Protein AF-0000000067520264 (afdb_homodimer)

Foldseek 3Di:
DAKEKEFQAFEQFLVDTAHGKMWIDFLFTADIDHPVPDDDDPRYHYHYQRQWYKFFQFEFAAAQAEQQAGLLVLALVSQQVRCLVLQQLRHQEYAHEDAQAALVSLLSSLLSQLVNVVVPGRYQAHAYEDLQADLLLQFVGDSVRRDHDDPVSVVSSCVSNVNRHAEYEHACVDPPNLVVLVVCVVSNHAYEYELYADWLVSCPPPPHAEYEAAPHNFNPCDPVTGGPNNNQLQDQRHAYEHALQCPRDNLQVLQVSCVSHPLLRAAYHQQAGHCAPHDFDWDDDRRAIWGDDPFFTAGPVRGGDTGNDRVLNSLLRSCVSNVDDNSSSLSRGFQNVCVSRVVPQGSGRDRPHGPWMFMAHPSRRTPWTAGSNRISVRVD/DAKEKEFQAFEQFLVDTAHGKMWIDFLFTADIDHPVPDDDDPRYHYHYQRQWYKFFQFEFAAAQAEQQDGLLVLALVSQQVRCLVLQQLRHQEYAHEDAQAALVSLLSSLLSQLVNVVVPGRYQAHAYEDLQADLQLQFVGDSVRRDHDDPVSVVSSCVSNVNRHAEYEHACVDPPNLVVLVVCVVSNHAYEYELYADWLVSCPPPPHAEYEAAPHNFNPCDPVTGGPNNNQLQDQRHAYEHALQCVRDNLQVLQVSCVSHPLLRAAYHQQAHHCAPHDFDWDDDRRAIWGDDPFFTAGPVRGGDTGNDRVLNSLLRSCVSNVDDNSSSLSRGFQNVCVSRVVVQGSGRDRPHGPWMFMAHPSSRTPWTAGSNRISVRVD

Structure (mmCIF, N/CA/C/O backbone):
data_AF-0000000067520264-model_v1
#
loop_
_entity.id
_entity.type
_entity.pdbx_description
1 polymer 'N-acetylglucosamine-6-phosphate deacetylase'
#
loop_
_atom_site.group_PDB
_atom_site.id
_atom_site.type_symbol
_atom_site.label_atom_id
_atom_site.label_alt_id
_atom_site.label_comp_id
_atom_site.label_asym_id
_atom_site.label_entity_id
_atom_site.label_seq_id
_atom_site.pdbx_PDB_ins_code
_atom_site.Cartn_x
_atom_site.Cartn_y
_atom_site.Cartn_z
_atom_site.occupancy
_atom_site.B_iso_or_equiv
_atom_site.auth_seq_id
_atom_site.auth_comp_id
_atom_site.auth_asym_id
_atom_site.auth_atom_id
_atom_site.pdbx_PDB_model_num
ATOM 1 N N . MET A 1 1 ? -14.164 -46.875 -10.75 1 66.5 1 MET A N 1
ATOM 2 C CA . MET A 1 1 ? -13.242 -46.625 -9.641 1 66.5 1 MET A CA 1
ATOM 3 C C . MET A 1 1 ? -13.945 -46.812 -8.297 1 66.5 1 MET A C 1
ATOM 5 O O . MET A 1 1 ? -15.148 -46.562 -8.188 1 66.5 1 MET A O 1
ATOM 9 N N . LYS A 1 2 ? -13.289 -47.375 -7.355 1 86.31 2 LYS A N 1
ATOM 10 C CA . LYS A 1 2 ? -13.789 -47.625 -6.004 1 86.31 2 LYS A CA 1
ATOM 11 C C . LYS A 1 2 ? -14.141 -46.312 -5.312 1 86.31 2 LYS A C 1
ATOM 13 O O . LYS A 1 2 ? -13.453 -45.312 -5.488 1 86.31 2 LYS A O 1
ATOM 18 N N . THR A 1 3 ? -15.32 -46.188 -4.773 1 93.88 3 THR A N 1
ATOM 19 C CA . THR A 1 3 ? -15.758 -45.031 -4 1 93.88 3 THR A CA 1
ATOM 20 C C . THR A 1 3 ? -14.977 -44.938 -2.693 1 93.88 3 THR A C 1
ATOM 22 O O . THR A 1 3 ? -14.742 -45.938 -2.02 1 93.88 3 THR A O 1
ATOM 25 N N . GLN A 1 4 ? -14.508 -43.75 -2.449 1 97.44 4 GLN A N 1
ATOM 26 C CA . GLN A 1 4 ? -13.742 -43.438 -1.241 1 97.44 4 GLN A CA 1
ATOM 27 C C . GLN A 1 4 ? -14.398 -42.312 -0.45 1 97.44 4 GLN A C 1
ATOM 29 O O . GLN A 1 4 ? -15.203 -41.531 -0.994 1 97.44 4 GLN A O 1
ATOM 34 N N . VAL A 1 5 ? -14.117 -42.281 0.851 1 98.12 5 VAL A N 1
ATOM 35 C CA . VAL A 1 5 ? -14.664 -41.188 1.649 1 98.12 5 VAL A CA 1
ATOM 36 C C . VAL A 1 5 ? -13.656 -40.781 2.711 1 98.12 5 VAL A C 1
ATOM 38 O O . VAL A 1 5 ? -12.992 -41.594 3.318 1 98.12 5 VAL A O 1
ATOM 41 N N . VAL A 1 6 ? -13.375 -39.5 2.818 1 98.19 6 VAL A N 1
ATOM 42 C CA . VAL A 1 6 ? -12.688 -38.875 3.951 1 98.19 6 VAL A CA 1
ATOM 43 C C . VAL A 1 6 ? -13.703 -38.375 4.973 1 98.19 6 VAL A C 1
ATOM 45 O O . VAL A 1 6 ? -14.648 -37.688 4.621 1 98.19 6 VAL A O 1
ATOM 48 N N . ILE A 1 7 ? -13.523 -38.781 6.227 1 98.38 7 ILE A N 1
ATOM 49 C CA . ILE A 1 7 ? -14.516 -38.406 7.234 1 98.38 7 ILE A CA 1
ATOM 50 C C . ILE A 1 7 ? -13.844 -37.625 8.359 1 98.38 7 ILE A C 1
ATOM 52 O O . ILE A 1 7 ? -12.625 -37.719 8.531 1 98.38 7 ILE A O 1
ATOM 56 N N . ASN A 1 8 ? -14.602 -36.844 9.102 1 98.31 8 ASN A N 1
ATOM 57 C CA . ASN A 1 8 ? -14.25 -36.156 10.336 1 98.31 8 ASN A CA 1
ATOM 58 C C . ASN A 1 8 ? -13.211 -35.062 10.07 1 98.31 8 ASN A C 1
ATOM 60 O O . ASN A 1 8 ? -12.359 -34.781 10.922 1 98.31 8 ASN A O 1
ATOM 64 N N . ALA A 1 9 ? -13.234 -34.5 8.867 1 98.12 9 ALA A N 1
ATOM 65 C CA . ALA A 1 9 ? -12.258 -33.469 8.508 1 98.12 9 ALA A CA 1
ATOM 66 C C . ALA A 1 9 ? -12.859 -32.062 8.641 1 98.12 9 ALA A C 1
ATOM 68 O O . ALA A 1 9 ? -14.07 -31.891 8.516 1 98.12 9 ALA A O 1
ATOM 69 N N . LYS A 1 10 ? -12.062 -31.078 9.039 1 98.38 10 LYS A N 1
ATOM 70 C CA . LYS A 1 10 ? -12.406 -29.688 8.742 1 98.38 10 LYS A CA 1
ATOM 71 C C . LYS A 1 10 ? -12.109 -29.344 7.285 1 98.38 10 LYS A C 1
ATOM 73 O O . LYS A 1 10 ? -10.961 -29.375 6.852 1 98.38 10 LYS A O 1
ATOM 78 N N . ILE A 1 11 ? -13.156 -28.969 6.523 1 98.88 11 ILE A N 1
ATOM 79 C CA . ILE A 1 11 ? -13.023 -28.891 5.07 1 98.88 11 ILE A CA 1
ATOM 80 C C . ILE A 1 11 ? -13.18 -27.438 4.617 1 98.88 11 ILE A C 1
ATOM 82 O O . ILE A 1 11 ? -14.219 -26.812 4.844 1 98.88 11 ILE A O 1
ATOM 86 N N . TYR A 1 12 ? -12.141 -26.906 4.039 1 98.88 12 TYR A N 1
ATOM 87 C CA . TYR A 1 12 ? -12.211 -25.641 3.328 1 98.88 12 TYR A CA 1
ATOM 88 C C . TYR A 1 12 ? -12.492 -25.859 1.846 1 98.88 12 TYR A C 1
ATOM 90 O O . TYR A 1 12 ? -11.602 -26.25 1.09 1 98.88 12 TYR A O 1
ATOM 98 N N . THR A 1 13 ? -13.688 -25.516 1.381 1 98.81 13 THR A N 1
ATOM 99 C CA . THR A 1 13 ? -14.117 -25.906 0.042 1 98.81 13 THR A CA 1
ATOM 100 C C . THR A 1 13 ? -13.672 -24.875 -0.988 1 98.81 13 THR A C 1
ATOM 102 O O . THR A 1 13 ? -13.695 -25.141 -2.191 1 98.81 13 THR A O 1
ATOM 105 N N . GLY A 1 14 ? -13.227 -23.75 -0.618 1 98.56 14 GLY A N 1
ATOM 106 C CA . GLY A 1 14 ? -13.008 -22.609 -1.492 1 98.56 14 GLY A CA 1
ATOM 107 C C . GLY A 1 14 ? -14.164 -21.625 -1.485 1 98.56 14 GLY A C 1
ATOM 108 O O . GLY A 1 14 ? -14.008 -20.469 -1.87 1 98.56 14 GLY A O 1
ATOM 109 N N . GLN A 1 15 ? -15.289 -22.094 -0.99 1 97.62 15 GLN A N 1
ATOM 110 C CA . GLN A 1 15 ? -16.484 -21.266 -0.898 1 97.62 15 GLN A CA 1
ATOM 111 C C . GLN A 1 15 ? -16.938 -21.125 0.55 1 97.62 15 GLN A C 1
ATOM 113 O O . GLN A 1 15 ? -17.391 -20.047 0.963 1 97.62 15 GLN A O 1
ATOM 118 N N . GLU A 1 16 ? -16.812 -22.156 1.272 1 98 16 GLU A N 1
ATOM 119 C CA . GLU A 1 16 ? -17.219 -22.188 2.676 1 98 16 GLU A CA 1
ATOM 120 C C . GLU A 1 16 ? -16.344 -23.156 3.48 1 98 16 GLU A C 1
ATOM 122 O O . GLU A 1 16 ? -15.492 -23.844 2.918 1 98 16 GLU A O 1
ATOM 127 N N . VAL A 1 17 ? -16.562 -23.109 4.801 1 98.5 17 VAL A N 1
ATOM 128 C CA . VAL A 1 17 ? -15.867 -24 5.707 1 98.5 17 VAL A CA 1
ATOM 129 C C . VAL A 1 17 ? -16.859 -25 6.312 1 98.5 17 VAL A C 1
ATOM 131 O O . VAL A 1 17 ? -17.891 -24.609 6.852 1 98.5 17 VAL A O 1
ATOM 134 N N . VAL A 1 18 ? -16.609 -26.312 6.113 1 98.38 18 VAL A N 1
ATOM 135 C CA . VAL A 1 18 ? -17.359 -27.375 6.773 1 98.38 18 VAL A CA 1
ATOM 136 C C . VAL A 1 18 ? -16.578 -27.875 7.988 1 98.38 18 VAL A C 1
ATOM 138 O O . VAL A 1 18 ? -15.602 -28.625 7.844 1 98.38 18 VAL A O 1
ATOM 141 N N . GLU A 1 19 ? -16.953 -27.562 9.188 1 97.69 19 GLU A N 1
ATOM 142 C CA . GLU A 1 19 ? -16.188 -27.75 10.422 1 97.69 19 GLU A CA 1
ATOM 143 C C . GLU A 1 19 ? -15.945 -29.219 10.695 1 97.69 19 GLU A C 1
ATOM 145 O O . GLU A 1 19 ? -14.852 -29.609 11.125 1 97.69 19 GLU A O 1
ATOM 150 N N . ASN A 1 20 ? -16.859 -30.062 10.586 1 98.19 20 ASN A N 1
ATOM 151 C CA . ASN A 1 20 ? -16.812 -31.516 10.734 1 98.19 20 ASN A CA 1
ATOM 152 C C . ASN A 1 20 ? -17.547 -32.219 9.594 1 98.19 20 ASN A C 1
ATOM 154 O O . ASN A 1 20 ? -18.734 -32.531 9.711 1 98.19 20 ASN A O 1
ATOM 158 N N . GLY A 1 21 ? -16.672 -32.438 8.547 1 98.56 21 GLY A N 1
ATOM 159 C CA . GLY A 1 21 ? -17.328 -32.875 7.32 1 98.56 21 GLY A CA 1
ATOM 160 C C . GLY A 1 21 ? -16.766 -34.156 6.738 1 98.56 21 GLY A C 1
ATOM 161 O O . GLY A 1 21 ? -15.859 -34.75 7.328 1 98.56 21 GLY A O 1
ATOM 162 N N . PHE A 1 22 ? -17.406 -34.594 5.684 1 98.62 22 PHE A N 1
ATOM 163 C CA . PHE A 1 22 ? -16.922 -35.719 4.891 1 98.62 22 PHE A CA 1
ATOM 164 C C . PHE A 1 22 ? -16.922 -35.375 3.406 1 98.62 22 PHE A C 1
ATOM 166 O O . PHE A 1 22 ? -17.656 -34.469 2.975 1 98.62 22 PHE A O 1
ATOM 173 N N . ILE A 1 23 ? -16.047 -35.969 2.672 1 98.69 23 ILE A N 1
ATOM 174 C CA . ILE A 1 23 ? -16 -35.906 1.215 1 98.69 23 ILE A CA 1
ATOM 175 C C . ILE A 1 23 ? -16.047 -37.312 0.641 1 98.69 23 ILE A C 1
ATOM 177 O O . ILE A 1 23 ? -15.156 -38.125 0.919 1 98.69 23 ILE A O 1
ATOM 181 N N . ARG A 1 24 ? -17.094 -37.625 -0.099 1 98.56 24 ARG A N 1
ATOM 182 C CA . ARG A 1 24 ? -17.188 -38.875 -0.856 1 98.56 24 ARG A CA 1
ATOM 183 C C . ARG A 1 24 ? -16.781 -38.656 -2.312 1 98.56 24 ARG A C 1
ATOM 185 O O . ARG A 1 24 ? -17.234 -37.719 -2.951 1 98.56 24 ARG A O 1
ATOM 192 N N . TYR A 1 25 ? -15.883 -39.562 -2.744 1 98.19 25 TYR A N 1
ATOM 193 C CA . TYR A 1 25 ? -15.328 -39.281 -4.062 1 98.19 25 TYR A CA 1
ATOM 194 C C . TYR A 1 25 ? -14.852 -40.562 -4.75 1 98.19 25 TYR A C 1
ATOM 196 O O . TYR A 1 25 ? -14.711 -41.594 -4.105 1 98.19 25 TYR A O 1
ATOM 204 N N . ALA A 1 26 ? -14.758 -40.5 -6.055 1 97.38 26 ALA A N 1
ATOM 205 C CA . ALA A 1 26 ? -13.953 -41.344 -6.953 1 97.38 26 ALA A CA 1
ATOM 206 C C . ALA A 1 26 ? -13.016 -40.469 -7.797 1 97.38 26 ALA A C 1
ATOM 208 O O . ALA A 1 26 ? -12.234 -39.688 -7.262 1 97.38 26 ALA A O 1
ATOM 209 N N . GLU A 1 27 ? -13.25 -40.438 -9.07 1 97.56 27 GLU A N 1
ATOM 210 C CA . GLU A 1 27 ? -12.461 -39.5 -9.883 1 97.56 27 GLU A CA 1
ATOM 211 C C . GLU A 1 27 ? -12.891 -38.062 -9.656 1 97.56 27 GLU A C 1
ATOM 213 O O . GLU A 1 27 ? -12.07 -37.156 -9.703 1 97.56 27 GLU A O 1
ATOM 218 N N . THR A 1 28 ? -14.195 -37.906 -9.367 1 98.44 28 THR A N 1
ATOM 219 C CA . THR A 1 28 ? -14.797 -36.625 -9.047 1 98.44 28 THR A CA 1
ATOM 220 C C . THR A 1 28 ? -15.445 -36.656 -7.664 1 98.44 28 THR A C 1
ATOM 222 O O . THR A 1 28 ? -15.656 -37.719 -7.102 1 98.44 28 THR A O 1
ATOM 225 N N . ILE A 1 29 ? -15.672 -35.531 -7.129 1 98.62 29 ILE A N 1
ATOM 226 C CA . ILE A 1 29 ? -16.359 -35.438 -5.852 1 98.62 29 ILE A CA 1
ATOM 227 C C . ILE A 1 29 ? -17.828 -35.781 -6.031 1 98.62 29 ILE A C 1
ATOM 229 O O . ILE A 1 29 ? -18.5 -35.25 -6.91 1 98.62 29 ILE A O 1
ATOM 233 N N . LYS A 1 30 ? -18.281 -36.688 -5.238 1 98.19 30 LYS A N 1
ATOM 234 C CA . LYS A 1 30 ? -19.656 -37.156 -5.348 1 98.19 30 LYS A CA 1
ATOM 235 C C . LYS A 1 30 ? -20.547 -36.531 -4.293 1 98.19 30 LYS A C 1
ATOM 237 O O . LYS A 1 30 ? -21.75 -36.312 -4.531 1 98.19 30 LYS A O 1
ATOM 242 N N . GLU A 1 31 ? -19.953 -36.312 -3.145 1 98.25 31 GLU A N 1
ATOM 243 C CA . GLU A 1 31 ? -20.703 -35.781 -2.018 1 98.25 31 GLU A CA 1
ATOM 244 C C . GLU A 1 31 ? -19.781 -35.062 -1.034 1 98.25 31 GLU A C 1
ATOM 246 O O . GLU A 1 31 ? -18.672 -35.5 -0.784 1 98.25 31 GLU A O 1
ATOM 251 N N . ILE A 1 32 ? -20.203 -34 -0.566 1 98.44 32 ILE A N 1
ATOM 252 C CA . ILE A 1 32 ? -19.547 -33.25 0.501 1 98.44 32 ILE A CA 1
ATOM 253 C C . ILE A 1 32 ? -20.594 -32.75 1.489 1 98.44 32 ILE A C 1
ATOM 255 O O . ILE A 1 32 ? -21.641 -32.219 1.086 1 98.44 32 ILE A O 1
ATOM 259 N N . GLY A 1 33 ? -20.375 -32.906 2.715 1 98.06 33 GLY A N 1
ATOM 260 C CA . GLY A 1 33 ? -21.344 -32.438 3.695 1 98.06 33 GLY A CA 1
ATOM 261 C C . GLY A 1 33 ? -20.875 -32.625 5.129 1 98.06 33 GLY A C 1
ATOM 262 O O . GLY A 1 33 ? -19.719 -33 5.367 1 98.06 33 GLY A O 1
ATOM 263 N N . LEU A 1 34 ? -21.797 -32.312 6.055 1 98.31 34 LEU A N 1
ATOM 264 C CA . LEU A 1 34 ? -21.531 -32.5 7.48 1 98.31 34 LEU A CA 1
ATOM 265 C C . LEU A 1 34 ? -21.562 -33.969 7.855 1 98.31 34 LEU A C 1
ATOM 267 O O . LEU A 1 34 ? -22.312 -34.75 7.262 1 98.31 34 LEU A O 1
ATOM 271 N N . MET A 1 35 ? -20.719 -34.25 8.859 1 98.12 35 MET A N 1
ATOM 272 C CA . MET A 1 35 ? -20.719 -35.625 9.352 1 98.12 35 MET A CA 1
ATOM 273 C C . MET A 1 35 ? -22.109 -36.062 9.789 1 98.12 35 MET A C 1
ATOM 275 O O . MET A 1 35 ? -22.469 -37.25 9.664 1 98.12 35 MET A O 1
ATOM 279 N N . ALA A 1 36 ? -22.859 -35.125 10.281 1 97.38 36 ALA A N 1
ATOM 280 C CA . ALA A 1 36 ? -24.219 -35.406 10.719 1 97.38 36 ALA A CA 1
ATOM 281 C C . ALA A 1 36 ? -25.062 -35.969 9.578 1 97.38 36 ALA A C 1
ATOM 283 O O . ALA A 1 36 ? -26.031 -36.688 9.805 1 97.38 36 ALA A O 1
ATOM 284 N N . GLN A 1 37 ? -24.672 -35.719 8.383 1 97.38 37 GLN A N 1
ATOM 285 C CA . GLN A 1 37 ? -25.406 -36.156 7.199 1 97.38 37 GLN A CA 1
ATOM 286 C C . GLN A 1 37 ? -24.766 -37.375 6.586 1 97.38 37 GLN A C 1
ATOM 288 O O . GLN A 1 37 ? -25.297 -37.938 5.625 1 97.38 37 GLN A O 1
ATOM 293 N N . TYR A 1 38 ? -23.703 -37.781 7.082 1 97.62 38 TYR A N 1
ATOM 294 C CA . TYR A 1 38 ? -22.922 -38.875 6.512 1 97.62 38 TYR A CA 1
ATOM 295 C C . TYR A 1 38 ? -23.625 -40.219 6.727 1 97.62 38 TYR A C 1
ATOM 297 O O . TYR A 1 38 ? -24.031 -40.531 7.844 1 97.62 38 TYR A O 1
ATOM 305 N N . VAL A 1 39 ? -23.828 -40.938 5.664 1 97.12 39 VAL A N 1
ATOM 306 C CA . VAL A 1 39 ? -24.328 -42.312 5.699 1 97.12 39 VAL A CA 1
ATOM 307 C C . VAL A 1 39 ? -23.297 -43.25 5.074 1 97.12 39 VAL A C 1
ATOM 309 O O . VAL A 1 39 ? -22.969 -43.125 3.891 1 97.12 39 VAL A O 1
ATOM 312 N N . SER A 1 40 ? -22.859 -44.188 5.906 1 95.81 40 SER A N 1
ATOM 313 C CA . SER A 1 40 ? -21.875 -45.125 5.41 1 95.81 40 SER A CA 1
ATOM 314 C C . SER A 1 40 ? -22.438 -45.969 4.262 1 95.81 40 SER A C 1
ATOM 316 O O . SER A 1 40 ? -23.594 -46.344 4.285 1 95.81 40 SER A O 1
ATOM 318 N N . GLN A 1 41 ? -21.609 -46.188 3.291 1 94.69 41 GLN A N 1
ATOM 319 C CA . GLN A 1 41 ? -22 -47.031 2.158 1 94.69 41 GLN A CA 1
ATOM 320 C C . GLN A 1 41 ? -21.188 -48.312 2.125 1 94.69 41 GLN A C 1
ATOM 322 O O . GLN A 1 41 ? -20.062 -48.344 2.605 1 94.69 41 GLN A O 1
ATOM 327 N N . GLU A 1 42 ? -21.75 -49.344 1.425 1 90.81 42 GLU A N 1
ATOM 328 C CA . GLU A 1 42 ? -21.062 -50.625 1.308 1 90.81 42 GLU A CA 1
ATOM 329 C C . GLU A 1 42 ? -19.859 -50.531 0.385 1 90.81 42 GLU A C 1
ATOM 331 O O . GLU A 1 42 ? -19.922 -49.844 -0.646 1 90.81 42 GLU A O 1
ATOM 336 N N . ASN A 1 43 ? -18.734 -51.094 0.741 1 90.12 43 ASN A N 1
ATOM 337 C CA . ASN A 1 43 ? -17.547 -51.25 -0.074 1 90.12 43 ASN A CA 1
ATOM 338 C C . ASN A 1 43 ? -16.812 -49.938 -0.292 1 90.12 43 ASN A C 1
ATOM 340 O O . ASN A 1 43 ? -16.062 -49.781 -1.258 1 90.12 43 ASN A O 1
ATOM 344 N N . GLU A 1 44 ? -17.172 -48.875 0.445 1 93.69 44 GLU A N 1
ATOM 345 C CA . GLU A 1 44 ? -16.391 -47.656 0.325 1 93.69 44 GLU A CA 1
ATOM 346 C C . GLU A 1 44 ? -15.141 -47.719 1.199 1 93.69 44 GLU A C 1
ATOM 348 O O . GLU A 1 44 ? -15.164 -48.281 2.289 1 93.69 44 GLU A O 1
ATOM 353 N N . THR A 1 45 ? -14.023 -47.219 0.713 1 95.06 45 THR A N 1
ATOM 354 C CA . THR A 1 45 ? -12.797 -47.094 1.485 1 95.06 45 THR A CA 1
ATOM 355 C C . THR A 1 45 ? -12.82 -45.812 2.32 1 95.06 45 THR A C 1
ATOM 357 O O . THR A 1 45 ? -13.023 -44.719 1.788 1 95.06 45 THR A O 1
ATOM 360 N N . VAL A 1 46 ? -12.609 -45.906 3.625 1 96.38 46 VAL A N 1
ATOM 361 C CA . VAL A 1 46 ? -12.805 -44.781 4.539 1 96.38 46 VAL A CA 1
ATOM 362 C C . VAL A 1 46 ? -11.445 -44.312 5.051 1 96.38 46 VAL A C 1
ATOM 364 O O . VAL A 1 46 ? -10.609 -45.125 5.469 1 96.38 46 VAL A O 1
ATOM 367 N N . LEU A 1 47 ? -11.148 -43.094 4.938 1 95.62 47 LEU A N 1
ATOM 368 C CA . LEU A 1 47 ? -10.047 -42.438 5.609 1 95.62 47 LEU A CA 1
ATOM 369 C C . LEU A 1 47 ? -10.555 -41.5 6.723 1 95.62 47 LEU A C 1
ATOM 371 O O . LEU A 1 47 ? -11.266 -40.531 6.461 1 95.62 47 LEU A O 1
ATOM 375 N N . ASP A 1 48 ? -10.188 -41.781 7.934 1 97.44 48 ASP A N 1
ATOM 376 C CA . ASP A 1 48 ? -10.531 -40.938 9.07 1 97.44 48 ASP A CA 1
ATOM 377 C C . ASP A 1 48 ? -9.547 -39.781 9.211 1 97.44 48 ASP A C 1
ATOM 379 O O . ASP A 1 48 ? -8.383 -40 9.562 1 97.44 48 ASP A O 1
ATOM 383 N N . ALA A 1 49 ? -10.023 -38.594 9.008 1 97.38 49 ALA A N 1
ATOM 384 C CA . ALA A 1 49 ? -9.18 -37.406 9.023 1 97.38 49 ALA A CA 1
ATOM 385 C C . ALA A 1 49 ? -9.461 -36.531 10.258 1 97.38 49 ALA A C 1
ATOM 387 O O . ALA A 1 49 ? -9.414 -35.312 10.188 1 97.38 49 ALA A O 1
ATOM 388 N N . ALA A 1 50 ? -9.766 -37.188 11.352 1 96.69 50 ALA A N 1
ATOM 389 C CA . ALA A 1 50 ? -9.961 -36.469 12.602 1 96.69 50 ALA A CA 1
ATOM 390 C C . ALA A 1 50 ? -8.742 -35.625 12.945 1 96.69 50 ALA A C 1
ATOM 392 O O . ALA A 1 50 ? -7.609 -36.125 12.938 1 96.69 50 ALA A O 1
ATOM 393 N N . GLY A 1 51 ? -8.938 -34.344 13.227 1 96.44 51 GLY A N 1
ATOM 394 C CA . GLY A 1 51 ? -7.852 -33.469 13.602 1 96.44 51 GLY A CA 1
ATOM 395 C C . GLY A 1 51 ? -7.113 -32.875 12.398 1 96.44 51 GLY A C 1
ATOM 396 O O . GLY A 1 51 ? -6.141 -32.156 12.555 1 96.44 51 GLY A O 1
ATOM 397 N N . LYS A 1 52 ? -7.531 -33.219 11.188 1 98.19 52 LYS A N 1
ATOM 398 C CA . LYS A 1 52 ? -6.863 -32.75 9.977 1 98.19 52 LYS A CA 1
ATOM 399 C C . LYS A 1 52 ? -7.738 -31.766 9.211 1 98.19 52 LYS A C 1
ATOM 401 O O . LYS A 1 52 ? -8.93 -31.625 9.492 1 98.19 52 LYS A O 1
ATOM 406 N N . ILE A 1 53 ? -7.09 -31.141 8.305 1 98.12 53 ILE A N 1
ATOM 407 C CA . ILE A 1 53 ? -7.715 -30.141 7.441 1 98.12 53 ILE A CA 1
ATOM 408 C C . ILE A 1 53 ? -7.668 -30.609 5.988 1 98.12 53 ILE A C 1
ATOM 410 O O . ILE A 1 53 ? -6.691 -31.219 5.562 1 98.12 53 ILE A O 1
ATOM 414 N N . VAL A 1 54 ? -8.82 -30.297 5.273 1 98.88 54 VAL A N 1
ATOM 415 C CA . VAL A 1 54 ? -8.852 -30.609 3.848 1 98.88 54 VAL A CA 1
ATOM 416 C C . VAL A 1 54 ? -9.023 -29.312 3.053 1 98.88 54 VAL A C 1
ATOM 418 O O . VAL A 1 54 ? -9.898 -28.5 3.355 1 98.88 54 VAL A O 1
ATOM 421 N N . ILE A 1 55 ? -8.18 -29.078 2.104 1 98.94 55 ILE A N 1
ATOM 422 C CA . ILE A 1 55 ? -8.273 -27.922 1.206 1 98.94 55 ILE A CA 1
ATOM 423 C C . ILE A 1 55 ? -8.219 -28.406 -0.245 1 98.94 55 ILE A C 1
ATOM 425 O O . ILE A 1 55 ? -7.816 -29.531 -0.52 1 98.94 55 ILE A O 1
ATOM 429 N N . PRO A 1 56 ? -8.719 -27.547 -1.177 1 98.94 56 PRO A N 1
ATOM 430 C CA . PRO A 1 56 ? -8.555 -27.922 -2.584 1 98.94 56 PR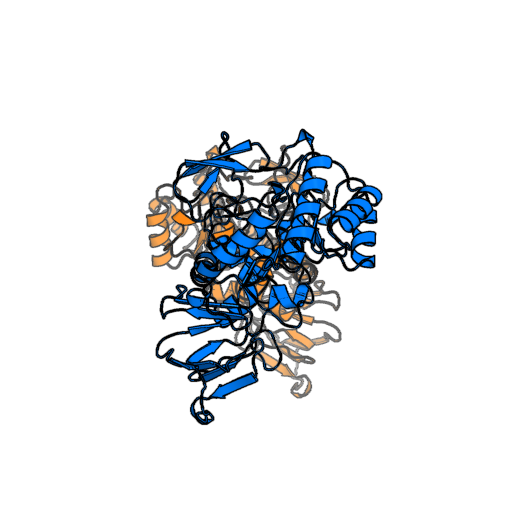O A CA 1
ATOM 431 C C . PRO A 1 56 ? -7.098 -28.141 -2.971 1 98.94 56 PRO A C 1
ATOM 433 O O . PRO A 1 56 ? -6.199 -27.547 -2.379 1 98.94 56 PRO A O 1
ATOM 436 N N . GLY A 1 57 ? -6.879 -29.109 -3.949 1 98.88 57 GLY A N 1
ATOM 437 C CA . GLY A 1 57 ? -5.535 -29.219 -4.496 1 98.88 57 GLY A CA 1
ATOM 438 C C . GLY A 1 57 ? -4.973 -27.875 -4.953 1 98.88 57 GLY A C 1
ATOM 439 O O . GLY A 1 57 ? -5.656 -27.109 -5.625 1 98.88 57 GLY A O 1
ATOM 440 N N . MET A 1 58 ? -3.781 -27.547 -4.562 1 98.94 58 MET A N 1
ATOM 441 C CA . MET A 1 58 ? -3.203 -26.234 -4.895 1 98.94 58 MET A CA 1
ATOM 442 C C . MET A 1 58 ? -2.727 -26.219 -6.34 1 98.94 58 MET A C 1
ATOM 444 O O . MET A 1 58 ? -2.408 -27.25 -6.918 1 98.94 58 MET A O 1
ATOM 448 N N . ILE A 1 59 ? -2.807 -25.016 -6.941 1 98.94 59 ILE A N 1
ATOM 449 C CA . ILE A 1 59 ? -2.479 -24.812 -8.352 1 98.94 59 ILE A CA 1
ATOM 450 C C . ILE A 1 59 ? -1.325 -23.812 -8.461 1 98.94 59 ILE A C 1
ATOM 452 O O . ILE A 1 59 ? -1.459 -22.656 -8.07 1 98.94 59 ILE A O 1
ATOM 456 N N . ASP A 1 60 ? -0.183 -24.234 -8.938 1 98.88 60 ASP A N 1
ATOM 457 C CA . ASP A 1 60 ? 0.992 -23.391 -9.125 1 98.88 60 ASP A CA 1
ATOM 458 C C . ASP A 1 60 ? 1.134 -22.953 -10.578 1 98.88 60 ASP A C 1
ATOM 460 O O . ASP A 1 60 ? 1.642 -23.719 -11.414 1 98.88 60 ASP A O 1
ATOM 464 N N . VAL A 1 61 ? 0.8 -21.688 -10.891 1 98.88 61 VAL A N 1
ATOM 465 C CA . VAL A 1 61 ? 0.702 -21.281 -12.281 1 98.88 61 VAL A CA 1
ATOM 466 C C . VAL A 1 61 ? 2.047 -20.734 -12.758 1 98.88 61 VAL A C 1
ATOM 468 O O . VAL A 1 61 ? 2.182 -20.312 -13.906 1 98.88 61 VAL A O 1
ATOM 471 N N . HIS A 1 62 ? 3.082 -20.688 -11.875 1 98.94 62 HIS A N 1
ATOM 472 C CA . HIS A 1 62 ? 4.41 -20.203 -12.211 1 98.94 62 HIS A CA 1
ATOM 473 C C . HIS A 1 62 ? 5.496 -21.031 -11.531 1 98.94 62 HIS A C 1
ATOM 475 O O . HIS A 1 62 ? 5.91 -20.719 -10.414 1 98.94 62 HIS A O 1
ATOM 481 N N . ILE A 1 63 ? 6.031 -21.969 -12.273 1 98.75 63 ILE A N 1
ATOM 482 C CA . ILE A 1 63 ? 7.055 -22.891 -11.773 1 98.75 63 ILE A CA 1
ATOM 483 C C . ILE A 1 63 ? 7.934 -23.359 -12.922 1 98.75 63 ILE A C 1
ATOM 485 O O . ILE A 1 63 ? 7.426 -23.859 -13.93 1 98.75 63 ILE A O 1
ATOM 489 N N . HIS A 1 64 ? 9.203 -23.266 -12.758 1 98.5 64 HIS A N 1
ATOM 490 C CA . HIS A 1 64 ? 10.133 -23.703 -13.797 1 98.5 64 HIS A CA 1
ATOM 491 C C . HIS A 1 64 ? 10.484 -25.172 -13.648 1 98.5 64 HIS A C 1
ATOM 493 O O . HIS A 1 64 ? 10.773 -25.844 -14.633 1 98.5 64 HIS A O 1
ATOM 499 N N . GLY A 1 65 ? 10.516 -25.594 -12.414 1 98.06 65 GLY A N 1
ATOM 500 C CA . GLY A 1 65 ? 10.883 -26.984 -12.195 1 98.06 65 GLY A CA 1
ATOM 501 C C . GLY A 1 65 ? 10.938 -27.359 -10.727 1 98.06 65 GLY A C 1
ATOM 502 O O . GLY A 1 65 ? 10.398 -26.656 -9.875 1 98.06 65 GLY A O 1
ATOM 503 N N . GLY A 1 66 ? 11.477 -28.516 -10.43 1 98.25 66 GLY A N 1
ATOM 504 C CA . GLY A 1 66 ? 11.664 -29.156 -9.133 1 98.25 66 GLY A CA 1
ATOM 505 C C . GLY A 1 66 ? 12.133 -30.594 -9.242 1 98.25 66 GLY A C 1
ATOM 506 O O . GLY A 1 66 ? 11.922 -31.25 -10.273 1 98.25 66 GLY A O 1
ATOM 507 N N . TYR A 1 67 ? 12.859 -31.031 -8.172 1 98.19 67 TYR A N 1
ATOM 508 C CA . TYR A 1 67 ? 13.25 -32.438 -8.078 1 98.19 67 TYR A CA 1
ATOM 509 C C . TYR A 1 67 ? 14.109 -32.844 -9.273 1 98.19 67 TYR A C 1
ATOM 511 O O . TYR A 1 67 ? 13.891 -33.906 -9.867 1 98.19 67 TYR A O 1
ATOM 519 N N . ASP A 1 68 ? 14.914 -31.938 -9.711 1 97.75 68 ASP A N 1
ATOM 520 C CA . ASP A 1 68 ? 15.953 -32.062 -10.734 1 97.75 68 ASP A CA 1
ATOM 521 C C . ASP A 1 68 ? 15.344 -32.062 -12.133 1 97.75 68 ASP A C 1
ATOM 523 O O . ASP A 1 68 ? 15.969 -32.531 -13.086 1 97.75 68 ASP A O 1
ATOM 527 N N . ILE A 1 69 ? 14.141 -31.656 -12.242 1 98 69 ILE A N 1
ATOM 528 C CA . ILE A 1 69 ? 13.445 -31.547 -13.516 1 98 69 ILE A CA 1
ATOM 529 C C . ILE A 1 69 ? 13.172 -30.078 -13.82 1 98 69 ILE A C 1
ATOM 531 O O . ILE A 1 69 ? 12.852 -29.297 -12.922 1 98 69 ILE A O 1
ATOM 535 N N . ASP A 1 70 ? 13.312 -29.734 -15.062 1 97.69 70 ASP A N 1
ATOM 536 C CA . ASP A 1 70 ? 13.016 -28.391 -15.531 1 97.69 70 ASP A CA 1
ATOM 537 C C . ASP A 1 70 ? 12.172 -28.422 -16.797 1 97.69 70 ASP A C 1
ATOM 539 O O . ASP A 1 70 ? 12.359 -29.297 -17.656 1 97.69 70 ASP A O 1
ATOM 543 N N . ALA A 1 71 ? 11.273 -27.469 -16.891 1 97.88 71 ALA A N 1
ATOM 544 C CA . ALA A 1 71 ? 10.422 -27.391 -18.078 1 97.88 71 ALA A CA 1
ATOM 545 C C . ALA A 1 71 ? 11.258 -27.281 -19.344 1 97.88 71 ALA A C 1
ATOM 547 O O . ALA A 1 71 ? 10.859 -27.781 -20.406 1 97.88 71 ALA A O 1
ATOM 548 N N . MET A 1 72 ? 12.445 -26.688 -19.266 1 97.75 72 MET A N 1
ATOM 549 C CA . MET A 1 72 ? 13.273 -26.422 -20.438 1 97.75 72 MET A CA 1
ATOM 550 C C . MET A 1 72 ? 14.109 -27.656 -20.797 1 97.75 72 MET A C 1
ATOM 552 O O . MET A 1 72 ? 14.82 -27.672 -21.797 1 97.75 72 MET A O 1
ATOM 556 N N . ASP A 1 73 ? 13.992 -28.719 -19.984 1 97.25 73 ASP A N 1
ATOM 557 C CA . ASP A 1 73 ? 14.742 -29.922 -20.281 1 97.25 73 ASP A CA 1
ATOM 558 C C . ASP A 1 73 ? 14.242 -30.594 -21.562 1 97.25 73 ASP A C 1
ATOM 560 O O . ASP A 1 73 ? 14.914 -31.469 -22.109 1 97.25 73 ASP A O 1
ATOM 564 N N . ALA A 1 74 ? 13.117 -30.172 -22 1 97.31 74 ALA A N 1
ATOM 565 C CA . ALA A 1 74 ? 12.469 -30.781 -23.156 1 97.31 74 ALA A CA 1
ATOM 566 C C . ALA A 1 74 ? 12.336 -32.281 -22.953 1 97.31 74 ALA A C 1
ATOM 568 O O . ALA A 1 74 ? 12.711 -33.062 -23.844 1 97.31 74 ALA A O 1
ATOM 569 N N . ASN A 1 75 ? 11.875 -32.656 -21.797 1 98 75 ASN A N 1
ATOM 570 C CA . ASN A 1 75 ? 11.688 -34.062 -21.391 1 98 75 ASN A CA 1
ATOM 571 C C . ASN A 1 75 ? 10.266 -34.312 -20.906 1 98 75 ASN A C 1
ATOM 573 O O . ASN A 1 75 ? 9.93 -33.938 -19.781 1 98 75 ASN A O 1
ATOM 577 N N . SER A 1 76 ? 9.477 -34.969 -21.75 1 98.5 76 SER A N 1
ATOM 578 C CA . SER A 1 76 ? 8.07 -35.188 -21.453 1 98.5 76 SER A CA 1
ATOM 579 C C . SER A 1 76 ? 7.895 -36.062 -20.203 1 98.5 76 SER A C 1
ATOM 581 O O . SER A 1 76 ? 7.062 -35.75 -19.344 1 98.5 76 SER A O 1
ATOM 583 N N . ASP A 1 77 ? 8.703 -37.125 -20.094 1 98.56 77 ASP A N 1
ATOM 584 C CA . ASP A 1 77 ? 8.602 -38 -18.922 1 98.56 77 ASP A CA 1
ATOM 585 C C . ASP A 1 77 ? 8.969 -37.25 -17.641 1 98.56 77 ASP A C 1
ATOM 587 O O . ASP A 1 77 ? 8.406 -37.5 -16.578 1 98.56 77 ASP A O 1
ATOM 591 N N . GLY A 1 78 ? 9.953 -36.375 -17.781 1 98.44 78 GLY A N 1
ATOM 592 C CA . GLY A 1 78 ? 10.32 -35.531 -16.656 1 98.44 78 GLY A CA 1
ATOM 593 C C . GLY A 1 78 ? 9.172 -34.688 -16.125 1 98.44 78 GLY A C 1
ATOM 594 O O . GLY A 1 78 ? 8.969 -34.594 -14.914 1 98.44 78 GLY A O 1
ATOM 595 N N . LEU A 1 79 ? 8.406 -34.125 -17.016 1 98.56 79 LEU A N 1
ATOM 596 C CA . LEU A 1 79 ? 7.289 -33.281 -16.625 1 98.56 79 LEU A CA 1
ATOM 597 C C . LEU A 1 79 ? 6.195 -34.094 -15.945 1 98.56 79 LEU A C 1
ATOM 599 O O . LEU A 1 79 ? 5.52 -33.594 -15.031 1 98.56 79 LEU A O 1
ATOM 603 N N . VAL A 1 80 ? 5.98 -35.312 -16.406 1 98.31 80 VAL A N 1
ATOM 604 C CA . VAL A 1 80 ? 5.047 -36.219 -15.742 1 98.31 80 VAL A CA 1
ATOM 605 C C . VAL A 1 80 ? 5.52 -36.5 -14.32 1 98.31 80 VAL A C 1
ATOM 607 O O . VAL A 1 80 ? 4.734 -36.406 -13.367 1 98.31 80 VAL A O 1
ATOM 610 N N . THR A 1 81 ? 6.812 -36.781 -14.219 1 98.06 81 THR A N 1
ATOM 611 C CA . THR A 1 81 ? 7.406 -37.062 -12.922 1 98.06 81 THR A CA 1
ATOM 612 C C . THR A 1 81 ? 7.324 -35.844 -12 1 98.06 81 THR A C 1
ATOM 614 O O . THR A 1 81 ? 7.051 -36 -10.805 1 98.06 81 THR A O 1
ATOM 617 N N . LEU A 1 82 ? 7.57 -34.656 -12.555 1 98.31 82 LEU A N 1
ATOM 618 C CA . LEU A 1 82 ? 7.488 -33.438 -11.773 1 98.31 82 LEU A CA 1
ATOM 619 C C . LEU A 1 82 ? 6.113 -33.281 -11.125 1 98.31 82 LEU A C 1
ATOM 621 O O . LEU A 1 82 ? 6.012 -33 -9.93 1 98.31 82 LEU A O 1
ATOM 625 N N . GLY A 1 83 ? 5.074 -33.469 -11.898 1 97.81 83 GLY A N 1
ATOM 626 C CA . GLY A 1 83 ? 3.723 -33.438 -11.367 1 97.81 83 GLY A CA 1
ATOM 627 C C . GLY A 1 83 ? 3.498 -34.406 -10.211 1 97.81 83 GLY A C 1
ATOM 628 O O . GLY A 1 83 ? 2.885 -34.031 -9.211 1 97.81 83 GLY A O 1
ATOM 629 N N . LYS A 1 84 ? 4.035 -35.562 -10.375 1 97.25 84 LYS A N 1
ATOM 630 C CA . LYS A 1 84 ? 3.887 -36.594 -9.336 1 97.25 84 LYS A CA 1
ATOM 631 C C . LYS A 1 84 ? 4.633 -36.188 -8.062 1 97.25 84 LYS A C 1
ATOM 633 O O . LYS A 1 84 ? 4.102 -36.312 -6.957 1 97.25 84 LYS A O 1
ATOM 638 N N . GLU A 1 85 ? 5.824 -35.719 -8.258 1 97.81 85 GLU A N 1
ATOM 639 C CA . GLU A 1 85 ? 6.629 -35.281 -7.113 1 97.81 85 GLU A CA 1
ATOM 640 C C . GLU A 1 85 ? 5.969 -34.125 -6.363 1 97.81 85 GLU A C 1
ATOM 642 O O . GLU A 1 85 ? 6.035 -34.062 -5.133 1 97.81 85 GLU A O 1
ATOM 647 N N . MET A 1 86 ? 5.301 -33.25 -7.039 1 98.19 86 MET A N 1
ATOM 648 C CA . MET A 1 86 ? 4.73 -32.062 -6.445 1 98.19 86 MET A CA 1
ATOM 649 C C . MET A 1 86 ? 3.494 -32.375 -5.617 1 98.19 86 MET A C 1
ATOM 651 O O . MET A 1 86 ? 3.035 -31.578 -4.816 1 98.19 86 MET A O 1
ATOM 655 N N . LEU A 1 87 ? 2.936 -33.562 -5.785 1 98.38 87 LEU A N 1
ATOM 656 C CA . LEU A 1 87 ? 1.862 -34 -4.895 1 98.38 87 LEU A CA 1
ATOM 657 C C . LEU A 1 87 ? 2.322 -34 -3.441 1 98.38 87 LEU A C 1
ATOM 659 O O . LEU A 1 87 ? 1.525 -33.719 -2.539 1 98.38 87 LEU A O 1
ATOM 663 N N . LYS A 1 88 ? 3.596 -34.156 -3.242 1 97.88 88 LYS A N 1
ATOM 664 C CA . LYS A 1 88 ? 4.164 -34.188 -1.898 1 97.88 88 LYS A CA 1
ATOM 665 C C . LYS A 1 88 ? 4.031 -32.812 -1.228 1 97.88 88 LYS A C 1
ATOM 667 O O . LYS A 1 88 ? 4.148 -32.719 -0.005 1 97.88 88 LYS A O 1
ATOM 672 N N . GLU A 1 89 ? 3.842 -31.844 -2.041 1 98.38 89 GLU A N 1
ATOM 673 C CA . GLU A 1 89 ? 3.701 -30.5 -1.496 1 98.38 89 GLU A CA 1
ATOM 674 C C . GLU A 1 89 ? 2.279 -29.969 -1.679 1 98.38 89 GLU A C 1
ATOM 676 O O . GLU A 1 89 ? 2.025 -28.781 -1.496 1 98.38 89 GLU A O 1
ATOM 681 N N . GLY A 1 90 ? 1.375 -30.812 -2.121 1 98.75 90 GLY A N 1
ATOM 682 C CA . GLY A 1 90 ? -0.038 -30.469 -2.168 1 98.75 90 GLY A CA 1
ATOM 683 C C . GLY A 1 90 ? -0.466 -29.875 -3.496 1 98.75 90 GLY A C 1
ATOM 684 O O . GLY A 1 90 ? -1.591 -29.391 -3.633 1 98.75 90 GLY A O 1
ATOM 685 N N . VAL A 1 91 ? 0.396 -29.891 -4.512 1 98.88 91 VAL A N 1
ATOM 686 C CA . VAL A 1 91 ? 0.067 -29.328 -5.82 1 98.88 91 VAL A CA 1
ATOM 687 C C . VAL A 1 91 ? -0.545 -30.422 -6.703 1 98.88 91 VAL A C 1
ATOM 689 O O . VAL A 1 91 ? 0.077 -31.453 -6.945 1 98.88 91 VAL A O 1
ATOM 692 N N . THR A 1 92 ? -1.759 -30.188 -7.129 1 98.69 92 THR A N 1
ATOM 693 C CA . THR A 1 92 ? -2.422 -31.156 -7.988 1 98.69 92 THR A CA 1
ATOM 694 C C . THR A 1 92 ? -2.424 -30.688 -9.438 1 98.69 92 THR A C 1
ATOM 696 O O . THR A 1 92 ? -2.691 -31.469 -10.352 1 98.69 92 THR A O 1
ATOM 699 N N . THR A 1 93 ? -2.164 -29.406 -9.648 1 98.62 93 THR A N 1
ATOM 700 C CA . THR A 1 93 ? -2.102 -28.812 -10.977 1 98.62 93 THR A CA 1
ATOM 701 C C . THR A 1 93 ? -1.009 -27.75 -11.039 1 98.62 93 THR A C 1
ATOM 703 O O . THR A 1 93 ? -0.808 -27 -10.086 1 98.62 93 THR A O 1
ATOM 706 N N . TYR A 1 94 ? -0.244 -27.719 -12.094 1 98.69 94 TYR A N 1
ATOM 707 C CA . TYR A 1 94 ? 0.767 -26.688 -12.258 1 98.69 94 TYR A CA 1
ATOM 708 C C . TYR A 1 94 ? 0.862 -26.234 -13.711 1 98.69 94 TYR A C 1
ATOM 710 O O . TYR A 1 94 ? 0.213 -26.812 -14.586 1 98.69 94 TYR A O 1
ATOM 718 N N . PHE A 1 95 ? 1.454 -25.094 -13.984 1 98.88 95 PHE A N 1
ATOM 719 C CA . PHE A 1 95 ? 1.805 -24.609 -15.32 1 98.88 95 PHE A CA 1
ATOM 720 C C . PHE A 1 95 ? 3.312 -24.688 -15.539 1 98.88 95 PHE A C 1
ATOM 722 O O . PHE A 1 95 ? 4.055 -23.828 -15.047 1 98.88 95 PHE A O 1
ATOM 729 N N . PRO A 1 96 ? 3.775 -25.812 -16.281 1 98.75 96 PRO A N 1
ATOM 730 C CA . PRO A 1 96 ? 5.207 -25.719 -16.594 1 98.75 96 PRO A CA 1
ATOM 731 C C . PRO A 1 96 ? 5.586 -24.391 -17.266 1 98.75 96 PRO A C 1
ATOM 733 O O . PRO A 1 96 ? 4.895 -23.938 -18.172 1 98.75 96 PRO A O 1
ATOM 736 N N . THR A 1 97 ? 6.613 -23.781 -16.766 1 98.81 97 THR A N 1
ATOM 737 C CA . THR A 1 97 ? 6.957 -22.422 -17.203 1 98.81 97 THR A CA 1
ATOM 738 C C . THR A 1 97 ? 8.281 -22.406 -17.953 1 98.81 97 THR A C 1
ATOM 740 O O . THR A 1 97 ? 9.305 -22.875 -17.438 1 98.81 97 THR A O 1
ATOM 743 N N . THR A 1 98 ? 8.25 -21.953 -19.141 1 98.19 98 THR A N 1
ATOM 744 C CA . THR A 1 98 ? 9.477 -21.797 -19.922 1 98.19 98 THR A CA 1
ATOM 745 C C . THR A 1 98 ? 10.266 -20.594 -19.453 1 98.19 98 THR A C 1
ATOM 747 O O . THR A 1 98 ? 9.836 -19.875 -18.547 1 98.19 98 THR A O 1
ATOM 750 N N . MET A 1 99 ? 11.383 -20.469 -19.984 1 96.38 99 MET A N 1
ATOM 751 C CA . MET A 1 99 ? 12.219 -19.297 -19.719 1 96.38 99 MET A CA 1
ATOM 752 C C . MET A 1 99 ? 12.82 -18.75 -21 1 96.38 99 MET A C 1
ATOM 754 O O . MET A 1 99 ? 12.812 -19.438 -22.031 1 96.38 99 MET A O 1
ATOM 758 N N . THR A 1 100 ? 13.281 -17.531 -20.922 1 97.44 100 THR A N 1
ATOM 759 C CA . THR A 1 100 ? 13.969 -16.938 -22.062 1 97.44 100 THR A CA 1
ATOM 760 C C . THR A 1 100 ? 15.156 -17.797 -22.484 1 97.44 100 THR A C 1
ATOM 762 O O . THR A 1 100 ? 16.031 -18.094 -21.672 1 97.44 100 THR A O 1
ATOM 765 N N . GLN A 1 101 ? 15.125 -18.203 -23.703 1 97.19 101 GLN A N 1
ATOM 766 C CA . GLN A 1 101 ? 16.141 -19.031 -24.344 1 97.19 101 GLN A CA 1
ATOM 767 C C . GLN A 1 101 ? 16.094 -18.891 -25.859 1 97.19 101 GLN A C 1
ATOM 769 O O . GLN A 1 101 ? 15.234 -18.188 -26.391 1 97.19 101 GLN A O 1
ATOM 774 N N . ALA A 1 102 ? 17.047 -19.625 -26.531 1 96.44 102 ALA A N 1
ATOM 775 C CA . ALA A 1 102 ? 16.969 -19.719 -28 1 96.44 102 ALA A CA 1
ATOM 776 C C . ALA A 1 102 ? 15.609 -20.266 -28.422 1 96.44 102 ALA A C 1
ATOM 778 O O . ALA A 1 102 ? 15.055 -21.172 -27.781 1 96.44 102 ALA A O 1
ATOM 779 N N . PRO A 1 103 ? 15.109 -19.75 -29.578 1 97.62 103 PRO A N 1
ATOM 780 C CA . PRO A 1 103 ? 13.773 -20.156 -30.016 1 97.62 103 PRO A CA 1
ATOM 781 C C . PRO A 1 103 ? 13.641 -21.672 -30.172 1 97.62 103 PRO A C 1
ATOM 783 O O . PRO A 1 103 ? 12.586 -22.234 -29.859 1 97.62 103 PRO A O 1
ATOM 786 N N . GLU A 1 104 ? 14.672 -22.312 -30.641 1 97.5 104 GLU A N 1
ATOM 787 C CA . GLU A 1 104 ? 14.625 -23.75 -30.844 1 97.5 104 GLU A CA 1
ATOM 788 C C . GLU A 1 104 ? 14.5 -24.5 -29.516 1 97.5 104 GLU A C 1
ATOM 790 O O . GLU A 1 104 ? 13.844 -25.547 -29.438 1 97.5 104 GLU A O 1
ATOM 795 N N . ALA A 1 105 ? 15.125 -24 -28.516 1 97.81 105 ALA A N 1
ATOM 796 C CA . ALA A 1 105 ? 15.055 -24.609 -27.188 1 97.81 105 ALA A CA 1
ATOM 797 C C . ALA A 1 105 ? 13.648 -24.469 -26.609 1 97.81 105 ALA A C 1
ATOM 799 O O . ALA A 1 105 ? 13.125 -25.406 -26.016 1 97.81 105 ALA A O 1
ATOM 800 N N . ILE A 1 106 ? 13.055 -23.297 -26.781 1 98.5 106 ILE A N 1
ATOM 801 C CA . ILE A 1 106 ? 11.695 -23.078 -26.297 1 98.5 106 ILE A CA 1
ATOM 802 C C . ILE A 1 106 ? 10.727 -23.984 -27.047 1 98.5 106 ILE A C 1
ATOM 804 O O . ILE A 1 106 ? 9.875 -24.625 -26.422 1 98.5 106 ILE A O 1
ATOM 808 N N . GLU A 1 107 ? 10.93 -24.062 -28.312 1 98.56 107 GLU A N 1
ATOM 809 C CA . GLU A 1 107 ? 10.062 -24.906 -29.125 1 98.56 107 GLU A CA 1
ATOM 810 C C . GLU A 1 107 ? 10.164 -26.375 -28.688 1 98.56 107 GLU A C 1
ATOM 812 O O . GLU A 1 107 ? 9.156 -27.062 -28.594 1 98.56 107 GLU A O 1
ATOM 817 N N . ALA A 1 108 ? 11.359 -26.828 -28.422 1 98.56 108 ALA A N 1
ATOM 818 C CA . ALA A 1 108 ? 11.57 -28.203 -27.953 1 98.56 108 ALA A CA 1
ATOM 819 C C . ALA A 1 108 ? 10.859 -28.438 -26.625 1 98.56 108 ALA A C 1
ATOM 821 O O . ALA A 1 108 ? 10.25 -29.5 -26.438 1 98.56 108 ALA A O 1
ATOM 822 N N . ALA A 1 109 ? 10.984 -27.531 -25.75 1 98.62 109 ALA A N 1
ATOM 823 C CA . ALA A 1 109 ? 10.312 -27.625 -24.453 1 98.62 109 ALA A CA 1
ATOM 824 C C . ALA A 1 109 ? 8.805 -27.719 -24.625 1 98.62 109 ALA A C 1
ATOM 826 O O . ALA A 1 109 ? 8.141 -28.5 -23.938 1 98.62 109 ALA A O 1
ATOM 827 N N . LEU A 1 110 ? 8.25 -26.938 -25.531 1 98.88 110 LEU A N 1
ATOM 828 C CA . LEU A 1 110 ? 6.809 -26.906 -25.766 1 98.88 110 LEU A CA 1
ATOM 829 C C . LEU A 1 110 ? 6.328 -28.234 -26.359 1 98.88 110 LEU A C 1
ATOM 831 O O . LEU A 1 110 ? 5.277 -28.734 -25.969 1 98.88 110 LEU A O 1
ATOM 835 N N . HIS A 1 111 ? 7.113 -28.797 -27.266 1 98.75 111 HIS A N 1
ATOM 836 C CA . HIS A 1 111 ? 6.789 -30.109 -27.797 1 98.75 111 HIS A CA 1
ATOM 837 C C . HIS A 1 111 ? 6.762 -31.156 -26.688 1 98.75 111 HIS A C 1
ATOM 839 O O . HIS A 1 111 ? 5.855 -32 -26.641 1 98.75 111 HIS A O 1
ATOM 845 N N . ALA A 1 112 ? 7.719 -31.094 -25.859 1 98.69 112 ALA A N 1
ATOM 846 C CA . ALA A 1 112 ? 7.805 -32.031 -24.75 1 98.69 112 ALA A CA 1
ATOM 847 C C . ALA A 1 112 ? 6.613 -31.891 -23.797 1 98.69 112 ALA A C 1
ATOM 849 O O . ALA A 1 112 ? 6.094 -32.875 -23.281 1 98.69 112 ALA A O 1
ATOM 850 N N . ALA A 1 113 ? 6.234 -30.688 -23.562 1 98.75 113 ALA A N 1
ATOM 851 C CA . ALA A 1 113 ? 5.078 -30.453 -22.703 1 98.75 113 ALA A CA 1
ATOM 852 C C . ALA A 1 113 ? 3.809 -31.031 -23.312 1 98.75 113 ALA A C 1
ATOM 854 O O . ALA A 1 113 ? 2.998 -31.641 -22.609 1 98.75 113 ALA A O 1
ATOM 855 N N . LYS A 1 114 ? 3.646 -30.781 -24.594 1 98.69 114 LYS A N 1
ATOM 856 C CA . LYS A 1 114 ? 2.508 -31.375 -25.297 1 98.69 114 LYS A CA 1
ATOM 857 C C . LYS A 1 114 ? 2.48 -32.906 -25.125 1 98.69 114 LYS A C 1
ATOM 859 O O . LYS A 1 114 ? 1.439 -33.469 -24.797 1 98.69 114 LYS A O 1
ATOM 864 N N . GLU A 1 115 ? 3.588 -33.469 -25.312 1 98.69 115 GLU A N 1
ATOM 865 C CA . GLU A 1 115 ? 3.701 -34.906 -25.156 1 98.69 115 GLU A CA 1
ATOM 866 C C . GLU A 1 115 ? 3.424 -35.344 -23.719 1 98.69 115 GLU A C 1
ATOM 868 O O . GLU A 1 115 ? 2.77 -36.375 -23.484 1 98.69 115 GLU A O 1
ATOM 873 N N . ALA A 1 116 ? 3.959 -34.625 -22.797 1 98.69 116 ALA A N 1
ATOM 874 C CA . ALA A 1 116 ? 3.734 -34.938 -21.391 1 98.69 116 ALA A CA 1
ATOM 875 C C . ALA A 1 116 ? 2.244 -34.938 -21.062 1 98.69 116 ALA A C 1
ATOM 877 O O . ALA A 1 116 ? 1.771 -35.781 -20.297 1 98.69 116 ALA A O 1
ATOM 878 N N . LYS A 1 117 ? 1.551 -33.969 -21.609 1 97.62 117 LYS A N 1
ATOM 879 C CA . LYS A 1 117 ? 0.108 -33.906 -21.391 1 97.62 117 LYS A CA 1
ATOM 880 C C . LYS A 1 117 ? -0.584 -35.156 -21.891 1 97.62 117 LYS A C 1
ATOM 882 O O . LYS A 1 117 ? -1.467 -35.688 -21.203 1 97.62 117 LYS A O 1
ATOM 887 N N . GLU A 1 118 ? -0.174 -35.594 -22.984 1 96.75 118 GLU A N 1
ATOM 888 C CA . GLU A 1 118 ? -0.721 -36.812 -23.562 1 96.75 118 GLU A CA 1
ATOM 889 C C . GLU A 1 118 ? -0.413 -38 -22.688 1 96.75 118 GLU A C 1
ATOM 891 O O . GLU A 1 118 ? -1.19 -38.969 -22.641 1 96.75 118 GLU A O 1
ATOM 896 N N . LYS A 1 119 ? 0.658 -37.875 -21.953 1 97.12 119 LYS A N 1
ATOM 897 C CA . LYS A 1 119 ? 1.09 -38.969 -21.094 1 97.12 119 LYS A CA 1
ATOM 898 C C . LYS A 1 119 ? 0.434 -38.875 -19.719 1 97.12 119 LYS A C 1
ATOM 900 O O . LYS A 1 119 ? 0.624 -39.75 -18.875 1 97.12 119 LYS A O 1
ATOM 905 N N . GLY A 1 120 ? -0.262 -37.781 -19.484 1 95 120 GLY A N 1
ATOM 906 C CA . GLY A 1 120 ? -1.016 -37.688 -18.25 1 95 120 GLY A CA 1
ATOM 907 C C . GLY A 1 120 ? -0.379 -36.75 -17.234 1 95 120 GLY A C 1
ATOM 908 O O . GLY A 1 120 ? -0.643 -36.875 -16.031 1 95 120 GLY A O 1
ATOM 909 N N . ALA A 1 121 ? 0.492 -35.938 -17.719 1 95.31 121 ALA A N 1
ATOM 910 C CA . ALA A 1 121 ? 1.092 -34.969 -16.797 1 95.31 121 ALA A CA 1
ATOM 911 C C . ALA A 1 121 ? 0.019 -34.156 -16.078 1 95.31 121 ALA A C 1
ATOM 913 O O . ALA A 1 121 ? -1.06 -33.906 -16.625 1 95.31 121 ALA A O 1
ATOM 914 N N . HIS A 1 122 ? 0.333 -33.625 -14.836 1 94.69 122 HIS A N 1
ATOM 915 C CA . HIS A 1 122 ? -0.615 -33.031 -13.906 1 94.69 122 HIS A CA 1
ATOM 916 C C . HIS A 1 122 ? -0.79 -31.547 -14.195 1 94.69 122 HIS A C 1
ATOM 918 O O . HIS A 1 122 ? -0.898 -30.734 -13.266 1 94.69 122 HIS A O 1
ATOM 924 N N . PHE A 1 123 ? -0.58 -31.062 -15.422 1 96.31 123 PHE A N 1
ATOM 925 C CA . PHE A 1 123 ? -0.806 -29.641 -15.711 1 96.31 123 PHE A CA 1
ATOM 926 C C . PHE A 1 123 ? -1.877 -29.469 -16.781 1 96.31 123 PHE A C 1
ATOM 928 O O . PHE A 1 123 ? -2.201 -30.422 -17.5 1 96.31 123 PHE A O 1
ATOM 935 N N . GLU A 1 124 ? -2.492 -28.234 -16.75 1 95.69 124 GLU A N 1
ATOM 936 C CA . GLU A 1 124 ? -3.541 -27.969 -17.719 1 95.69 124 GLU A CA 1
ATOM 937 C C . GLU A 1 124 ? -3.031 -27.062 -18.844 1 95.69 124 GLU A C 1
ATOM 939 O O . GLU A 1 124 ? -3.428 -27.219 -20 1 95.69 124 GLU A O 1
ATOM 944 N N . TYR A 1 125 ? -2.207 -26.125 -18.453 1 98.69 125 TYR A N 1
ATOM 945 C CA . TYR A 1 125 ? -1.718 -25.141 -19.406 1 98.69 125 TYR A CA 1
ATOM 946 C C . TYR A 1 125 ? -0.236 -24.859 -19.188 1 98.69 125 TYR A C 1
ATOM 948 O O . TYR A 1 125 ? 0.392 -25.453 -18.312 1 98.69 125 TYR A O 1
ATOM 956 N N . ILE A 1 126 ? 0.32 -24.156 -20.141 1 98.88 126 ILE A N 1
ATOM 957 C CA . ILE A 1 126 ? 1.729 -23.781 -20.109 1 98.88 126 ILE A CA 1
ATOM 958 C C . ILE A 1 126 ? 1.861 -22.281 -19.875 1 98.88 126 ILE A C 1
ATOM 960 O O . ILE A 1 126 ? 1.071 -21.5 -20.406 1 98.88 126 ILE A O 1
ATOM 964 N N . HIS A 1 127 ? 2.816 -21.844 -18.984 1 98.94 127 HIS A N 1
ATOM 965 C CA . HIS A 1 127 ? 3.236 -20.469 -18.797 1 98.94 127 HIS A CA 1
ATOM 966 C C . HIS A 1 127 ? 4.488 -20.156 -19.609 1 98.94 127 HIS A C 1
ATOM 968 O O . HIS A 1 127 ? 5.555 -20.719 -19.344 1 98.94 127 HIS A O 1
ATOM 974 N N . LEU A 1 128 ? 4.312 -19.344 -20.656 1 98.88 128 LEU A N 1
ATOM 975 C CA . LEU A 1 128 ? 5.461 -18.891 -21.438 1 98.88 128 LEU A CA 1
ATOM 976 C C . LEU A 1 128 ? 6.051 -17.609 -20.812 1 98.88 128 LEU A C 1
ATOM 978 O O . LEU A 1 128 ? 5.484 -16.531 -20.969 1 98.88 128 LEU A O 1
ATOM 982 N N . GLU A 1 129 ? 7.145 -17.734 -20.125 1 98.5 129 GLU A N 1
ATOM 983 C CA . GLU A 1 129 ? 7.832 -16.578 -19.562 1 98.5 129 GLU A CA 1
ATOM 984 C C . GLU A 1 129 ? 9.023 -16.172 -20.438 1 98.5 129 GLU A C 1
ATOM 986 O O . GLU A 1 129 ? 10.039 -16.875 -20.453 1 98.5 129 GLU A O 1
ATOM 991 N N . GLY A 1 130 ? 8.953 -15.055 -20.969 1 94.12 130 GLY A N 1
ATOM 992 C CA . GLY A 1 130 ? 9.922 -14.711 -21.984 1 94.12 130 GLY A CA 1
ATOM 993 C C . GLY A 1 130 ? 9.695 -15.438 -23.297 1 94.12 130 GLY A C 1
ATOM 994 O O . GLY A 1 130 ? 8.766 -16.25 -23.406 1 94.12 130 GLY A O 1
ATOM 995 N N . PRO A 1 131 ? 10.336 -14.961 -24.359 1 98 131 PRO A N 1
ATOM 996 C CA . PRO A 1 131 ? 11.531 -14.117 -24.344 1 98 131 PRO A CA 1
ATOM 997 C C . PRO A 1 131 ? 11.219 -12.641 -24.578 1 98 131 PRO A C 1
ATOM 999 O O . PRO A 1 131 ? 12.125 -11.844 -24.812 1 98 131 PRO A O 1
ATOM 1002 N N . TYR A 1 132 ? 9.969 -12.266 -24.453 1 98.62 132 TYR A N 1
ATOM 1003 C CA . TYR A 1 132 ? 9.469 -10.953 -24.844 1 98.62 132 TYR A CA 1
ATOM 1004 C C . TYR A 1 132 ? 9.508 -9.984 -23.656 1 98.62 132 TYR A C 1
ATOM 1006 O O . TYR A 1 132 ? 8.539 -9.266 -23.406 1 98.62 132 TYR A O 1
ATOM 1014 N N . VAL A 1 133 ? 10.586 -9.992 -22.906 1 98.56 133 VAL A N 1
ATOM 1015 C CA . VAL A 1 133 ? 10.695 -9.203 -21.688 1 98.56 133 VAL A CA 1
ATOM 1016 C C . VAL A 1 133 ? 11.695 -8.062 -21.906 1 98.56 133 VAL A C 1
ATOM 1018 O O . VAL A 1 133 ? 12.195 -7.863 -23 1 98.56 133 VAL A O 1
ATOM 1021 N N . SER A 1 134 ? 11.891 -7.195 -20.938 1 98.75 134 SER A N 1
ATOM 1022 C CA . SER A 1 134 ? 12.781 -6.043 -21.031 1 98.75 134 SER A CA 1
ATOM 1023 C C . SER A 1 134 ? 14.211 -6.422 -20.672 1 98.75 134 SER A C 1
ATOM 1025 O O . SER A 1 134 ? 14.461 -7.07 -19.656 1 98.75 134 SER A O 1
ATOM 1027 N N . LYS A 1 135 ? 15.164 -6.004 -21.469 1 98.31 135 LYS A N 1
ATOM 1028 C CA . LYS A 1 135 ? 16.578 -6.223 -21.172 1 98.31 135 LYS A CA 1
ATOM 1029 C C . LYS A 1 135 ? 16.984 -5.52 -19.891 1 98.31 135 LYS A C 1
ATOM 1031 O O . LYS A 1 135 ? 17.922 -5.953 -19.203 1 98.31 135 LYS A O 1
ATOM 1036 N N . LYS A 1 136 ? 16.266 -4.453 -19.516 1 98.25 136 LYS A N 1
ATOM 1037 C CA . LYS A 1 136 ? 16.562 -3.68 -18.312 1 98.25 136 LYS A CA 1
ATOM 1038 C C . LYS A 1 136 ? 16.172 -4.449 -17.047 1 98.25 136 LYS A C 1
ATOM 1040 O O . LYS A 1 136 ? 16.609 -4.102 -15.953 1 98.25 136 LYS A O 1
ATOM 1045 N N . ARG A 1 137 ? 15.367 -5.492 -17.234 1 98.38 137 ARG A N 1
ATOM 1046 C CA . ARG A 1 137 ? 14.844 -6.285 -16.125 1 98.38 137 ARG A CA 1
ATOM 1047 C C . ARG A 1 137 ? 14.992 -7.777 -16.406 1 98.38 137 ARG A C 1
ATOM 1049 O O . ARG A 1 137 ? 14.062 -8.555 -16.172 1 98.38 137 ARG A O 1
ATOM 1056 N N . ALA A 1 138 ? 16.109 -8.148 -16.891 1 96.88 138 ALA A N 1
ATOM 1057 C CA . ALA A 1 138 ? 16.312 -9.531 -17.312 1 96.88 138 ALA A CA 1
ATOM 1058 C C . ALA A 1 138 ? 16.344 -10.477 -16.125 1 96.88 138 ALA A C 1
ATOM 1060 O O . ALA A 1 138 ? 15.82 -11.602 -16.203 1 96.88 138 ALA A O 1
ATOM 1061 N N . GLY A 1 139 ? 16.938 -9.984 -14.984 1 95.06 139 GLY A N 1
ATOM 1062 C CA . GLY A 1 139 ? 17.203 -10.906 -13.891 1 95.06 139 GLY A CA 1
ATOM 1063 C C . GLY A 1 139 ? 18.062 -12.086 -14.289 1 95.06 139 GLY A C 1
ATOM 1064 O O . GLY A 1 139 ? 19.125 -11.914 -14.867 1 95.06 139 GLY A O 1
ATOM 1065 N N . ALA A 1 140 ? 17.531 -13.258 -14.062 1 93.81 140 ALA A N 1
ATOM 1066 C CA . ALA A 1 140 ? 18.266 -14.477 -14.359 1 93.81 140 ALA A CA 1
ATOM 1067 C C . ALA A 1 140 ? 18.047 -14.922 -15.797 1 93.81 140 ALA A C 1
ATOM 1069 O O . ALA A 1 140 ? 18.594 -15.938 -16.234 1 93.81 140 ALA A O 1
ATOM 1070 N N . GLN A 1 141 ? 17.219 -14.188 -16.547 1 95.12 141 GLN A N 1
ATOM 1071 C CA . GLN A 1 141 ? 16.953 -14.531 -17.938 1 95.12 141 GLN A CA 1
ATOM 1072 C C . GLN A 1 141 ? 18.156 -14.18 -18.828 1 95.12 141 GLN A C 1
ATOM 1074 O O . GLN A 1 141 ? 18.75 -13.117 -18.672 1 95.12 141 GLN A O 1
ATOM 1079 N N . PRO A 1 142 ? 18.531 -15.055 -19.75 1 94.81 142 PRO A N 1
ATOM 1080 C CA . PRO A 1 142 ? 19.656 -14.758 -20.625 1 94.81 142 PRO A CA 1
ATOM 1081 C C . PRO A 1 142 ? 19.391 -13.57 -21.547 1 94.81 142 PRO A C 1
ATOM 1083 O O . PRO A 1 142 ? 18.531 -13.641 -22.438 1 94.81 142 PRO A O 1
ATOM 1086 N N . LEU A 1 143 ? 20.219 -12.617 -21.453 1 95.38 143 LEU A N 1
ATOM 1087 C CA . LEU A 1 143 ? 20.031 -11.336 -22.125 1 95.38 143 LEU A CA 1
ATOM 1088 C C . LEU A 1 143 ? 20.047 -11.516 -23.641 1 95.38 143 LEU A C 1
ATOM 1090 O O . LEU A 1 143 ? 19.297 -10.859 -24.359 1 95.38 143 LEU A O 1
ATOM 1094 N N . GLU A 1 144 ? 20.891 -12.406 -24.141 1 95.81 144 GLU A N 1
ATOM 1095 C CA . GLU A 1 144 ? 21.141 -12.555 -25.578 1 95.81 144 GLU A CA 1
ATOM 1096 C C . GLU A 1 144 ? 19.938 -13.141 -26.297 1 95.81 144 GLU A C 1
ATOM 1098 O O . GLU A 1 144 ? 19.844 -13.07 -27.516 1 95.81 144 GLU A O 1
ATOM 1103 N N . HIS A 1 145 ? 18.984 -13.656 -25.531 1 97.5 145 HIS A N 1
ATOM 1104 C CA . HIS A 1 145 ? 17.844 -14.312 -26.172 1 97.5 145 HIS A CA 1
ATOM 1105 C C . HIS A 1 145 ? 16.578 -13.477 -26.031 1 97.5 145 HIS A C 1
ATOM 1107 O O . HIS A 1 145 ? 15.5 -13.891 -26.484 1 97.5 145 HIS A O 1
ATOM 1113 N N . ILE A 1 146 ? 16.641 -12.289 -25.359 1 98.12 146 ILE A N 1
ATOM 1114 C CA . ILE A 1 146 ? 15.484 -11.406 -25.234 1 98.12 146 ILE A CA 1
ATOM 1115 C C . ILE A 1 146 ? 15.195 -10.719 -26.562 1 98.12 146 ILE A C 1
ATOM 1117 O O . ILE A 1 146 ? 16.094 -10.164 -27.188 1 98.12 146 ILE A O 1
ATOM 1121 N N . VAL A 1 147 ? 14.031 -10.828 -26.984 1 98.06 147 VAL A N 1
ATOM 1122 C CA . VAL A 1 147 ? 13.625 -10.273 -28.281 1 98.06 147 VAL A CA 1
ATOM 1123 C C . VAL A 1 147 ? 12.266 -9.594 -28.156 1 98.06 147 VAL A C 1
ATOM 1125 O O . VAL A 1 147 ? 11.539 -9.828 -27.188 1 98.06 147 VAL A O 1
ATOM 1128 N N . PRO A 1 148 ? 11.883 -8.742 -29.078 1 98.06 148 PRO A N 1
ATOM 1129 C CA . PRO A 1 148 ? 10.539 -8.164 -29.078 1 98.06 148 PRO A CA 1
ATOM 1130 C C . PRO A 1 148 ? 9.445 -9.211 -29.312 1 98.06 148 PRO A C 1
ATOM 1132 O O . PRO A 1 148 ? 9.719 -10.281 -29.859 1 98.06 148 PRO A O 1
ATOM 1135 N N . ALA A 1 149 ? 8.273 -8.898 -28.906 1 98.06 149 ALA A N 1
ATOM 1136 C CA . ALA A 1 149 ? 7.133 -9.781 -29.125 1 98.06 149 ALA A CA 1
ATOM 1137 C C . ALA A 1 149 ? 6.91 -10.031 -30.609 1 98.06 149 ALA A C 1
ATOM 1139 O O . ALA A 1 149 ? 7.062 -9.117 -31.422 1 98.06 149 ALA A O 1
ATOM 1140 N N . ASN A 1 150 ? 6.617 -11.234 -30.922 1 97.88 150 ASN A N 1
ATOM 1141 C CA . ASN A 1 150 ? 6.41 -11.68 -32.281 1 97.88 150 ASN A CA 1
ATOM 1142 C C . ASN A 1 150 ? 5.215 -12.625 -32.406 1 97.88 150 ASN A C 1
ATOM 1144 O O . ASN A 1 150 ? 5.289 -13.781 -31.984 1 97.88 150 ASN A O 1
ATOM 1148 N N . ILE A 1 151 ? 4.141 -12.117 -33.031 1 98.62 151 ILE A N 1
ATOM 1149 C CA . ILE A 1 151 ? 2.873 -12.836 -33.094 1 98.62 151 ILE A CA 1
ATOM 1150 C C . ILE A 1 151 ? 3.043 -14.109 -33.906 1 98.62 151 ILE A C 1
ATOM 1152 O O . ILE A 1 151 ? 2.531 -15.172 -33.562 1 98.62 151 ILE A O 1
ATOM 1156 N N . GLU A 1 152 ? 3.781 -14.031 -35 1 98.5 152 GLU A N 1
ATOM 1157 C CA . GLU A 1 152 ? 3.98 -15.195 -35.875 1 98.5 152 GLU A CA 1
ATOM 1158 C C . GLU A 1 152 ? 4.754 -16.297 -35.125 1 98.5 152 GLU A C 1
ATOM 1160 O O . GLU A 1 152 ? 4.418 -17.469 -35.25 1 98.5 152 GLU A O 1
ATOM 1165 N N . GLN A 1 153 ? 5.766 -15.914 -34.469 1 98.38 153 GLN A N 1
ATOM 1166 C CA . GLN A 1 153 ? 6.508 -16.875 -33.656 1 98.38 153 GLN A CA 1
ATOM 1167 C C . GLN A 1 153 ? 5.613 -17.5 -32.594 1 98.38 153 GLN A C 1
ATOM 1169 O O . GLN A 1 153 ? 5.68 -18.703 -32.344 1 98.38 153 GLN A O 1
ATOM 1174 N N . PHE A 1 154 ? 4.781 -16.703 -31.969 1 98.56 154 PHE A N 1
ATOM 1175 C CA . PHE A 1 154 ? 3.875 -17.188 -30.938 1 98.56 154 PHE A CA 1
ATOM 1176 C C . PHE A 1 154 ? 2.891 -18.203 -31.516 1 98.56 154 PHE A C 1
ATOM 1178 O O . PHE A 1 154 ? 2.582 -19.203 -30.875 1 98.56 154 PHE A O 1
ATOM 1185 N N . LYS A 1 155 ? 2.43 -17.938 -32.719 1 98.62 155 LYS A N 1
ATOM 1186 C CA . LYS A 1 155 ? 1.534 -18.875 -33.375 1 98.62 155 LYS A CA 1
ATOM 1187 C C . LYS A 1 155 ? 2.203 -20.234 -33.562 1 98.62 155 LYS A C 1
ATOM 1189 O O . LYS A 1 155 ? 1.587 -21.281 -33.344 1 98.62 155 LYS A O 1
ATOM 1194 N N . GLN A 1 156 ? 3.432 -20.188 -33.969 1 98.56 156 GLN A N 1
ATOM 1195 C CA . GLN A 1 156 ? 4.195 -21.422 -34.125 1 98.56 156 GLN A CA 1
ATOM 1196 C C . GLN A 1 156 ? 4.352 -22.141 -32.812 1 98.56 156 GLN A C 1
ATOM 1198 O O . GLN A 1 156 ? 4.246 -23.375 -32.75 1 98.56 156 GLN A O 1
ATOM 1203 N N . TRP A 1 157 ? 4.586 -21.438 -31.766 1 98.75 157 TRP A N 1
ATOM 1204 C CA . TRP A 1 157 ? 4.766 -22.016 -30.438 1 98.75 157 TRP A CA 1
ATOM 1205 C C . TRP A 1 157 ? 3.447 -22.562 -29.906 1 98.75 157 TRP A C 1
ATOM 1207 O O . TRP A 1 157 ? 3.432 -23.578 -29.203 1 98.75 157 TRP A O 1
ATOM 1217 N N . GLN A 1 158 ? 2.32 -21.891 -30.188 1 98.75 158 GLN A N 1
ATOM 1218 C CA . GLN A 1 158 ? 1.012 -22.422 -29.828 1 98.75 158 GLN A CA 1
ATOM 1219 C C . GLN A 1 158 ? 0.77 -23.766 -30.516 1 98.75 158 GLN A C 1
ATOM 1221 O O . GLN A 1 158 ? 0.298 -24.719 -29.891 1 98.75 158 GLN A O 1
ATOM 1226 N N . GLU A 1 159 ? 1.153 -23.812 -31.75 1 98.44 159 GLU A N 1
ATOM 1227 C CA . GLU A 1 159 ? 1.035 -25.078 -32.469 1 98.44 159 GLU A CA 1
ATOM 1228 C C . GLU A 1 159 ? 1.93 -26.141 -31.859 1 98.44 159 GLU A C 1
ATOM 1230 O O . GLU A 1 159 ? 1.489 -27.281 -31.625 1 98.44 159 GLU A O 1
ATOM 1235 N N . ALA A 1 160 ? 3.137 -25.812 -31.578 1 98.69 160 ALA A N 1
ATOM 1236 C CA . ALA A 1 160 ? 4.113 -26.734 -31 1 98.69 160 ALA A CA 1
ATOM 1237 C C . ALA A 1 160 ? 3.639 -27.266 -29.656 1 98.69 160 ALA A C 1
ATOM 1239 O O . ALA A 1 160 ? 3.92 -28.406 -29.297 1 98.69 160 ALA A O 1
ATOM 1240 N N . SER A 1 161 ? 2.91 -26.5 -28.875 1 98.69 161 SER A N 1
ATOM 1241 C CA . SER A 1 161 ? 2.469 -26.859 -27.531 1 98.69 161 SER A CA 1
ATOM 1242 C C . SER A 1 161 ? 1.11 -27.547 -27.562 1 98.69 161 SER A C 1
ATOM 1244 O O . SER A 1 161 ? 0.622 -28 -26.516 1 98.69 161 SER A O 1
ATOM 1246 N N . GLY A 1 162 ? 0.476 -27.688 -28.781 1 98.19 162 GLY A N 1
ATOM 1247 C CA . GLY A 1 162 ? -0.89 -28.172 -28.859 1 98.19 162 GLY A CA 1
ATOM 1248 C C . GLY A 1 162 ? -1.91 -27.188 -28.312 1 98.19 162 GLY A C 1
ATOM 1249 O O . GLY A 1 162 ? -2.9 -27.594 -27.703 1 98.19 162 GLY A O 1
ATOM 1250 N N . ASN A 1 163 ? -1.615 -25.844 -28.484 1 98.38 163 ASN A N 1
ATOM 1251 C CA . ASN A 1 163 ? -2.469 -24.75 -28.047 1 98.38 163 ASN A CA 1
ATOM 1252 C C . ASN A 1 163 ? -2.643 -24.734 -26.531 1 98.38 163 ASN A C 1
ATOM 1254 O O . ASN A 1 163 ? -3.725 -24.438 -26.031 1 98.38 163 ASN A O 1
ATOM 1258 N N . LEU A 1 164 ? -1.549 -25.062 -25.828 1 98.56 164 LEU A N 1
ATOM 1259 C CA . LEU A 1 164 ? -1.633 -25.188 -24.375 1 98.56 164 LEU A CA 1
ATOM 1260 C C . LEU A 1 164 ? -1.052 -23.969 -23.688 1 98.56 164 LEU A C 1
ATOM 1262 O O . LEU A 1 164 ? -1.167 -23.812 -22.469 1 98.56 164 LEU A O 1
ATOM 1266 N N . ILE A 1 165 ? -0.399 -23.031 -24.406 1 98.88 165 ILE A N 1
ATOM 1267 C CA . ILE A 1 165 ? 0.086 -21.797 -23.766 1 98.88 165 ILE A CA 1
ATOM 1268 C C . ILE A 1 165 ? -1.097 -20.938 -23.359 1 98.88 165 ILE A C 1
ATOM 1270 O O . ILE A 1 165 ? -1.88 -20.5 -24.203 1 98.88 165 ILE A O 1
ATOM 1274 N N . LYS A 1 166 ? -1.204 -20.688 -22.078 1 98.81 166 LYS A N 1
ATOM 1275 C CA . LYS A 1 166 ? -2.361 -19.953 -21.562 1 98.81 166 LYS A CA 1
ATOM 1276 C C . LYS A 1 166 ? -1.933 -18.688 -20.828 1 98.81 166 LYS A C 1
ATOM 1278 O O . LYS A 1 166 ? -2.746 -17.781 -20.609 1 98.81 166 LYS A O 1
ATOM 1283 N N . LEU A 1 167 ? -0.731 -18.531 -20.438 1 98.88 167 LEU A N 1
ATOM 1284 C CA . LEU A 1 167 ? -0.144 -17.406 -19.719 1 98.88 167 LEU A CA 1
ATOM 1285 C C . LEU A 1 167 ? 1.18 -16.984 -20.359 1 98.88 167 LEU A C 1
ATOM 1287 O O . LEU A 1 167 ? 2.039 -17.828 -20.609 1 98.88 167 LEU A O 1
ATOM 1291 N N . VAL A 1 168 ? 1.302 -15.711 -20.688 1 98.81 168 VAL A N 1
ATOM 1292 C CA . VAL A 1 168 ? 2.506 -15.242 -21.359 1 98.81 168 VAL A CA 1
ATOM 1293 C C . VAL A 1 168 ? 3.053 -14.008 -20.656 1 98.81 168 VAL A C 1
ATOM 1295 O O . VAL A 1 168 ? 2.367 -12.984 -20.562 1 98.81 168 VAL A O 1
ATOM 1298 N N . THR A 1 169 ? 4.234 -14.094 -20.156 1 98.81 169 THR A N 1
ATOM 1299 C CA . THR A 1 169 ? 4.91 -12.961 -19.531 1 98.81 169 THR A CA 1
ATOM 1300 C C . THR A 1 169 ? 5.66 -12.133 -20.578 1 98.81 169 THR A C 1
ATOM 1302 O O . THR A 1 169 ? 6.457 -12.68 -21.344 1 98.81 169 THR A O 1
ATOM 1305 N N . TYR A 1 170 ? 5.418 -10.922 -20.625 1 98.69 170 TYR A N 1
ATOM 1306 C CA . TYR A 1 170 ? 6.09 -10 -21.531 1 98.69 170 TYR A CA 1
ATOM 1307 C C . TYR A 1 170 ? 6.215 -8.609 -20.922 1 98.69 170 TYR A C 1
ATOM 1309 O O . TYR A 1 170 ? 5.664 -8.352 -19.844 1 98.69 170 TYR A O 1
ATOM 1317 N N . ALA A 1 171 ? 7.039 -7.766 -21.5 1 98.75 171 ALA A N 1
ATOM 1318 C CA . ALA A 1 171 ? 7.176 -6.371 -21.094 1 98.75 171 ALA A CA 1
ATOM 1319 C C . ALA A 1 171 ? 6.305 -5.461 -21.953 1 98.75 171 ALA A C 1
ATOM 1321 O O . ALA A 1 171 ? 6.578 -5.27 -23.141 1 98.75 171 ALA A O 1
ATOM 1322 N N . PRO A 1 172 ? 5.332 -4.84 -21.359 1 98.5 172 PRO A N 1
ATOM 1323 C CA . PRO A 1 172 ? 4.352 -4.094 -22.141 1 98.5 172 PRO A CA 1
ATOM 1324 C C . PRO A 1 172 ? 4.957 -2.877 -22.844 1 98.5 172 PRO A C 1
ATOM 1326 O O . PRO A 1 172 ? 4.418 -2.406 -23.844 1 98.5 172 PRO A O 1
ATOM 1329 N N . GLU A 1 173 ? 6.051 -2.322 -22.297 1 98.44 173 GLU A N 1
ATOM 1330 C CA . GLU A 1 173 ? 6.609 -1.09 -22.844 1 98.44 173 GLU A CA 1
ATOM 1331 C C . GLU A 1 173 ? 7.457 -1.368 -24.078 1 98.44 173 GLU A C 1
ATOM 1333 O O . GLU A 1 173 ? 7.812 -0.446 -24.812 1 98.44 173 GLU A O 1
ATOM 1338 N N . GLU A 1 174 ? 7.75 -2.643 -24.375 1 98.12 174 GLU A N 1
ATOM 1339 C CA . GLU A 1 174 ? 8.688 -2.998 -25.438 1 98.12 174 GLU A CA 1
ATOM 1340 C C . GLU A 1 174 ? 8 -2.992 -26.812 1 98.12 174 GLU A C 1
ATOM 1342 O O . GLU A 1 174 ? 6.773 -3.008 -26.891 1 98.12 174 GLU A O 1
ATOM 1347 N N . GLU A 1 175 ? 8.797 -2.98 -27.812 1 97.19 175 GLU A N 1
ATOM 1348 C CA . GLU A 1 175 ? 8.32 -2.969 -29.203 1 97.19 175 GLU A CA 1
ATOM 1349 C C . GLU A 1 175 ? 7.438 -4.18 -29.484 1 97.19 175 GLU A C 1
ATOM 1351 O O . GLU A 1 175 ? 7.766 -5.305 -29.094 1 97.19 175 GLU A O 1
ATOM 1356 N N . GLY A 1 176 ? 6.27 -3.926 -30.125 1 97.31 176 GLY A N 1
ATOM 1357 C CA . GLY A 1 176 ? 5.383 -4.988 -30.562 1 97.31 176 GLY A CA 1
ATOM 1358 C C . GLY A 1 176 ? 4.445 -5.477 -29.484 1 97.31 176 GLY A C 1
ATOM 1359 O O . GLY A 1 176 ? 3.527 -6.254 -29.734 1 97.31 176 GLY A O 1
ATOM 1360 N N . ALA A 1 177 ? 4.613 -4.996 -28.281 1 97.62 177 ALA A N 1
ATOM 1361 C CA . ALA A 1 177 ? 3.889 -5.52 -27.125 1 97.62 177 ALA A CA 1
ATOM 1362 C C . ALA A 1 177 ? 2.4 -5.195 -27.219 1 97.62 177 ALA A C 1
ATOM 1364 O O . ALA A 1 177 ? 1.555 -6.02 -26.859 1 97.62 177 ALA A O 1
ATOM 1365 N N . LEU A 1 178 ? 2.088 -4.012 -27.688 1 97.12 178 LEU A N 1
ATOM 1366 C CA . LEU A 1 178 ? 0.689 -3.604 -27.734 1 97.12 178 LEU A CA 1
ATOM 1367 C C . LEU A 1 178 ? -0.109 -4.516 -28.656 1 97.12 178 LEU A C 1
ATOM 1369 O O . LEU A 1 178 ? -1.175 -5.008 -28.281 1 97.12 178 LEU A O 1
ATOM 1373 N N . GLU A 1 179 ? 0.392 -4.73 -29.891 1 97.75 179 GLU A N 1
ATOM 1374 C CA . GLU A 1 179 ? -0.265 -5.621 -30.844 1 97.75 179 GLU A CA 1
ATOM 1375 C C . GLU A 1 179 ? -0.314 -7.055 -30.312 1 97.75 179 GLU A C 1
ATOM 1377 O O . GLU A 1 179 ? -1.308 -7.758 -30.5 1 97.75 179 GLU A O 1
ATOM 1382 N N . PHE A 1 180 ? 0.745 -7.453 -29.734 1 98.25 180 PHE A N 1
ATOM 1383 C CA . PHE A 1 180 ? 0.832 -8.789 -29.156 1 98.25 180 PHE A CA 1
ATOM 1384 C C . PHE A 1 180 ? -0.218 -8.984 -28.078 1 98.25 180 PHE A C 1
ATOM 1386 O O . PHE A 1 180 ? -0.904 -10.008 -28.047 1 98.25 180 PHE A O 1
ATOM 1393 N N . GLU A 1 181 ? -0.326 -7.996 -27.219 1 97.88 181 GLU A N 1
ATOM 1394 C CA . GLU A 1 181 ? -1.314 -7.984 -26.141 1 97.88 181 GLU A CA 1
ATOM 1395 C C . GLU A 1 181 ? -2.727 -8.164 -26.688 1 97.88 181 GLU A C 1
ATOM 1397 O O . GLU A 1 181 ? -3.51 -8.953 -26.156 1 97.88 181 GLU A O 1
ATOM 1402 N N . GLN A 1 182 ? -3.045 -7.484 -27.688 1 97.5 182 GLN A N 1
ATOM 1403 C CA . GLN A 1 182 ? -4.352 -7.578 -28.328 1 97.5 182 GLN A CA 1
ATOM 1404 C C . GLN A 1 182 ? -4.59 -8.977 -28.891 1 97.5 182 GLN A C 1
ATOM 1406 O O . GLN A 1 182 ? -5.676 -9.539 -28.734 1 97.5 182 GLN A O 1
ATOM 1411 N N . TYR A 1 183 ? -3.592 -9.477 -29.516 1 98.25 183 TYR A N 1
ATOM 1412 C CA . TYR A 1 183 ? -3.693 -10.82 -30.078 1 98.25 183 TYR A CA 1
ATOM 1413 C C . TYR A 1 183 ? -3.955 -11.852 -29 1 98.25 183 TYR A C 1
ATOM 1415 O O . TYR A 1 183 ? -4.797 -12.742 -29.156 1 98.25 183 TYR A O 1
ATOM 1423 N N . LEU A 1 184 ? -3.193 -11.75 -27.859 1 98.25 184 LEU A N 1
ATOM 1424 C CA . LEU A 1 184 ? -3.402 -12.664 -26.75 1 98.25 184 LEU A CA 1
ATOM 1425 C C . LEU A 1 184 ? -4.848 -12.609 -26.266 1 98.25 184 LEU A C 1
ATOM 1427 O O . LEU A 1 184 ? -5.484 -13.648 -26.078 1 98.25 184 LEU A O 1
ATOM 1431 N N . ALA A 1 185 ? -5.34 -11.414 -26.094 1 96.69 185 ALA A N 1
ATOM 1432 C CA . ALA A 1 185 ? -6.711 -11.227 -25.625 1 96.69 185 ALA A CA 1
ATOM 1433 C C . ALA A 1 185 ? -7.715 -11.867 -26.578 1 96.69 185 ALA A C 1
ATOM 1435 O O . ALA A 1 185 ? -8.656 -12.531 -26.156 1 96.69 185 ALA A O 1
ATOM 1436 N N . GLU A 1 186 ? -7.492 -11.719 -27.828 1 97.12 186 GLU A N 1
ATOM 1437 C CA . GLU A 1 186 ? -8.398 -12.227 -28.859 1 97.12 186 GLU A CA 1
ATOM 1438 C C . GLU A 1 186 ? -8.398 -13.758 -28.891 1 97.12 186 GLU A C 1
ATOM 1440 O O . GLU A 1 186 ? -9.391 -14.375 -29.281 1 97.12 186 GLU A O 1
ATOM 1445 N N . THR A 1 187 ? -7.328 -14.352 -28.484 1 97.62 187 THR A N 1
ATOM 1446 C CA . THR A 1 187 ? -7.203 -15.797 -28.594 1 97.62 187 THR A CA 1
ATOM 1447 C C . THR A 1 187 ? -7.402 -16.469 -27.25 1 97.62 187 THR A C 1
ATOM 1449 O O . THR A 1 187 ? -7.18 -17.672 -27.109 1 97.62 187 THR A O 1
ATOM 1452 N N . GLY A 1 188 ? -7.77 -15.695 -26.234 1 96.88 188 GLY A N 1
ATOM 1453 C CA . GLY A 1 188 ? -8.102 -16.25 -24.922 1 96.88 188 GLY A CA 1
ATOM 1454 C C . GLY A 1 188 ? -6.887 -16.594 -24.094 1 96.88 188 GLY A C 1
ATOM 1455 O O . GLY A 1 188 ? -6.98 -17.359 -23.141 1 96.88 188 GLY A O 1
ATOM 1456 N N . VAL A 1 189 ? -5.699 -16.109 -24.5 1 98.38 189 VAL A N 1
ATOM 1457 C CA . VAL A 1 189 ? -4.473 -16.25 -23.734 1 98.38 189 VAL A CA 1
ATOM 1458 C C . VAL A 1 189 ? -4.312 -15.07 -22.781 1 98.38 189 VAL A C 1
ATOM 1460 O O . VAL A 1 189 ? -4.574 -13.93 -23.156 1 98.38 189 VAL A O 1
ATOM 1463 N N . VAL A 1 190 ? -3.936 -15.328 -21.547 1 98.5 190 VAL A N 1
ATOM 1464 C CA . VAL A 1 190 ? -3.76 -14.281 -20.562 1 98.5 190 VAL A CA 1
ATOM 1465 C C . VAL A 1 190 ? -2.355 -13.688 -20.672 1 98.5 190 VAL A C 1
ATOM 1467 O O . VAL A 1 190 ? -1.363 -14.398 -20.5 1 98.5 190 VAL A O 1
ATOM 1470 N N . GLY A 1 191 ? -2.287 -12.445 -21.078 1 98.38 191 GLY A N 1
ATOM 1471 C CA . GLY A 1 191 ? -1.025 -11.727 -20.984 1 98.38 191 GLY A CA 1
ATOM 1472 C C . GLY A 1 191 ? -0.728 -11.242 -19.578 1 98.38 191 GLY A C 1
ATOM 1473 O O . GLY A 1 191 ? -1.629 -10.789 -18.859 1 98.38 191 GLY A O 1
ATOM 1474 N N . THR A 1 192 ? 0.505 -11.375 -19.141 1 98.69 192 THR A N 1
ATOM 1475 C CA . THR A 1 192 ? 0.918 -10.945 -17.812 1 98.69 192 THR A CA 1
ATOM 1476 C C . THR A 1 192 ? 2.146 -10.039 -17.891 1 98.69 192 THR A C 1
ATOM 1478 O O . THR A 1 192 ? 3.09 -10.336 -18.625 1 98.69 192 THR A O 1
ATOM 1481 N N . MET A 1 193 ? 2.086 -8.875 -17.234 1 98.31 193 MET A N 1
ATOM 1482 C CA . MET A 1 193 ? 3.244 -7.988 -17.234 1 98.31 193 MET A CA 1
ATOM 1483 C C . MET A 1 193 ? 4.316 -8.5 -16.266 1 98.31 193 MET A C 1
ATOM 1485 O O . MET A 1 193 ? 4.047 -8.727 -15.094 1 98.31 193 MET A O 1
ATOM 1489 N N . GLY A 1 194 ? 5.477 -8.719 -16.719 1 98.5 194 GLY A N 1
ATOM 1490 C CA . GLY A 1 194 ? 6.625 -9.18 -15.953 1 98.5 194 GLY A CA 1
ATOM 1491 C C . GLY A 1 194 ? 7.949 -8.875 -16.625 1 98.5 194 GLY A C 1
ATOM 1492 O O . GLY A 1 194 ? 8.008 -8.688 -17.844 1 98.5 194 GLY A O 1
ATOM 1493 N N . HIS A 1 195 ? 9.008 -8.828 -15.789 1 98.62 195 HIS A N 1
ATOM 1494 C CA . HIS A 1 195 ? 10.305 -8.422 -16.312 1 98.62 195 HIS A CA 1
ATOM 1495 C C . HIS A 1 195 ? 10.188 -7.16 -17.156 1 98.62 195 HIS A C 1
ATOM 1497 O O . HIS A 1 195 ? 10.625 -7.129 -18.312 1 98.62 195 HIS A O 1
ATOM 1503 N N . THR A 1 196 ? 9.656 -6.156 -16.594 1 98.75 196 THR A N 1
ATOM 1504 C CA . THR A 1 196 ? 9.281 -4.934 -17.297 1 98.75 196 THR A CA 1
ATOM 1505 C C . THR A 1 196 ? 9.742 -3.701 -16.531 1 98.75 196 THR A C 1
ATOM 1507 O O . THR A 1 196 ? 9.672 -3.674 -15.297 1 98.75 196 THR A O 1
ATOM 1510 N N . ASP A 1 197 ? 10.195 -2.734 -17.234 1 98.69 197 ASP A N 1
ATOM 1511 C CA . ASP A 1 197 ? 10.648 -1.468 -16.672 1 98.69 197 ASP A CA 1
ATOM 1512 C C . ASP A 1 197 ? 9.641 -0.352 -16.938 1 98.69 197 ASP A C 1
ATOM 1514 O O . ASP A 1 197 ? 9.984 0.83 -16.891 1 98.69 197 ASP A O 1
ATOM 1518 N N . ALA A 1 198 ? 8.422 -0.713 -17.25 1 98.56 198 ALA A N 1
ATOM 1519 C CA . ALA A 1 198 ? 7.395 0.26 -17.625 1 98.56 198 ALA A CA 1
ATOM 1520 C C . ALA A 1 198 ? 7.125 1.236 -16.484 1 98.56 198 ALA A C 1
ATOM 1522 O O . ALA A 1 198 ? 7.121 0.847 -15.312 1 98.56 198 ALA A O 1
ATOM 1523 N N . ILE A 1 199 ? 6.945 2.5 -16.828 1 98.06 199 ILE A N 1
ATOM 1524 C CA . ILE A 1 199 ? 6.441 3.488 -15.883 1 98.06 199 ILE A CA 1
ATOM 1525 C C . ILE A 1 199 ? 4.914 3.434 -15.844 1 98.06 199 ILE A C 1
ATOM 1527 O O . ILE A 1 199 ? 4.285 2.893 -16.75 1 98.06 199 ILE A O 1
ATOM 1531 N N . ASP A 1 200 ? 4.367 3.941 -14.867 1 97.44 200 ASP A N 1
ATOM 1532 C CA . ASP A 1 200 ? 2.928 3.895 -14.617 1 97.44 200 ASP A CA 1
ATOM 1533 C C . ASP A 1 200 ? 2.146 4.422 -15.82 1 97.44 200 ASP A C 1
ATOM 1535 O O . ASP A 1 200 ? 1.186 3.793 -16.266 1 97.44 200 ASP A O 1
ATOM 1539 N N . ALA A 1 201 ? 2.551 5.547 -16.344 1 96.94 201 ALA A N 1
ATOM 1540 C CA . ALA A 1 201 ? 1.833 6.238 -17.406 1 96.94 201 ALA A CA 1
ATOM 1541 C C . ALA A 1 201 ? 1.696 5.352 -18.641 1 96.94 201 ALA A C 1
ATOM 1543 O O . ALA A 1 201 ? 0.697 5.43 -19.359 1 96.94 201 ALA A O 1
ATOM 1544 N N . GLN A 1 202 ? 2.662 4.414 -18.891 1 97.56 202 GLN A N 1
ATOM 1545 C CA . GLN A 1 202 ? 2.672 3.547 -20.078 1 97.56 202 GLN A CA 1
ATOM 1546 C C . GLN A 1 202 ? 1.657 2.418 -19.922 1 97.56 202 GLN A C 1
ATOM 1548 O O . GLN A 1 202 ? 1.342 1.732 -20.906 1 97.56 202 GLN A O 1
ATOM 1553 N N . LEU A 1 203 ? 1.201 2.229 -18.75 1 97.94 203 LEU A N 1
ATOM 1554 C CA . LEU A 1 203 ? 0.338 1.086 -18.469 1 97.94 203 LEU A CA 1
ATOM 1555 C C . LEU A 1 203 ? -1.119 1.521 -18.359 1 97.94 203 LEU A C 1
ATOM 1557 O O . LEU A 1 203 ? -2.02 0.68 -18.312 1 97.94 203 LEU A O 1
ATOM 1561 N N . LYS A 1 204 ? -1.306 2.881 -18.312 1 94.06 204 LYS A N 1
ATOM 1562 C CA . LYS A 1 204 ? -2.666 3.408 -18.234 1 94.06 204 LYS A CA 1
ATOM 1563 C C . LYS A 1 204 ? -3.48 2.988 -19.453 1 94.06 204 LYS A C 1
ATOM 1565 O O . LYS A 1 204 ? -2.977 3 -20.578 1 94.06 204 LYS A O 1
ATOM 1570 N N . ASN A 1 205 ? -4.672 2.463 -19.328 1 91.94 205 ASN A N 1
ATOM 1571 C CA . ASN A 1 205 ? -5.629 2.07 -20.359 1 91.94 205 ASN A CA 1
ATOM 1572 C C . ASN A 1 205 ? -5.207 0.783 -21.062 1 91.94 205 ASN A C 1
ATOM 1574 O O . ASN A 1 205 ? -5.691 0.476 -22.156 1 91.94 205 ASN A O 1
ATOM 1578 N N . ARG A 1 206 ? -4.129 0.129 -20.578 1 95.38 206 ARG A N 1
ATOM 1579 C CA . ARG A 1 206 ? -3.789 -1.206 -21.062 1 95.38 206 ARG A CA 1
ATOM 1580 C C . ARG A 1 206 ? -4.648 -2.268 -20.391 1 95.38 206 ARG A C 1
ATOM 1582 O O . ARG A 1 206 ? -4.949 -2.162 -19.188 1 95.38 206 ARG A O 1
ATOM 1589 N N . ASN A 1 207 ? -5.105 -3.166 -21.172 1 91.69 207 ASN A N 1
ATOM 1590 C CA . ASN A 1 207 ? -5.957 -4.215 -20.609 1 91.69 207 ASN A CA 1
ATOM 1591 C C . ASN A 1 207 ? -5.148 -5.453 -20.234 1 91.69 207 ASN A C 1
ATOM 1593 O O . ASN A 1 207 ? -5.344 -6.523 -20.812 1 91.69 207 ASN A O 1
ATOM 1597 N N . ILE A 1 208 ? -4.219 -5.332 -19.359 1 97.81 208 ILE A N 1
ATOM 1598 C CA . ILE A 1 208 ? -3.414 -6.414 -18.797 1 97.81 208 ILE A CA 1
ATOM 1599 C C . ILE A 1 208 ? -3.912 -6.77 -17.406 1 97.81 208 ILE A C 1
ATOM 1601 O O . ILE A 1 208 ? -3.9 -5.926 -16.5 1 97.81 208 ILE A O 1
ATOM 1605 N N . THR A 1 209 ? -4.305 -7.965 -17.125 1 97.81 209 THR A N 1
ATOM 1606 C CA . THR A 1 209 ? -5.059 -8.281 -15.914 1 97.81 209 THR A CA 1
ATOM 1607 C C . THR A 1 209 ? -4.258 -9.211 -15.008 1 97.81 209 THR A C 1
ATOM 1609 O O . THR A 1 209 ? -4.805 -9.797 -14.078 1 97.81 209 THR A O 1
ATOM 1612 N N . HIS A 1 210 ? -2.99 -9.43 -15.289 1 98.81 210 HIS A N 1
ATOM 1613 C CA . HIS A 1 210 ? -2.113 -10.273 -14.484 1 98.81 210 HIS A CA 1
ATOM 1614 C C . HIS A 1 210 ? -0.706 -9.695 -14.414 1 98.81 210 HIS A C 1
ATOM 1616 O O . HIS A 1 210 ? -0.278 -8.977 -15.32 1 98.81 210 HIS A O 1
ATOM 1622 N N . ALA A 1 211 ? 0.001 -9.898 -13.312 1 98.88 211 ALA A N 1
ATOM 1623 C CA . ALA A 1 211 ? 1.38 -9.453 -13.133 1 98.88 211 ALA A CA 1
ATOM 1624 C C . ALA A 1 211 ? 2.262 -10.586 -12.609 1 98.88 211 ALA A C 1
ATOM 1626 O O . ALA A 1 211 ? 1.948 -11.203 -11.586 1 98.88 211 ALA A O 1
ATOM 1627 N N . THR A 1 212 ? 3.33 -10.852 -13.305 1 98.75 212 THR A N 1
ATOM 1628 C CA . THR A 1 212 ? 4.254 -11.938 -13.008 1 98.75 212 THR A CA 1
ATOM 1629 C C . THR A 1 212 ? 5.117 -11.602 -11.797 1 98.75 212 THR A C 1
ATOM 1631 O O . THR A 1 212 ? 5.691 -10.516 -11.719 1 98.75 212 THR A O 1
ATOM 1634 N N . HIS A 1 213 ? 5.172 -12.531 -10.781 1 98.75 213 HIS A N 1
ATOM 1635 C CA . HIS A 1 213 ? 5.965 -12.484 -9.562 1 98.75 213 HIS A CA 1
ATOM 1636 C C . HIS A 1 213 ? 6.191 -11.055 -9.102 1 98.75 213 HIS A C 1
ATOM 1638 O O . HIS A 1 213 ? 7.324 -10.57 -9.086 1 98.75 213 HIS A O 1
ATOM 1644 N N . LEU A 1 214 ? 5.223 -10.469 -8.586 1 98.81 214 LEU A N 1
ATOM 1645 C CA . LEU A 1 214 ? 5.133 -9.086 -8.133 1 98.81 214 LEU A CA 1
ATOM 1646 C C . LEU A 1 214 ? 6.43 -8.648 -7.461 1 98.81 214 LEU A C 1
ATOM 1648 O O . LEU A 1 214 ? 7.027 -9.406 -6.695 1 98.81 214 LEU A O 1
ATOM 1652 N N . TYR A 1 215 ? 6.895 -7.324 -7.707 1 98.56 215 TYR A N 1
ATOM 1653 C CA . TYR A 1 215 ? 8.07 -6.656 -7.168 1 98.56 215 TYR A CA 1
ATOM 1654 C C . TYR A 1 215 ? 9.328 -7.078 -7.914 1 98.56 215 TYR A C 1
ATOM 1656 O O . TYR A 1 215 ? 10.195 -6.246 -8.203 1 98.56 215 TYR A O 1
ATOM 1664 N N . ASN A 1 216 ? 9.422 -8.398 -8.258 1 98.5 216 ASN A N 1
ATOM 1665 C CA . ASN A 1 216 ? 10.672 -8.953 -8.773 1 98.5 216 ASN A CA 1
ATOM 1666 C C . ASN A 1 216 ? 10.859 -8.648 -10.25 1 98.5 216 ASN A C 1
ATOM 1668 O O . ASN A 1 216 ? 10.008 -9 -11.078 1 98.5 216 ASN A O 1
ATOM 1672 N N . GLN A 1 217 ? 12.031 -7.973 -10.539 1 97.94 217 GLN A N 1
ATOM 1673 C CA . GLN A 1 217 ? 12.398 -7.598 -11.906 1 97.94 217 GLN A CA 1
ATOM 1674 C C . GLN A 1 217 ? 11.305 -6.758 -12.555 1 97.94 217 GLN A C 1
ATOM 1676 O O . GLN A 1 217 ? 10.938 -6.996 -13.711 1 97.94 217 GLN A O 1
ATOM 1681 N N . MET A 1 218 ? 10.75 -5.82 -11.812 1 98.19 218 MET A N 1
ATOM 1682 C CA . MET A 1 218 ? 9.773 -4.801 -12.18 1 98.19 218 MET A CA 1
ATOM 1683 C C . MET A 1 218 ? 10.211 -3.424 -11.695 1 98.19 218 MET A C 1
ATOM 1685 O O . MET A 1 218 ? 10.883 -3.311 -10.664 1 98.19 218 MET A O 1
ATOM 1689 N N . ARG A 1 219 ? 9.891 -2.398 -12.492 1 97.88 219 ARG A N 1
ATOM 1690 C CA . ARG A 1 219 ? 10.086 -1.062 -11.938 1 97.88 219 ARG A CA 1
ATOM 1691 C C . ARG A 1 219 ? 9.336 -0.898 -10.617 1 97.88 219 ARG A C 1
ATOM 1693 O O . ARG A 1 219 ? 8.117 -1.074 -10.57 1 97.88 219 ARG A O 1
ATOM 1700 N N . GLY A 1 220 ? 10.055 -0.555 -9.562 1 96.94 220 GLY A N 1
ATOM 1701 C CA . GLY A 1 220 ? 9.539 -0.575 -8.211 1 96.94 220 GLY A CA 1
ATOM 1702 C C . GLY A 1 220 ? 8.758 0.675 -7.848 1 96.94 220 GLY A C 1
ATOM 1703 O O . GLY A 1 220 ? 8.523 1.531 -8.703 1 96.94 220 GLY A O 1
ATOM 1704 N N . LEU A 1 221 ? 8.391 0.824 -6.559 1 97.06 221 LEU A N 1
ATOM 1705 C CA . LEU A 1 221 ? 7.613 1.934 -6.016 1 97.06 221 LEU A CA 1
ATOM 1706 C C . LEU A 1 221 ? 8.516 3.127 -5.711 1 97.06 221 LEU A C 1
ATOM 1708 O O . LEU A 1 221 ? 9.547 2.98 -5.051 1 97.06 221 LEU A O 1
ATOM 1712 N N . HIS A 1 222 ? 8.141 4.18 -6.195 1 96.25 222 HIS A N 1
ATOM 1713 C CA . HIS A 1 222 ? 8.664 5.484 -5.812 1 96.25 222 HIS A CA 1
ATOM 1714 C C . HIS A 1 222 ? 7.551 6.516 -5.688 1 96.25 222 HIS A C 1
ATOM 1716 O O . HIS A 1 222 ? 6.605 6.516 -6.477 1 96.25 222 HIS A O 1
ATOM 1722 N N . HIS A 1 223 ? 7.648 7.387 -4.738 1 96.31 223 HIS A N 1
ATOM 1723 C CA . HIS A 1 223 ? 6.539 8.281 -4.414 1 96.31 223 HIS A CA 1
ATOM 1724 C C . HIS A 1 223 ? 6.277 9.258 -5.555 1 96.31 223 HIS A C 1
ATOM 1726 O O . HIS A 1 223 ? 5.207 9.875 -5.613 1 96.31 223 HIS A O 1
ATOM 1732 N N . ARG A 1 224 ? 7.219 9.43 -6.441 1 97.12 224 ARG A N 1
ATOM 1733 C CA . ARG A 1 224 ? 7.004 10.32 -7.578 1 97.12 224 ARG A CA 1
ATOM 1734 C C . ARG A 1 224 ? 6.84 9.531 -8.875 1 97.12 224 ARG A C 1
ATOM 1736 O O . ARG A 1 224 ? 6.637 10.109 -9.938 1 97.12 224 ARG A O 1
ATOM 1743 N N . GLU A 1 225 ? 7.051 8.219 -8.836 1 97.56 225 GLU A N 1
ATOM 1744 C CA . GLU A 1 225 ? 6.844 7.262 -9.914 1 97.56 225 GLU A CA 1
ATOM 1745 C C . GLU A 1 225 ? 6.391 5.91 -9.375 1 97.56 225 GLU A C 1
ATOM 1747 O O . GLU A 1 225 ? 7.219 5.09 -8.961 1 97.56 225 GLU A O 1
ATOM 1752 N N . PRO A 1 226 ? 5.094 5.648 -9.477 1 98 226 PRO A N 1
ATOM 1753 C CA . PRO A 1 226 ? 4.562 4.406 -8.906 1 98 226 PRO A CA 1
ATOM 1754 C C . PRO A 1 226 ? 5.176 3.16 -9.547 1 98 226 PRO A C 1
ATOM 1756 O O . PRO A 1 226 ? 5.332 2.133 -8.875 1 98 226 PRO A O 1
ATOM 1759 N N . GLY A 1 227 ? 5.543 3.287 -10.914 1 97.94 227 GLY A N 1
ATOM 1760 C CA . GLY A 1 227 ? 6.055 2.141 -11.648 1 97.94 227 GLY A CA 1
ATOM 1761 C C . GLY A 1 227 ? 4.996 1.089 -11.922 1 97.94 227 GLY A C 1
ATOM 1762 O O . GLY A 1 227 ? 3.801 1.347 -11.766 1 97.94 227 GLY A O 1
ATOM 1763 N N . VAL A 1 228 ? 5.496 -0.066 -12.391 1 98.38 228 VAL A N 1
ATOM 1764 C CA . VAL A 1 228 ? 4.605 -1.191 -12.656 1 98.38 228 VAL A CA 1
ATOM 1765 C C . VAL A 1 228 ? 4.008 -1.698 -11.344 1 98.38 228 VAL A C 1
ATOM 1767 O O . VAL A 1 228 ? 2.826 -2.041 -11.289 1 98.38 228 VAL A O 1
ATOM 1770 N N . VAL A 1 229 ? 4.832 -1.68 -10.328 1 98.69 229 VAL A N 1
ATOM 1771 C CA . VAL A 1 229 ? 4.395 -2.232 -9.047 1 98.69 229 VAL A CA 1
ATOM 1772 C C . VAL A 1 229 ? 3.23 -1.411 -8.5 1 98.69 229 VAL A C 1
ATOM 1774 O O . VAL A 1 229 ? 2.209 -1.966 -8.094 1 98.69 229 VAL A O 1
ATOM 1777 N N . GLY A 1 230 ? 3.387 -0.076 -8.492 1 98.56 230 GLY A N 1
ATOM 1778 C CA . GLY A 1 230 ? 2.281 0.762 -8.055 1 98.56 230 GLY A CA 1
ATOM 1779 C C . GLY A 1 230 ? 1.041 0.612 -8.914 1 98.56 230 GLY A C 1
ATOM 1780 O O . GLY A 1 230 ? -0.076 0.551 -8.398 1 98.56 230 GLY A O 1
ATOM 1781 N N . HIS A 1 231 ? 1.256 0.521 -10.234 1 98.38 231 HIS A N 1
ATOM 1782 C CA . HIS A 1 231 ? 0.158 0.348 -11.18 1 98.38 231 HIS A CA 1
ATOM 1783 C C . HIS A 1 231 ? -0.662 -0.895 -10.852 1 98.38 231 HIS A C 1
ATOM 1785 O O . HIS A 1 231 ? -1.889 -0.827 -10.758 1 98.38 231 HIS A O 1
ATOM 1791 N N . VAL A 1 232 ? 0.003 -1.979 -10.641 1 98.38 232 VAL A N 1
ATOM 1792 C CA . VAL A 1 232 ? -0.727 -3.234 -10.492 1 98.38 232 VAL A CA 1
ATOM 1793 C C . VAL A 1 232 ? -1.35 -3.311 -9.102 1 98.38 232 VAL A C 1
ATOM 1795 O O . VAL A 1 232 ? -2.449 -3.842 -8.938 1 98.38 232 VAL A O 1
ATOM 1798 N N . LEU A 1 233 ? -0.669 -2.801 -8.07 1 98.69 233 LEU A N 1
ATOM 1799 C CA . LEU A 1 233 ? -1.192 -2.85 -6.711 1 98.69 233 LEU A CA 1
ATOM 1800 C C . LEU A 1 233 ? -2.455 -2.004 -6.582 1 98.69 233 LEU A C 1
ATOM 1802 O O . LEU A 1 233 ? -3.355 -2.34 -5.812 1 98.69 233 LEU A O 1
ATOM 1806 N N . LEU A 1 234 ? -2.551 -0.932 -7.34 1 98.19 234 LEU A N 1
ATOM 1807 C CA . LEU A 1 234 ? -3.674 -0.01 -7.219 1 98.19 234 LEU A CA 1
ATOM 1808 C C . LEU A 1 234 ? -4.793 -0.385 -8.18 1 98.19 234 LEU A C 1
ATOM 1810 O O . LEU A 1 234 ? -5.902 0.147 -8.094 1 98.19 234 LEU A O 1
ATOM 1814 N N . ASN A 1 235 ? -4.547 -1.276 -9.141 1 98 235 ASN A N 1
ATOM 1815 C CA . ASN A 1 235 ? -5.539 -1.71 -10.117 1 98 235 ASN A CA 1
ATOM 1816 C C . ASN A 1 235 ? -6.312 -2.932 -9.625 1 98 235 ASN A C 1
ATOM 1818 O O . ASN A 1 235 ? -5.758 -4.027 -9.547 1 98 235 ASN A O 1
ATOM 1822 N N . PRO A 1 236 ? -7.578 -2.793 -9.352 1 97.19 236 PRO A N 1
ATOM 1823 C CA . PRO A 1 236 ? -8.336 -3.893 -8.75 1 97.19 236 PRO A CA 1
ATOM 1824 C C . PRO A 1 236 ? -8.547 -5.059 -9.719 1 97.19 236 PRO A C 1
ATOM 1826 O O . PRO A 1 236 ? -8.938 -6.148 -9.297 1 97.19 236 PRO A O 1
ATOM 1829 N N . ASP A 1 237 ? -8.266 -4.883 -10.969 1 96.88 237 ASP A N 1
ATOM 1830 C CA . ASP A 1 237 ? -8.547 -5.906 -11.969 1 96.88 237 ASP A CA 1
ATOM 1831 C C . ASP A 1 237 ? -7.324 -6.773 -12.234 1 96.88 237 ASP A C 1
ATOM 1833 O O . ASP A 1 237 ? -7.41 -7.781 -12.938 1 96.88 237 ASP A O 1
ATOM 1837 N N . VAL A 1 238 ? -6.219 -6.395 -11.688 1 98.56 238 VAL A N 1
ATOM 1838 C CA . VAL A 1 238 ? -4.98 -7.105 -11.992 1 98.56 238 VAL A CA 1
ATOM 1839 C C . VAL A 1 238 ? -4.703 -8.148 -10.914 1 98.56 238 VAL A C 1
ATOM 1841 O O . VAL A 1 238 ? -4.684 -7.824 -9.719 1 98.56 238 VAL A O 1
ATOM 1844 N N . MET A 1 239 ? -4.578 -9.445 -11.258 1 98.88 239 MET A N 1
ATOM 1845 C CA . MET A 1 239 ? -4.086 -10.508 -10.391 1 98.88 239 MET A CA 1
ATOM 1846 C C . MET A 1 239 ? -2.572 -10.414 -10.227 1 98.88 239 MET A C 1
ATOM 1848 O O . MET A 1 239 ? -1.844 -10.25 -11.203 1 98.88 239 MET A O 1
ATOM 1852 N N . VAL A 1 240 ? -2.096 -10.438 -8.992 1 98.94 240 VAL A N 1
ATOM 1853 C CA . VAL A 1 240 ? -0.652 -10.367 -8.797 1 98.94 240 VAL A CA 1
ATOM 1854 C C . VAL A 1 240 ? -0.131 -11.719 -8.305 1 98.94 240 VAL A C 1
ATOM 1856 O O . VAL A 1 240 ? -0.75 -12.352 -7.445 1 98.94 240 VAL A O 1
ATOM 1859 N N . GLU A 1 241 ? 0.985 -12.188 -8.875 1 98.94 241 GLU A N 1
ATOM 1860 C CA . GLU A 1 241 ? 1.709 -13.359 -8.375 1 98.94 241 GLU A CA 1
ATOM 1861 C C . GLU A 1 241 ? 2.635 -12.977 -7.223 1 98.94 241 GLU A C 1
ATOM 1863 O O . GLU A 1 241 ? 3.383 -12 -7.312 1 98.94 241 GLU A O 1
ATOM 1868 N N . VAL A 1 242 ? 2.609 -13.781 -6.184 1 98.94 242 VAL A N 1
ATOM 1869 C CA . VAL A 1 242 ? 3.469 -13.484 -5.043 1 98.94 242 VAL A CA 1
ATOM 1870 C C . VAL A 1 242 ? 4.254 -14.734 -4.645 1 98.94 242 VAL A C 1
ATOM 1872 O O . VAL A 1 242 ? 3.678 -15.812 -4.496 1 98.94 242 VAL A O 1
ATOM 1875 N N . ILE A 1 243 ? 5.562 -14.602 -4.562 1 98.94 243 ILE A N 1
ATOM 1876 C CA . ILE A 1 243 ? 6.438 -15.648 -4.035 1 98.94 243 ILE A CA 1
ATOM 1877 C C . ILE A 1 243 ? 6.617 -15.453 -2.529 1 98.94 243 ILE A C 1
ATOM 1879 O O . ILE A 1 243 ? 7.262 -14.5 -2.088 1 98.94 243 ILE A O 1
ATOM 1883 N N . THR A 1 244 ? 6.117 -16.359 -1.758 1 98.81 244 THR A N 1
ATOM 1884 C CA . THR A 1 244 ? 6.113 -16.172 -0.313 1 98.81 244 THR A CA 1
ATOM 1885 C C . THR A 1 244 ? 7.199 -17 0.352 1 98.81 244 THR A C 1
ATOM 1887 O O . THR A 1 244 ? 6.918 -17.781 1.267 1 98.81 244 THR A O 1
ATOM 1890 N N . ASP A 1 245 ? 8.469 -16.797 -0.041 1 98.69 245 ASP A N 1
ATOM 1891 C CA . ASP A 1 245 ? 9.57 -17.547 0.556 1 98.69 245 ASP A CA 1
ATOM 1892 C C . ASP A 1 245 ? 10.32 -16.688 1.577 1 98.69 245 ASP A C 1
ATOM 1894 O O . ASP A 1 245 ? 11.25 -17.172 2.232 1 98.69 245 ASP A O 1
ATOM 1898 N N . GLY A 1 246 ? 9.938 -15.375 1.719 1 98.31 246 GLY A N 1
ATOM 1899 C CA . GLY A 1 246 ? 10.609 -14.477 2.645 1 98.31 246 GLY A CA 1
ATOM 1900 C C . GLY A 1 246 ? 11.953 -13.984 2.139 1 98.31 246 GLY A C 1
ATOM 1901 O O . GLY A 1 246 ? 12.633 -13.219 2.816 1 98.31 246 GLY A O 1
ATOM 1902 N N . ILE A 1 247 ? 12.352 -14.391 0.979 1 98.19 247 ILE A N 1
ATOM 1903 C CA . ILE A 1 247 ? 13.633 -14.039 0.363 1 98.19 247 ILE A CA 1
ATOM 1904 C C . ILE A 1 247 ? 13.391 -13.133 -0.843 1 98.19 247 ILE A C 1
ATOM 1906 O O . ILE A 1 247 ? 13.945 -12.031 -0.92 1 98.19 247 ILE A O 1
ATOM 1910 N N . HIS A 1 248 ? 12.5 -13.578 -1.728 1 98.56 248 HIS A N 1
ATOM 1911 C CA . HIS A 1 248 ? 12.141 -12.758 -2.883 1 98.56 248 HIS A CA 1
ATOM 1912 C C . HIS A 1 248 ? 11.383 -11.508 -2.459 1 98.56 248 HIS A C 1
ATOM 1914 O O . HIS A 1 248 ? 11.562 -10.438 -3.051 1 98.56 248 HIS A O 1
ATOM 1920 N N . ILE A 1 249 ? 10.578 -11.672 -1.487 1 98.69 249 ILE A N 1
ATOM 1921 C CA . ILE A 1 249 ? 9.758 -10.594 -0.947 1 98.69 249 ILE A CA 1
ATOM 1922 C C . ILE A 1 249 ? 9.781 -10.648 0.579 1 98.69 249 ILE A C 1
ATOM 1924 O O . ILE A 1 249 ? 9.492 -11.688 1.177 1 98.69 249 ILE A O 1
ATOM 1928 N N . HIS A 1 250 ? 10.172 -9.547 1.144 1 98.69 250 HIS A N 1
ATOM 1929 C CA . HIS A 1 250 ? 10.078 -9.422 2.594 1 98.69 250 HIS A CA 1
ATOM 1930 C C . HIS A 1 250 ? 8.656 -9.68 3.082 1 98.69 250 HIS A C 1
ATOM 1932 O O . HIS A 1 250 ? 7.695 -9.219 2.467 1 98.69 250 HIS A O 1
ATOM 1938 N N . PRO A 1 251 ? 8.461 -10.383 4.27 1 98.69 251 PRO A N 1
ATOM 1939 C CA . PRO A 1 251 ? 7.129 -10.703 4.781 1 98.69 251 PRO A CA 1
ATOM 1940 C C . PRO A 1 251 ? 6.215 -9.477 4.848 1 98.69 251 PRO A C 1
ATOM 1942 O O . PRO A 1 251 ? 5.055 -9.547 4.43 1 98.69 251 PRO A O 1
ATOM 1945 N N . ASP A 1 252 ? 6.695 -8.328 5.27 1 98.44 252 ASP A N 1
ATOM 1946 C CA . ASP A 1 252 ? 5.891 -7.117 5.395 1 98.44 252 ASP A CA 1
ATOM 1947 C C . ASP A 1 252 ? 5.43 -6.621 4.027 1 98.44 252 ASP A C 1
ATOM 1949 O O . ASP A 1 252 ? 4.348 -6.043 3.902 1 98.44 252 ASP A O 1
ATOM 1953 N N . MET A 1 253 ? 6.266 -6.867 3.031 1 98.81 253 MET A N 1
ATOM 1954 C CA . MET A 1 253 ? 5.883 -6.422 1.693 1 98.81 253 MET A CA 1
ATOM 1955 C C . MET A 1 253 ? 4.871 -7.375 1.067 1 98.81 253 MET A C 1
ATOM 1957 O O . MET A 1 253 ? 4.074 -6.973 0.221 1 98.81 253 MET A O 1
ATOM 1961 N N . VAL A 1 254 ? 4.902 -8.633 1.462 1 98.94 254 VAL A N 1
ATOM 1962 C CA . VAL A 1 254 ? 3.807 -9.531 1.114 1 98.94 254 VAL A CA 1
ATOM 1963 C C . VAL A 1 254 ? 2.508 -9.039 1.747 1 98.94 254 VAL A C 1
ATOM 1965 O O . VAL A 1 254 ? 1.47 -8.984 1.085 1 98.94 254 VAL A O 1
ATOM 1968 N N . LYS A 1 255 ? 2.615 -8.672 3.006 1 98.88 255 LYS A N 1
ATOM 1969 C CA . LYS A 1 255 ? 1.466 -8.148 3.736 1 98.88 255 LYS A CA 1
ATOM 1970 C C . LYS A 1 255 ? 0.911 -6.898 3.062 1 98.88 255 LYS A C 1
ATOM 1972 O O . LYS A 1 255 ? -0.305 -6.742 2.932 1 98.88 255 LYS A O 1
ATOM 1977 N N . LEU A 1 256 ? 1.794 -6.008 2.648 1 98.88 256 LEU A N 1
ATOM 1978 C CA . LEU A 1 256 ? 1.385 -4.785 1.964 1 98.88 256 LEU A CA 1
ATOM 1979 C C . LEU A 1 256 ? 0.571 -5.105 0.715 1 98.88 256 LEU A C 1
ATOM 1981 O O . LEU A 1 256 ? -0.496 -4.527 0.497 1 98.88 256 LEU A O 1
ATOM 1985 N N . ALA A 1 257 ? 1.042 -6.023 -0.109 1 98.88 257 ALA A N 1
ATOM 1986 C CA . ALA A 1 257 ? 0.331 -6.438 -1.316 1 98.88 257 ALA A CA 1
ATOM 1987 C C . ALA A 1 257 ? -1.032 -7.031 -0.975 1 98.88 257 ALA A C 1
ATOM 1989 O O . ALA A 1 257 ? -2.035 -6.711 -1.616 1 98.88 257 ALA A O 1
ATOM 1990 N N . TYR A 1 258 ? -1.055 -7.852 0.072 1 98.94 258 TYR A N 1
ATOM 1991 C CA . TYR A 1 258 ? -2.281 -8.508 0.513 1 98.94 258 TYR A CA 1
ATOM 1992 C C . TYR A 1 258 ? -3.32 -7.477 0.95 1 98.94 258 TYR A C 1
ATOM 1994 O O . TYR A 1 258 ? -4.5 -7.598 0.615 1 98.94 258 TYR A O 1
ATOM 2002 N N . LYS A 1 259 ? -2.869 -6.516 1.644 1 98.75 259 LYS A N 1
ATOM 2003 C CA . LYS A 1 259 ? -3.777 -5.488 2.143 1 98.75 259 LYS A CA 1
ATOM 2004 C C . LYS A 1 259 ? -4.355 -4.664 0.997 1 98.75 259 LYS A C 1
ATOM 2006 O O . LYS A 1 259 ? -5.52 -4.258 1.044 1 98.75 259 LYS A O 1
ATOM 2011 N N . LEU A 1 260 ? -3.605 -4.402 0.006 1 98.81 260 LEU A N 1
ATOM 2012 C CA . LEU A 1 260 ? -4.043 -3.562 -1.102 1 98.81 260 LEU A CA 1
ATOM 2013 C C . LEU A 1 260 ? -4.914 -4.352 -2.074 1 98.81 260 LEU A C 1
ATOM 2015 O O . LEU A 1 260 ? -5.898 -3.83 -2.596 1 98.81 260 LEU A O 1
ATOM 2019 N N . LYS A 1 261 ? -4.578 -5.609 -2.273 1 98.75 261 LYS A N 1
ATOM 2020 C CA . LYS A 1 261 ? -5.195 -6.379 -3.348 1 98.75 261 LYS A CA 1
ATOM 2021 C C . LYS A 1 261 ? -6.371 -7.203 -2.828 1 98.75 261 LYS A C 1
ATOM 2023 O O . LYS A 1 261 ? -7.324 -7.469 -3.566 1 98.75 261 LYS A O 1
ATOM 2028 N N . GLY A 1 262 ? -6.277 -7.66 -1.52 1 98.38 262 GLY A N 1
ATOM 2029 C CA . GLY A 1 262 ? -7.215 -8.641 -1 1 98.38 262 GLY A CA 1
ATOM 2030 C C . GLY A 1 262 ? -6.906 -10.055 -1.457 1 98.38 262 GLY A C 1
ATOM 2031 O O . GLY A 1 262 ? -6.117 -10.258 -2.383 1 98.38 262 GLY A O 1
ATOM 2032 N N . PRO A 1 263 ? -7.539 -10.992 -0.847 1 98.62 263 PRO A N 1
ATOM 2033 C CA . PRO A 1 263 ? -7.211 -12.391 -1.11 1 98.62 263 PRO A CA 1
ATOM 2034 C C . PRO A 1 263 ? -7.66 -12.852 -2.494 1 98.62 263 PRO A C 1
ATOM 2036 O O . PRO A 1 263 ? -7.133 -13.836 -3.023 1 98.62 263 PRO A O 1
ATOM 2039 N N . LYS A 1 264 ? -8.602 -12.211 -3.178 1 98.75 264 LYS A N 1
ATOM 2040 C CA . LYS A 1 264 ? -9.164 -12.664 -4.445 1 98.75 264 LYS A CA 1
ATOM 2041 C C . LYS A 1 264 ? -8.305 -12.219 -5.621 1 98.75 264 LYS A C 1
ATOM 2043 O O . LYS A 1 264 ? -8.516 -12.656 -6.758 1 98.75 264 LYS A O 1
ATOM 2048 N N . LYS A 1 265 ? -7.293 -11.352 -5.336 1 98.88 265 LYS A N 1
ATOM 2049 C CA . LYS A 1 265 ? -6.457 -10.844 -6.422 1 98.88 265 LYS A CA 1
ATOM 2050 C C . LYS A 1 265 ? -4.98 -11.109 -6.148 1 98.88 265 LYS A C 1
ATOM 2052 O O . LYS A 1 265 ? -4.109 -10.391 -6.641 1 98.88 265 LYS A O 1
ATOM 2057 N N . VAL A 1 266 ? -4.688 -12.094 -5.379 1 98.94 266 VAL A N 1
ATOM 2058 C CA . VAL A 1 266 ? -3.334 -12.586 -5.148 1 98.94 266 VAL A CA 1
ATOM 2059 C C . VAL A 1 266 ? -3.244 -14.055 -5.547 1 98.94 266 VAL A C 1
ATOM 2061 O O . VAL A 1 266 ? -4.133 -14.852 -5.219 1 98.94 266 VAL A O 1
ATOM 2064 N N . SER A 1 267 ? -2.279 -14.359 -6.273 1 98.94 267 SER A N 1
ATOM 2065 C CA . SER A 1 267 ? -1.94 -15.734 -6.652 1 98.94 267 SER A CA 1
ATOM 2066 C C . SER A 1 267 ? -0.576 -16.141 -6.102 1 98.94 267 SER A C 1
ATOM 2068 O O . SER A 1 267 ? 0.453 -15.609 -6.535 1 98.94 267 SER A O 1
ATOM 2070 N N . VAL A 1 268 ? -0.588 -17.031 -5.148 1 98.94 268 VAL A N 1
ATOM 2071 C CA . VAL A 1 268 ? 0.673 -17.531 -4.602 1 98.94 268 VAL A CA 1
ATOM 2072 C C . VAL A 1 268 ? 1.318 -18.5 -5.586 1 98.94 268 VAL A C 1
ATOM 2074 O O . VAL A 1 268 ? 0.655 -19.406 -6.102 1 98.94 268 VAL A O 1
ATOM 2077 N N . ILE A 1 269 ? 2.584 -18.25 -5.926 1 98.94 269 ILE A N 1
ATOM 2078 C CA . ILE A 1 269 ? 3.359 -19.094 -6.828 1 98.94 269 ILE A CA 1
ATOM 2079 C C . ILE A 1 269 ? 4.695 -19.438 -6.18 1 98.94 269 ILE A C 1
ATOM 2081 O O . ILE A 1 269 ? 5.098 -18.828 -5.191 1 98.94 269 ILE A O 1
ATOM 2085 N N . THR A 1 270 ? 5.32 -20.438 -6.75 1 98.88 270 THR A N 1
ATOM 2086 C CA . THR A 1 270 ? 6.617 -20.797 -6.184 1 98.88 270 THR A CA 1
ATOM 2087 C C . THR A 1 270 ? 7.75 -20.172 -6.992 1 98.88 270 THR A C 1
ATOM 2089 O O . THR A 1 270 ? 8.773 -19.766 -6.43 1 98.88 270 THR A O 1
ATOM 2092 N N . ASP A 1 271 ? 7.551 -20.047 -8.305 1 98.75 271 ASP A N 1
ATOM 2093 C CA . ASP A 1 271 ? 8.641 -19.672 -9.203 1 98.75 271 ASP A CA 1
ATOM 2094 C C . ASP A 1 271 ? 9.867 -20.547 -8.977 1 98.75 271 ASP A C 1
ATOM 2096 O O . ASP A 1 271 ? 11 -20.062 -9.039 1 98.75 271 ASP A O 1
ATOM 2100 N N . ALA A 1 272 ? 9.641 -21.828 -8.68 1 98.69 272 ALA A N 1
ATOM 2101 C CA . ALA A 1 272 ? 10.711 -22.734 -8.297 1 98.69 272 ALA A CA 1
ATOM 2102 C C . ALA A 1 272 ? 11.469 -23.234 -9.516 1 98.69 272 ALA A C 1
ATOM 2104 O O . ALA A 1 272 ? 10.914 -23.328 -10.609 1 98.69 272 ALA A O 1
ATOM 2105 N N . MET A 1 273 ? 12.719 -23.516 -9.266 1 98 273 MET A N 1
ATOM 2106 C CA . MET A 1 273 ? 13.562 -24.141 -10.281 1 98 273 MET A CA 1
ATOM 2107 C C . MET A 1 273 ? 13.984 -25.531 -9.859 1 98 273 MET A C 1
ATOM 2109 O O . MET A 1 273 ? 13.477 -26.078 -8.875 1 98 273 MET A O 1
ATOM 2113 N N . ARG A 1 274 ? 14.773 -26.188 -10.656 1 97.81 274 ARG A N 1
ATOM 2114 C CA . ARG A 1 274 ? 15 -27.625 -10.617 1 97.81 274 ARG A CA 1
ATOM 2115 C C . ARG A 1 274 ? 15.5 -28.062 -9.242 1 97.81 274 ARG A C 1
ATOM 2117 O O . ARG A 1 274 ? 15.367 -29.234 -8.867 1 97.81 274 ARG A O 1
ATOM 2124 N N . ALA A 1 275 ? 16.047 -27.125 -8.461 1 98.19 275 ALA A N 1
ATOM 2125 C CA . ALA A 1 275 ? 16.688 -27.484 -7.191 1 98.19 275 ALA A CA 1
ATOM 2126 C C . ALA A 1 275 ? 15.641 -27.656 -6.09 1 98.19 275 ALA A C 1
ATOM 2128 O O . ALA A 1 275 ? 15.953 -28.156 -5.008 1 98.19 275 ALA A O 1
ATOM 2129 N N . LYS A 1 276 ? 14.414 -27.203 -6.297 1 98.31 276 LYS A N 1
ATOM 2130 C CA . LYS A 1 276 ? 13.359 -27.438 -5.312 1 98.31 276 LYS A CA 1
ATOM 2131 C C . LYS A 1 276 ? 13.289 -28.906 -4.918 1 98.31 276 LYS A C 1
ATOM 2133 O O . LYS A 1 276 ? 13.289 -29.781 -5.777 1 98.31 276 LYS A O 1
ATOM 2138 N N . GLY A 1 277 ? 13.219 -29.172 -3.613 1 97.75 277 GLY A N 1
ATOM 2139 C CA . GLY A 1 277 ? 13.102 -30.531 -3.102 1 97.75 277 GLY A CA 1
ATOM 2140 C C . GLY A 1 277 ? 14.438 -31.25 -3.033 1 97.75 277 GLY A C 1
ATOM 2141 O O . GLY A 1 277 ? 14.492 -32.438 -2.67 1 97.75 277 GLY A O 1
ATOM 2142 N N . LEU A 1 278 ? 15.547 -30.562 -3.408 1 98 278 LEU A N 1
ATOM 2143 C CA . LEU A 1 278 ? 16.875 -31.172 -3.412 1 98 278 LEU A CA 1
ATOM 2144 C C . LEU A 1 278 ? 17.781 -30.484 -2.41 1 98 278 LEU A C 1
ATOM 2146 O O . LEU A 1 278 ? 17.422 -29.469 -1.823 1 98 278 LEU A O 1
ATOM 2150 N N . GLU A 1 279 ? 18.938 -31.062 -2.176 1 97.38 279 GLU A N 1
ATOM 2151 C CA . GLU A 1 279 ? 19.922 -30.516 -1.231 1 97.38 279 GLU A CA 1
ATOM 2152 C C . GLU A 1 279 ? 20.656 -29.312 -1.826 1 97.38 279 GLU A C 1
ATOM 2154 O O . GLU A 1 279 ? 20.594 -29.078 -3.037 1 97.38 279 GLU A O 1
ATOM 2159 N N . ASP A 1 280 ? 21.312 -28.578 -0.933 1 97.69 280 ASP A N 1
ATOM 2160 C CA . ASP A 1 280 ? 22.172 -27.469 -1.388 1 97.69 280 ASP A CA 1
ATOM 2161 C C . ASP A 1 280 ? 23.234 -27.969 -2.367 1 97.69 280 ASP A C 1
ATOM 2163 O O . ASP A 1 280 ? 23.688 -29.109 -2.271 1 97.69 280 ASP A O 1
ATOM 2167 N N . GLY A 1 281 ? 23.531 -27.125 -3.373 1 97.75 281 GLY A N 1
ATOM 2168 C CA . GLY A 1 281 ? 24.531 -27.516 -4.355 1 97.75 281 GLY A CA 1
ATOM 2169 C C . GLY A 1 281 ? 24.469 -26.672 -5.621 1 97.75 281 GLY A C 1
ATOM 2170 O O . GLY A 1 281 ? 23.984 -25.547 -5.605 1 97.75 281 GLY A O 1
ATOM 2171 N N . LEU A 1 282 ? 25.141 -27.156 -6.617 1 97.81 282 LEU A N 1
ATOM 2172 C CA . LEU A 1 282 ? 25.188 -26.5 -7.918 1 97.81 282 LEU A CA 1
ATOM 2173 C C . LEU A 1 282 ? 24.156 -27.078 -8.867 1 97.81 282 LEU A C 1
ATOM 2175 O O . LEU A 1 282 ? 24.047 -28.312 -9.016 1 97.81 282 LEU A O 1
ATOM 2179 N N . TYR A 1 283 ? 23.375 -26.203 -9.414 1 97.31 283 TYR A N 1
ATOM 2180 C CA . TYR A 1 283 ? 22.328 -26.562 -10.367 1 97.31 283 TYR A CA 1
ATOM 2181 C C . TYR A 1 283 ? 22.344 -25.641 -11.57 1 97.31 283 TYR A C 1
ATOM 2183 O O . TYR A 1 283 ? 23.375 -25.031 -11.875 1 97.31 283 TYR A O 1
ATOM 2191 N N . GLU A 1 284 ? 21.25 -25.703 -12.305 1 93.69 284 GLU A N 1
ATOM 2192 C CA . GLU A 1 284 ? 21.203 -24.875 -13.5 1 93.69 284 GLU A CA 1
ATOM 2193 C C . GLU A 1 284 ? 19.797 -24.312 -13.727 1 93.69 284 GLU A C 1
ATOM 2195 O O . GLU A 1 284 ? 18.812 -24.938 -13.359 1 93.69 284 GLU A O 1
ATOM 2200 N N . LEU A 1 285 ? 19.719 -23.125 -14.234 1 90.5 285 LEU A N 1
ATOM 2201 C CA . LEU A 1 285 ? 18.5 -22.5 -14.742 1 90.5 285 LEU A CA 1
ATOM 2202 C C . LEU A 1 285 ? 18.781 -21.734 -16.031 1 90.5 285 LEU A C 1
ATOM 2204 O O . LEU A 1 285 ? 19.609 -20.828 -16.062 1 90.5 285 LEU A O 1
ATOM 2208 N N . GLY A 1 286 ? 18.094 -22.062 -17.094 1 79.94 286 GLY A N 1
ATOM 2209 C CA . GLY A 1 286 ? 18.281 -21.406 -18.375 1 79.94 286 GLY A CA 1
ATOM 2210 C C . GLY A 1 286 ? 19.703 -21.547 -18.906 1 79.94 286 GLY A C 1
ATOM 2211 O O . GLY A 1 286 ? 20.234 -20.609 -19.5 1 79.94 286 GLY A O 1
ATOM 2212 N N . GLY A 1 287 ? 20.359 -22.578 -18.594 1 82.5 287 GLY A N 1
ATOM 2213 C CA . GLY A 1 287 ? 21.703 -22.781 -19.078 1 82.5 287 GLY A CA 1
ATOM 2214 C C . GLY A 1 287 ? 22.766 -22.141 -18.203 1 82.5 287 GLY A C 1
ATOM 2215 O O . GLY A 1 287 ? 23.969 -22.281 -18.469 1 82.5 287 GLY A O 1
ATOM 2216 N N . GLN A 1 288 ? 22.312 -21.516 -17.188 1 90.44 288 GLN A N 1
ATOM 2217 C CA . GLN A 1 288 ? 23.25 -20.828 -16.312 1 90.44 288 GLN A CA 1
ATOM 2218 C C . GLN A 1 288 ? 23.422 -21.578 -14.992 1 90.44 288 GLN A C 1
ATOM 2220 O O . GLN A 1 288 ? 22.469 -22.141 -14.461 1 90.44 288 GLN A O 1
ATOM 2225 N N . PRO A 1 289 ? 24.656 -21.562 -14.547 1 95.62 289 PRO A N 1
ATOM 2226 C CA . PRO A 1 289 ? 24.875 -22.188 -13.242 1 95.62 289 PRO A CA 1
ATOM 2227 C C . PRO A 1 289 ? 24.203 -21.422 -12.102 1 95.62 289 PRO A C 1
ATOM 2229 O O . PRO A 1 289 ? 24.25 -20.188 -12.078 1 95.62 289 PRO A O 1
ATOM 2232 N N . VAL A 1 290 ? 23.547 -22.156 -11.227 1 97.56 290 VAL A N 1
ATOM 2233 C CA . VAL A 1 290 ? 22.844 -21.578 -10.078 1 97.56 290 VAL A CA 1
ATOM 2234 C C . VAL A 1 290 ? 23.344 -22.234 -8.797 1 97.56 290 VAL A C 1
ATOM 2236 O O . VAL A 1 290 ? 23.375 -23.469 -8.688 1 97.56 290 VAL A O 1
ATOM 2239 N N . HIS A 1 291 ? 23.734 -21.453 -7.84 1 97.88 291 HIS A N 1
ATOM 2240 C CA . HIS A 1 291 ? 24.172 -21.938 -6.535 1 97.88 291 HIS A CA 1
ATOM 2241 C C . HIS A 1 291 ? 23.016 -21.922 -5.531 1 97.88 291 HIS A C 1
ATOM 2243 O O . HIS A 1 291 ? 22.406 -20.875 -5.309 1 97.88 291 HIS A O 1
ATOM 2249 N N . VAL A 1 292 ? 22.703 -23.047 -4.969 1 97.88 292 VAL A N 1
ATOM 2250 C CA . VAL A 1 292 ? 21.641 -23.156 -3.971 1 97.88 292 VAL A CA 1
ATOM 2251 C C . VAL A 1 292 ? 22.25 -23.312 -2.58 1 97.88 292 VAL A C 1
ATOM 2253 O O . VAL A 1 292 ? 23 -24.266 -2.328 1 97.88 292 VAL A O 1
ATOM 2256 N N . LYS A 1 293 ? 21.984 -22.391 -1.77 1 96.44 293 LYS A N 1
ATOM 2257 C CA . LYS A 1 293 ? 22.469 -22.375 -0.393 1 96.44 293 LYS A CA 1
ATOM 2258 C C . LYS A 1 293 ? 21.5 -21.625 0.526 1 96.44 293 LYS A C 1
ATOM 2260 O O . LYS A 1 293 ? 20.953 -20.594 0.145 1 96.44 293 LYS A O 1
ATOM 2265 N N . ASP A 1 294 ? 21.281 -22.156 1.689 1 93.69 294 ASP A N 1
ATOM 2266 C CA . ASP A 1 294 ? 20.516 -21.5 2.74 1 93.69 294 ASP A CA 1
ATOM 2267 C C . ASP A 1 294 ? 19.125 -21.094 2.238 1 93.69 294 ASP A C 1
ATOM 2269 O O . ASP A 1 294 ? 18.688 -19.969 2.447 1 93.69 294 ASP A O 1
ATOM 2273 N N . GLY A 1 295 ? 18.547 -21.922 1.405 1 93.56 295 GLY A N 1
ATOM 2274 C CA . GLY A 1 295 ? 17.156 -21.75 1.025 1 93.56 295 GLY A CA 1
ATOM 2275 C C . GLY A 1 295 ? 16.969 -20.859 -0.187 1 93.56 295 GLY A C 1
ATOM 2276 O O . GLY A 1 295 ? 15.844 -20.578 -0.589 1 93.56 295 GLY A O 1
ATOM 2277 N N . SER A 1 296 ? 18.094 -20.453 -0.781 1 96.5 296 SER A N 1
ATOM 2278 C CA . SER A 1 296 ? 17.984 -19.578 -1.933 1 96.5 296 SER A CA 1
ATOM 2279 C C . SER A 1 296 ? 18.797 -20.078 -3.115 1 96.5 296 SER A C 1
ATOM 2281 O O . SER A 1 296 ? 19.781 -20.797 -2.93 1 96.5 296 SER A O 1
ATOM 2283 N N . ALA A 1 297 ? 18.375 -19.812 -4.297 1 97.19 297 ALA A N 1
ATOM 2284 C CA . ALA A 1 297 ? 19.047 -20.109 -5.555 1 97.19 297 ALA A CA 1
ATOM 2285 C C . ALA A 1 297 ? 19.562 -18.828 -6.207 1 97.19 297 ALA A C 1
ATOM 2287 O O . ALA A 1 297 ? 18.797 -17.922 -6.52 1 97.19 297 ALA A O 1
ATOM 2288 N N . ARG A 1 298 ? 20.844 -18.781 -6.449 1 97.12 298 ARG A N 1
ATOM 2289 C CA . ARG A 1 298 ? 21.422 -17.531 -6.934 1 97.12 298 ARG A CA 1
ATOM 2290 C C . ARG A 1 298 ? 22.422 -17.781 -8.047 1 97.12 298 ARG A C 1
ATOM 2292 O O . ARG A 1 298 ? 23.125 -18.797 -8.031 1 97.12 298 ARG A O 1
ATOM 2299 N N . LEU A 1 299 ? 22.484 -16.875 -8.953 1 95.75 299 LEU A N 1
ATOM 2300 C CA . LEU A 1 299 ? 23.578 -16.844 -9.922 1 95.75 299 LEU A CA 1
ATOM 2301 C C . LEU A 1 299 ? 24.891 -16.453 -9.25 1 95.75 299 LEU A C 1
ATOM 2303 O O . LEU A 1 299 ? 24.906 -16.141 -8.062 1 95.75 299 LEU A O 1
ATOM 2307 N N . GLU A 1 300 ? 25.891 -16.5 -10.039 1 93.31 300 GLU A N 1
ATOM 2308 C CA . GLU A 1 300 ? 27.219 -16.203 -9.508 1 93.31 300 GLU A CA 1
ATOM 2309 C C . GLU A 1 300 ? 27.297 -14.789 -8.945 1 93.31 300 GLU A C 1
ATOM 2311 O O . GLU A 1 300 ? 28 -14.547 -7.957 1 93.31 300 GLU A O 1
ATOM 2316 N N . ASP A 1 301 ? 26.562 -13.922 -9.523 1 94.25 301 ASP A N 1
ATOM 2317 C CA . ASP A 1 301 ? 26.641 -12.523 -9.117 1 94.25 301 ASP A CA 1
ATOM 2318 C C . ASP A 1 301 ? 25.672 -12.227 -7.977 1 94.25 301 ASP A C 1
ATOM 2320 O O . ASP A 1 301 ? 25.516 -11.07 -7.578 1 94.25 301 ASP A O 1
ATOM 2324 N N . GLY A 1 302 ? 25.016 -13.219 -7.496 1 94.25 302 GLY A N 1
ATOM 2325 C CA . GLY A 1 302 ? 24.141 -13.039 -6.355 1 94.25 302 GLY A CA 1
ATOM 2326 C C . GLY A 1 302 ? 22.688 -12.875 -6.746 1 94.25 302 GLY A C 1
ATOM 2327 O O . GLY A 1 302 ? 21.797 -12.891 -5.887 1 94.25 302 GLY A O 1
ATOM 2328 N N . THR A 1 303 ? 22.406 -12.758 -7.992 1 94.56 303 THR A N 1
ATOM 2329 C CA . THR A 1 303 ? 21.047 -12.594 -8.492 1 94.56 303 THR A CA 1
ATOM 2330 C C . THR A 1 303 ? 20.188 -13.82 -8.164 1 94.56 303 THR A C 1
ATOM 2332 O O . THR A 1 303 ? 20.625 -14.953 -8.359 1 94.56 303 THR A O 1
ATOM 2335 N N . LEU A 1 304 ? 19.094 -13.586 -7.609 1 95.69 304 LEU A N 1
ATOM 2336 C CA . LEU A 1 304 ? 18.172 -14.695 -7.367 1 95.69 304 LEU A CA 1
ATOM 2337 C C . LEU A 1 304 ? 17.734 -15.328 -8.688 1 95.69 304 LEU A C 1
ATOM 2339 O O . LEU A 1 304 ? 17.453 -14.625 -9.656 1 95.69 304 LEU A O 1
ATOM 2343 N N . ALA A 1 305 ? 17.75 -16.562 -8.805 1 95.88 305 ALA A N 1
ATOM 2344 C CA . ALA A 1 305 ? 17.406 -17.359 -9.977 1 95.88 305 ALA A CA 1
ATOM 2345 C C . ALA A 1 305 ? 16.281 -18.344 -9.648 1 95.88 305 ALA A C 1
ATOM 2347 O O . ALA A 1 305 ? 16.531 -19.531 -9.438 1 95.88 305 ALA A O 1
ATOM 2348 N N . GLY A 1 306 ? 15.047 -17.844 -9.695 1 96.94 306 GLY A N 1
ATOM 2349 C CA . GLY A 1 306 ? 13.953 -18.672 -9.203 1 96.94 306 GLY A CA 1
ATOM 2350 C C . GLY A 1 306 ? 14.023 -18.922 -7.707 1 96.94 306 GLY A C 1
ATOM 2351 O O . GLY A 1 306 ? 14.656 -18.156 -6.973 1 96.94 306 GLY A O 1
ATOM 2352 N N . SER A 1 307 ? 13.203 -19.859 -7.289 1 98.31 307 SER A N 1
ATOM 2353 C CA . SER A 1 307 ? 13.211 -20.234 -5.875 1 98.31 307 SER A CA 1
ATOM 2354 C C . SER A 1 307 ? 13.344 -21.734 -5.703 1 98.31 307 SER A C 1
ATOM 2356 O O . SER A 1 307 ? 13.586 -22.469 -6.672 1 98.31 307 SER A O 1
ATOM 2358 N N . ILE A 1 308 ? 13.391 -22.141 -4.492 1 98.56 308 ILE A N 1
ATOM 2359 C CA . ILE A 1 308 ? 13.281 -23.562 -4.184 1 98.56 308 ILE A CA 1
ATOM 2360 C C . ILE A 1 308 ? 12.117 -23.797 -3.217 1 98.56 308 ILE A C 1
ATOM 2362 O O . ILE A 1 308 ? 12.148 -24.734 -2.42 1 98.56 308 ILE A O 1
ATOM 2366 N N . LEU A 1 309 ? 11.18 -22.859 -3.244 1 98.75 309 LEU A N 1
ATOM 2367 C CA . LEU A 1 309 ? 10.016 -22.844 -2.363 1 98.75 309 LEU A CA 1
ATOM 2368 C C . LEU A 1 309 ? 9.055 -23.969 -2.703 1 98.75 309 LEU A C 1
ATOM 2370 O O . LEU A 1 309 ? 8.727 -24.188 -3.873 1 98.75 309 LEU A O 1
ATOM 2374 N N . LYS A 1 310 ? 8.688 -24.734 -1.727 1 98.75 310 LYS A N 1
ATOM 2375 C CA . LYS A 1 310 ? 7.605 -25.703 -1.879 1 98.75 310 LYS A CA 1
ATOM 2376 C C . LYS A 1 310 ? 6.25 -25.062 -1.609 1 98.75 310 LYS A C 1
ATOM 2378 O O . LYS A 1 310 ? 6.133 -24.188 -0.75 1 98.75 310 LYS A O 1
ATOM 2383 N N . MET A 1 311 ? 5.254 -25.531 -2.268 1 98.81 311 MET A N 1
ATOM 2384 C CA . MET A 1 311 ? 3.955 -24.859 -2.238 1 98.81 311 MET A CA 1
ATOM 2385 C C . MET A 1 311 ? 3.328 -24.953 -0.852 1 98.81 311 MET A C 1
ATOM 2387 O O . MET A 1 311 ? 2.652 -24.016 -0.409 1 98.81 311 MET A O 1
ATOM 2391 N N . ASP A 1 312 ? 3.492 -26.094 -0.152 1 98.56 312 ASP A N 1
ATOM 2392 C CA . ASP A 1 312 ? 2.922 -26.172 1.19 1 98.56 312 ASP A CA 1
ATOM 2393 C C . ASP A 1 312 ? 3.592 -25.172 2.135 1 98.56 312 ASP A C 1
ATOM 2395 O O . ASP A 1 312 ? 2.936 -24.594 3.004 1 98.56 312 ASP A O 1
ATOM 2399 N N . GLN A 1 313 ? 4.871 -24.984 1.959 1 98.75 313 GLN A N 1
ATOM 2400 C CA . GLN A 1 313 ? 5.551 -23.922 2.713 1 98.75 313 GLN A CA 1
ATOM 2401 C C . GLN A 1 313 ? 5.027 -22.547 2.328 1 98.75 313 GLN A C 1
ATOM 2403 O O . GLN A 1 313 ? 4.832 -21.688 3.193 1 98.75 313 GLN A O 1
ATOM 2408 N N . ALA A 1 314 ? 4.844 -22.328 1.041 1 98.94 314 ALA A N 1
ATOM 2409 C CA . ALA A 1 314 ? 4.285 -21.062 0.575 1 98.94 314 ALA A CA 1
ATOM 2410 C C . ALA A 1 314 ? 2.93 -20.781 1.218 1 98.94 314 ALA A C 1
ATOM 2412 O O . ALA A 1 314 ? 2.631 -19.641 1.594 1 98.94 314 ALA A O 1
ATOM 2413 N N . PHE A 1 315 ? 2.107 -21.812 1.321 1 98.94 315 PHE A N 1
ATOM 2414 C CA . PHE A 1 315 ? 0.792 -21.75 1.944 1 98.94 315 PHE A CA 1
ATOM 2415 C C . PHE A 1 315 ? 0.902 -21.312 3.4 1 98.94 315 PHE A C 1
ATOM 2417 O O . PHE A 1 315 ? 0.213 -20.391 3.83 1 98.94 315 PHE A O 1
ATOM 2424 N N . ARG A 1 316 ? 1.78 -21.906 4.129 1 98.94 316 ARG A N 1
ATOM 2425 C CA . ARG A 1 316 ? 1.99 -21.547 5.527 1 98.94 316 ARG A CA 1
ATOM 2426 C C . ARG A 1 316 ? 2.549 -20.141 5.645 1 98.94 316 ARG A C 1
ATOM 2428 O O . ARG A 1 316 ? 2.125 -19.359 6.512 1 98.94 316 ARG A O 1
ATOM 2435 N N . ASN A 1 317 ? 3.455 -19.797 4.777 1 98.94 317 ASN A N 1
ATOM 2436 C CA . ASN A 1 317 ? 4.117 -18.5 4.836 1 98.94 317 ASN A CA 1
ATOM 2437 C C . ASN A 1 317 ? 3.133 -17.359 4.602 1 98.94 317 ASN A C 1
ATOM 2439 O O . ASN A 1 317 ? 3.205 -16.328 5.266 1 98.94 317 ASN A O 1
ATOM 2443 N N . VAL A 1 318 ? 2.234 -17.547 3.582 1 98.94 318 VAL A N 1
ATOM 2444 C CA . VAL A 1 318 ? 1.335 -16.438 3.285 1 98.94 318 VAL A CA 1
ATOM 2445 C C . VAL A 1 318 ? 0.444 -16.156 4.492 1 98.94 318 VAL A C 1
ATOM 2447 O O . VAL A 1 318 ? 0.121 -15.008 4.777 1 98.94 318 VAL A O 1
ATOM 2450 N N . ILE A 1 319 ? 0.04 -17.203 5.203 1 98.94 319 ILE A N 1
ATOM 2451 C CA . ILE A 1 319 ? -0.749 -17.047 6.418 1 98.94 319 ILE A CA 1
ATOM 2452 C C . ILE A 1 319 ? 0.084 -16.328 7.484 1 98.94 319 ILE A C 1
ATOM 2454 O O . ILE A 1 319 ? -0.369 -15.352 8.078 1 98.94 319 ILE A O 1
ATOM 2458 N N . GLU A 1 320 ? 1.291 -16.781 7.637 1 98.88 320 GLU A N 1
ATOM 2459 C CA . GLU A 1 320 ? 2.17 -16.203 8.648 1 98.88 320 GLU A CA 1
ATOM 2460 C C . GLU A 1 320 ? 2.479 -14.734 8.352 1 98.88 320 GLU A C 1
ATOM 2462 O O . GLU A 1 320 ? 2.441 -13.891 9.242 1 98.88 320 GLU A O 1
ATOM 2467 N N . PHE A 1 321 ? 2.832 -14.43 7.137 1 98.81 321 PHE A N 1
ATOM 2468 C CA . PHE A 1 321 ? 3.293 -13.102 6.73 1 98.81 321 PHE A CA 1
ATOM 2469 C C . PHE A 1 321 ? 2.152 -12.094 6.789 1 98.81 321 PHE A C 1
ATOM 2471 O O . PHE A 1 321 ? 2.355 -10.945 7.188 1 98.81 321 PHE A O 1
ATOM 2478 N N . THR A 1 322 ? 0.938 -12.461 6.43 1 98.75 322 THR A N 1
ATOM 2479 C CA . THR A 1 322 ? -0.148 -11.508 6.238 1 98.75 322 THR A CA 1
ATOM 2480 C C . THR A 1 322 ? -1.126 -11.555 7.406 1 98.75 322 THR A C 1
ATOM 2482 O O . THR A 1 322 ? -1.908 -10.625 7.609 1 98.75 322 THR A O 1
ATOM 2485 N N . GLY A 1 323 ? -1.164 -12.719 8.133 1 98.69 323 GLY A N 1
ATOM 2486 C CA . GLY A 1 323 ? -2.18 -12.945 9.148 1 98.69 323 GLY A CA 1
ATOM 2487 C C . GLY A 1 323 ? -3.516 -13.375 8.57 1 98.69 323 GLY A C 1
ATOM 2488 O O . GLY A 1 323 ? -4.535 -13.352 9.266 1 98.69 323 GLY A O 1
ATOM 2489 N N . CYS A 1 324 ? -3.557 -13.719 7.355 1 98.75 324 CYS A N 1
ATOM 2490 C CA . CYS A 1 324 ? -4.816 -14.07 6.711 1 98.75 324 CYS A CA 1
ATOM 2491 C C . CYS A 1 324 ? -5.352 -15.398 7.23 1 98.75 324 CYS A C 1
ATOM 2493 O O . CYS A 1 324 ? -4.625 -16.141 7.891 1 98.75 324 CYS A O 1
ATOM 2495 N N . SER A 1 325 ? -6.629 -15.672 6.949 1 98.81 325 SER A N 1
ATOM 2496 C CA . SER A 1 325 ? -7.262 -16.938 7.316 1 98.81 325 SER A CA 1
ATOM 2497 C C . SER A 1 325 ? -6.859 -18.047 6.367 1 98.81 325 SER A C 1
ATOM 2499 O O . SER A 1 325 ? -6.297 -17.797 5.297 1 98.81 325 SER A O 1
ATOM 2501 N N . ILE A 1 326 ? -7.121 -19.234 6.762 1 98.88 326 ILE A N 1
ATOM 2502 C CA . ILE A 1 326 ? -6.898 -20.375 5.883 1 98.88 326 ILE A CA 1
ATOM 2503 C C . ILE A 1 326 ? -7.789 -20.266 4.648 1 98.88 326 ILE A C 1
ATOM 2505 O O . ILE A 1 326 ? -7.371 -20.594 3.537 1 98.88 326 ILE A O 1
ATOM 2509 N N . GLU A 1 327 ? -9.039 -19.75 4.812 1 98.81 327 GLU A N 1
ATOM 2510 C CA . GLU A 1 327 ? -9.93 -19.516 3.682 1 98.81 327 GLU A CA 1
ATOM 2511 C C . GLU A 1 327 ? -9.281 -18.609 2.643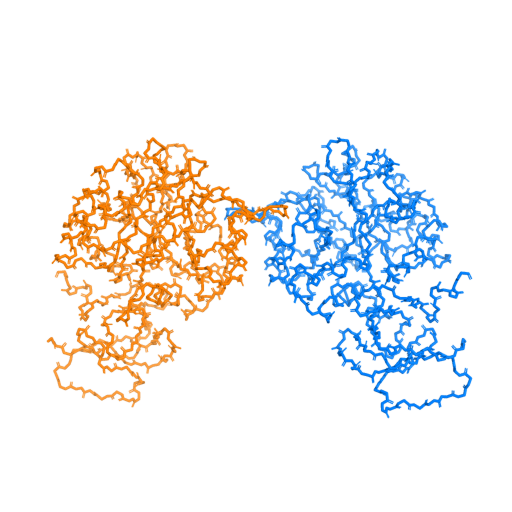 1 98.81 327 GLU A C 1
ATOM 2513 O O . GLU A 1 327 ? -9.344 -18.891 1.442 1 98.81 327 GLU A O 1
ATOM 2518 N N . ASP A 1 328 ? -8.664 -17.531 3.166 1 98.88 328 ASP A N 1
ATOM 2519 C CA . ASP A 1 328 ? -7.973 -16.609 2.275 1 98.88 328 ASP A CA 1
ATOM 2520 C C . ASP A 1 328 ? -6.809 -17.297 1.565 1 98.88 328 ASP A C 1
ATOM 2522 O O . ASP A 1 328 ? -6.598 -17.094 0.369 1 98.88 328 ASP A O 1
ATOM 2526 N N . ALA A 1 329 ? -6.039 -18.047 2.297 1 98.94 329 ALA A N 1
ATOM 2527 C CA . ALA A 1 329 ? -4.902 -18.766 1.713 1 98.94 329 ALA A CA 1
ATOM 2528 C C . ALA A 1 329 ? -5.363 -19.734 0.625 1 98.94 329 ALA A C 1
ATOM 2530 O O . ALA A 1 329 ? -4.684 -19.891 -0.391 1 98.94 329 ALA A O 1
ATOM 2531 N N . VAL A 1 330 ? -6.527 -20.344 0.812 1 98.94 330 VAL A N 1
ATOM 2532 C CA . VAL A 1 330 ? -7.109 -21.266 -0.165 1 98.94 330 VAL A CA 1
ATOM 2533 C C . VAL A 1 330 ? -7.465 -20.5 -1.438 1 98.94 330 VAL A C 1
ATOM 2535 O O . VAL A 1 330 ? -7.199 -20.969 -2.547 1 98.94 330 VAL A O 1
ATOM 2538 N N . LEU A 1 331 ? -8.031 -19.344 -1.286 1 98.94 331 LEU A N 1
ATOM 2539 C CA . LEU A 1 331 ? -8.273 -18.5 -2.457 1 98.94 331 LEU A CA 1
ATOM 2540 C C . LEU A 1 331 ? -6.977 -18.266 -3.225 1 98.94 331 LEU A C 1
ATOM 2542 O O . LEU A 1 331 ? -6.926 -18.453 -4.441 1 98.94 331 LEU A O 1
ATOM 2546 N N . MET A 1 332 ? -5.93 -17.953 -2.533 1 98.94 332 MET A N 1
ATOM 2547 C CA . MET A 1 332 ? -4.684 -17.469 -3.121 1 98.94 332 MET A CA 1
ATOM 2548 C C . MET A 1 332 ? -3.877 -18.625 -3.711 1 98.94 332 MET A C 1
ATOM 2550 O O . MET A 1 332 ? -2.936 -18.406 -4.477 1 98.94 332 MET A O 1
ATOM 2554 N N . THR A 1 333 ? -4.211 -19.875 -3.355 1 98.94 333 THR A N 1
ATOM 2555 C CA . THR A 1 333 ? -3.371 -20.984 -3.797 1 98.94 333 THR A CA 1
ATOM 2556 C C . THR A 1 333 ? -4.16 -21.938 -4.688 1 98.94 333 THR A C 1
ATOM 2558 O O . THR A 1 333 ? -3.598 -22.891 -5.242 1 98.94 333 THR A O 1
ATOM 2561 N N . SER A 1 334 ? -5.496 -21.734 -4.863 1 98.88 334 SER A N 1
ATOM 2562 C CA . SER A 1 334 ? -6.277 -22.703 -5.609 1 98.88 334 SER A CA 1
ATOM 2563 C C . SER A 1 334 ? -7.414 -22.047 -6.375 1 98.88 334 SER A C 1
ATOM 2565 O O . SER A 1 334 ? -7.445 -22.078 -7.609 1 98.88 334 SER A O 1
ATOM 2567 N N . VAL A 1 335 ? -8.273 -21.344 -5.652 1 98.94 335 VAL A N 1
ATOM 2568 C CA . VAL A 1 335 ? -9.516 -20.828 -6.227 1 98.94 335 VAL A CA 1
ATOM 2569 C C . VAL A 1 335 ? -9.203 -19.781 -7.285 1 98.94 335 VAL A C 1
ATOM 2571 O O . VAL A 1 335 ? -9.695 -19.859 -8.414 1 98.94 335 VAL A O 1
ATOM 2574 N N . ASN A 1 336 ? -8.391 -18.797 -6.941 1 98.94 336 ASN A N 1
ATOM 2575 C CA . ASN A 1 336 ? -8.07 -17.703 -7.844 1 98.94 336 ASN A CA 1
ATOM 2576 C C . ASN A 1 336 ? -7.48 -18.203 -9.156 1 98.94 336 ASN A C 1
ATOM 2578 O O . ASN A 1 336 ? -7.871 -17.75 -10.234 1 98.94 336 ASN A O 1
ATOM 2582 N N . GLN A 1 337 ? -6.547 -19.156 -9.047 1 98.81 337 GLN A N 1
ATOM 2583 C CA . GLN A 1 337 ? -5.898 -19.719 -10.219 1 98.81 337 GLN A CA 1
ATOM 2584 C C . GLN A 1 337 ? -6.906 -20.406 -11.133 1 98.81 337 GLN A C 1
ATOM 2586 O O . GLN A 1 337 ? -6.91 -20.203 -12.344 1 98.81 337 GLN A O 1
ATOM 2591 N N . ALA A 1 338 ? -7.715 -21.203 -10.531 1 98.88 338 ALA A N 1
ATOM 2592 C CA . ALA A 1 338 ? -8.703 -21.953 -11.305 1 98.88 338 ALA A CA 1
ATOM 2593 C C . ALA A 1 338 ? -9.672 -21 -12.016 1 98.88 338 ALA A C 1
ATOM 2595 O O . ALA A 1 338 ? -9.953 -21.172 -13.203 1 98.88 338 ALA A O 1
ATOM 2596 N N . GLU A 1 339 ? -10.141 -20.016 -11.297 1 98.69 339 GLU A N 1
ATOM 2597 C CA . GLU A 1 339 ? -11.094 -19.078 -11.875 1 98.69 339 GLU A CA 1
ATOM 2598 C C . GLU A 1 339 ? -10.445 -18.25 -12.992 1 98.69 339 GLU A C 1
ATOM 2600 O O . GLU A 1 339 ? -11.023 -18.094 -14.062 1 98.69 339 GLU A O 1
ATOM 2605 N N . GLU A 1 340 ? -9.281 -17.781 -12.812 1 98.44 340 GLU A N 1
ATOM 2606 C CA . GLU A 1 340 ? -8.633 -16.922 -13.789 1 98.44 340 GLU A CA 1
ATOM 2607 C C . GLU A 1 340 ? -8.375 -17.656 -15.102 1 98.44 340 GLU A C 1
ATOM 2609 O O . GLU A 1 340 ? -8.5 -17.078 -16.188 1 98.44 340 GLU A O 1
ATOM 2614 N N . PHE A 1 341 ? -8.078 -18.938 -15.016 1 98.62 341 PHE A N 1
ATOM 2615 C CA . PHE A 1 341 ? -7.645 -19.641 -16.219 1 98.62 341 PHE A CA 1
ATOM 2616 C C . PHE A 1 341 ? -8.727 -20.594 -16.703 1 98.62 341 PHE A C 1
ATOM 2618 O O . PHE A 1 341 ? -8.461 -21.453 -17.547 1 98.62 341 PHE A O 1
ATOM 2625 N N . GLY A 1 342 ? -9.883 -20.531 -16.109 1 98.12 342 GLY A N 1
ATOM 2626 C CA . GLY A 1 342 ? -11.039 -21.281 -16.578 1 98.12 342 GLY A CA 1
ATOM 2627 C C . GLY A 1 342 ? -10.953 -22.766 -16.297 1 98.12 342 GLY A C 1
ATOM 2628 O O . GLY A 1 342 ? -11.375 -23.578 -17.109 1 98.12 342 GLY A O 1
ATOM 2629 N N . LEU A 1 343 ? -10.281 -23.125 -15.227 1 98.25 343 LEU A N 1
ATOM 2630 C CA . LEU A 1 343 ? -10.242 -24.531 -14.805 1 98.25 343 LEU A CA 1
ATOM 2631 C C . LEU A 1 343 ? -11.492 -24.891 -14.016 1 98.25 343 LEU A C 1
ATOM 2633 O O . LEU A 1 343 ? -11.43 -25.109 -12.805 1 98.25 343 LEU A O 1
ATOM 2637 N N . ASN A 1 344 ? -12.547 -25.156 -14.695 1 97.75 344 ASN A N 1
ATOM 2638 C CA . ASN A 1 344 ? -13.883 -25.234 -14.109 1 97.75 344 ASN A CA 1
ATOM 2639 C C . ASN A 1 344 ? -14.023 -26.469 -13.211 1 97.75 344 ASN A C 1
ATOM 2641 O O . ASN A 1 344 ? -14.883 -26.5 -12.328 1 97.75 344 ASN A O 1
ATOM 2645 N N . ASN A 1 345 ? -13.227 -27.469 -13.414 1 98.06 345 ASN A N 1
ATOM 2646 C CA . ASN A 1 345 ? -13.328 -28.703 -12.641 1 98.06 345 ASN A CA 1
ATOM 2647 C C . ASN A 1 345 ? -12.336 -28.719 -11.484 1 98.06 345 ASN A C 1
ATOM 2649 O O . ASN A 1 345 ? -12.195 -29.719 -10.789 1 98.06 345 ASN A O 1
ATOM 2653 N N . LYS A 1 346 ? -11.625 -27.656 -11.281 1 98.12 346 LYS A N 1
ATOM 2654 C CA . LYS A 1 346 ? -10.562 -27.609 -10.273 1 98.12 346 LYS A CA 1
ATOM 2655 C C . LYS A 1 346 ? -10.68 -26.375 -9.406 1 98.12 346 LYS A C 1
ATOM 2657 O O . LYS A 1 346 ? -11.531 -25.516 -9.648 1 98.12 346 LYS A O 1
ATOM 2662 N N . GLY A 1 347 ? -9.906 -26.281 -8.344 1 98.38 347 GLY A N 1
ATOM 2663 C CA . GLY A 1 347 ? -9.688 -25.062 -7.578 1 98.38 347 GLY A CA 1
ATOM 2664 C C . GLY A 1 347 ? -10.648 -24.906 -6.41 1 98.38 347 GLY A C 1
ATOM 2665 O O . GLY A 1 347 ? -10.414 -24.094 -5.516 1 98.38 347 GLY A O 1
ATOM 2666 N N . ALA A 1 348 ? -11.727 -25.625 -6.41 1 98.69 348 ALA A N 1
ATOM 2667 C CA . ALA A 1 348 ? -12.688 -25.688 -5.312 1 98.69 348 ALA A CA 1
ATOM 2668 C C . ALA A 1 348 ? -13.203 -27.109 -5.109 1 98.69 348 ALA A C 1
ATOM 2670 O O . ALA A 1 348 ? -13.055 -27.969 -5.984 1 98.69 348 ALA A O 1
ATOM 2671 N N . LEU A 1 349 ? -13.695 -27.328 -3.881 1 98.88 349 LEU A N 1
ATOM 2672 C CA . LEU A 1 349 ? -14.297 -28.625 -3.596 1 98.88 349 LEU A CA 1
ATOM 2673 C C . LEU A 1 349 ? -15.82 -28.547 -3.695 1 98.88 349 LEU A C 1
ATOM 2675 O O . LEU A 1 349 ? -16.469 -27.938 -2.848 1 98.88 349 LEU A O 1
ATOM 2679 N N . ALA A 1 350 ? -16.297 -29.125 -4.707 1 98.69 350 ALA A N 1
ATOM 2680 C CA . ALA A 1 350 ? -17.734 -29.172 -4.961 1 98.69 350 ALA A CA 1
ATOM 2681 C C . ALA A 1 350 ? -18.109 -30.422 -5.746 1 98.69 350 ALA A C 1
ATOM 2683 O O . ALA A 1 350 ? -17.281 -30.984 -6.469 1 98.69 350 ALA A O 1
ATOM 2684 N N . VAL A 1 351 ? -19.344 -30.797 -5.59 1 98.56 351 VAL A N 1
ATOM 2685 C CA . VAL A 1 351 ? -19.844 -31.969 -6.297 1 98.56 351 VAL A CA 1
ATOM 2686 C C . VAL A 1 351 ? -19.672 -31.781 -7.801 1 98.56 351 VAL A C 1
ATOM 2688 O O . VAL A 1 351 ? -19.984 -30.734 -8.344 1 98.56 351 VAL A O 1
ATOM 2691 N N . GLY A 1 352 ? -19.125 -32.781 -8.391 1 98.5 352 GLY A N 1
ATOM 2692 C CA . GLY A 1 352 ? -18.922 -32.75 -9.836 1 98.5 352 GLY A CA 1
ATOM 2693 C C . GLY A 1 352 ? -17.531 -32.344 -10.234 1 98.5 352 GLY A C 1
ATOM 2694 O O . GLY A 1 352 ? -17.078 -32.625 -11.344 1 98.5 352 GLY A O 1
ATOM 2695 N N . LYS A 1 353 ? -16.781 -31.688 -9.43 1 98.69 353 LYS A N 1
ATOM 2696 C CA . LYS A 1 353 ? -15.406 -31.297 -9.711 1 98.69 353 LYS A CA 1
ATOM 2697 C C . LYS A 1 353 ? -14.438 -32.469 -9.484 1 98.69 353 LYS A C 1
ATOM 2699 O O . LYS A 1 353 ? -14.789 -33.438 -8.828 1 98.69 353 LYS A O 1
ATOM 2704 N N . ASP A 1 354 ? -13.281 -32.344 -10.102 1 98.62 354 ASP A N 1
ATOM 2705 C CA . ASP A 1 354 ? -12.234 -33.344 -9.875 1 98.62 354 ASP A CA 1
ATOM 2706 C C . ASP A 1 354 ? -11.977 -33.531 -8.383 1 98.62 354 ASP A C 1
ATOM 2708 O O . ASP A 1 354 ? -11.961 -32.562 -7.625 1 98.62 354 ASP A O 1
ATOM 2712 N N . ALA A 1 355 ? -11.805 -34.781 -8.031 1 98.56 355 ALA A N 1
ATOM 2713 C CA . ALA A 1 355 ? -11.391 -35.031 -6.656 1 98.56 355 ALA A CA 1
ATOM 2714 C C . ALA A 1 355 ? -9.914 -34.719 -6.449 1 98.56 355 ALA A C 1
ATOM 2716 O O . ALA A 1 355 ? -9.094 -35.625 -6.266 1 98.56 355 ALA A O 1
ATOM 2717 N N . ASP A 1 356 ? -9.609 -33.5 -6.48 1 98.75 356 ASP A N 1
ATOM 2718 C CA . ASP A 1 356 ? -8.289 -32.938 -6.211 1 98.75 356 ASP A CA 1
ATOM 2719 C C . ASP A 1 356 ? -8.281 -32.188 -4.879 1 98.75 356 ASP A C 1
ATOM 2721 O O . ASP A 1 356 ? -8.805 -31.078 -4.785 1 98.75 356 ASP A O 1
ATOM 2725 N N . PHE A 1 357 ? -7.68 -32.75 -3.855 1 98.69 357 PHE A N 1
ATOM 2726 C CA . PHE A 1 357 ? -7.645 -32.062 -2.572 1 98.69 357 PHE A CA 1
ATOM 2727 C C . PHE A 1 357 ? -6.43 -32.469 -1.759 1 98.69 357 PHE A C 1
ATOM 2729 O O . PHE A 1 357 ? -5.746 -33.438 -2.111 1 98.69 357 PHE A O 1
ATOM 2736 N N . VAL A 1 358 ? -6.102 -31.703 -0.79 1 98.81 358 VAL A N 1
ATOM 2737 C CA . VAL A 1 358 ? -4.957 -31.922 0.093 1 98.81 358 VAL A CA 1
ATOM 2738 C C . VAL A 1 358 ? -5.441 -32.125 1.525 1 98.81 358 VAL A C 1
ATOM 2740 O O . VAL A 1 358 ? -6.297 -31.391 2.014 1 98.81 358 VAL A O 1
ATOM 2743 N N . VAL A 1 359 ? -5 -33.188 2.146 1 98.5 359 VAL A N 1
ATOM 2744 C CA . VAL A 1 359 ? -5.188 -33.406 3.578 1 98.5 359 VAL A CA 1
ATOM 2745 C C . VAL A 1 359 ? -3.963 -32.906 4.34 1 98.5 359 VAL A C 1
ATOM 2747 O O . VAL A 1 359 ? -2.838 -33.344 4.07 1 98.5 359 VAL A O 1
ATOM 2750 N N . MET A 1 360 ? -4.18 -31.984 5.203 1 98.62 360 MET A N 1
ATOM 2751 C CA . MET A 1 360 ? -3.086 -31.391 5.973 1 98.62 360 MET A CA 1
ATOM 2752 C C . MET A 1 360 ? -3.285 -31.625 7.469 1 98.62 360 MET A C 1
ATOM 2754 O O . MET A 1 360 ? -4.418 -31.734 7.938 1 98.62 360 MET A O 1
ATOM 2758 N N . ASN A 1 361 ? -2.176 -31.688 8.203 1 98 361 ASN A N 1
ATOM 2759 C CA . ASN A 1 361 ? -2.275 -31.75 9.656 1 98 361 ASN A CA 1
ATOM 2760 C C . ASN A 1 361 ? -2.584 -30.391 10.258 1 98 361 ASN A C 1
ATOM 2762 O O . ASN A 1 361 ? -2.805 -29.422 9.523 1 98 361 ASN A O 1
ATOM 2766 N N . GLU A 1 362 ? -2.619 -30.312 11.562 1 95.62 362 GLU A N 1
ATOM 2767 C CA . GLU A 1 362 ? -3.018 -29.094 12.266 1 95.62 362 GLU A CA 1
ATOM 2768 C C . GLU A 1 362 ? -2.01 -27.969 12.047 1 95.62 362 GLU A C 1
ATOM 2770 O O . GLU A 1 362 ? -2.367 -26.797 12.086 1 95.62 362 GLU A O 1
ATOM 2775 N N . ASP A 1 363 ? -0.791 -28.375 11.781 1 97.62 363 ASP A N 1
ATOM 2776 C CA . ASP A 1 363 ? 0.267 -27.391 11.555 1 97.62 363 ASP A CA 1
ATOM 2777 C C . ASP A 1 363 ? 0.386 -27.047 10.07 1 97.62 363 ASP A C 1
ATOM 2779 O O . ASP A 1 363 ? 1.34 -26.391 9.656 1 97.62 363 ASP A O 1
ATOM 2783 N N . LEU A 1 364 ? -0.512 -27.547 9.219 1 98.5 364 LEU A N 1
ATOM 2784 C CA . LEU A 1 364 ? -0.69 -27.203 7.816 1 98.5 364 LEU A CA 1
ATOM 2785 C C . LEU A 1 364 ? 0.443 -27.766 6.969 1 98.5 364 LEU A C 1
ATOM 2787 O O . LEU A 1 364 ? 0.878 -27.141 6.004 1 98.5 364 LEU A O 1
ATOM 2791 N N . HIS A 1 365 ? 0.946 -28.875 7.395 1 98.38 365 HIS A N 1
ATOM 2792 C CA . HIS A 1 365 ? 1.815 -29.672 6.543 1 98.38 365 HIS A CA 1
ATOM 2793 C C . HIS A 1 365 ? 1.02 -30.734 5.785 1 98.38 365 HIS A C 1
ATOM 2795 O O . HIS A 1 365 ? 0.065 -31.297 6.32 1 98.38 365 HIS A O 1
ATOM 2801 N N . VAL A 1 366 ? 1.498 -31.016 4.684 1 98.44 366 VAL A N 1
ATOM 2802 C CA . VAL A 1 366 ? 0.793 -31.984 3.85 1 98.44 366 VAL A CA 1
ATOM 2803 C C . VAL A 1 366 ? 0.877 -33.375 4.48 1 98.44 366 VAL A C 1
ATOM 2805 O O . VAL A 1 366 ? 1.968 -33.844 4.801 1 98.44 366 VAL A O 1
ATOM 2808 N N . TYR A 1 367 ? -0.24 -33.906 4.691 1 97.69 367 TYR A N 1
ATOM 2809 C CA . TYR A 1 367 ? -0.354 -35.281 5.137 1 97.69 367 TYR A CA 1
ATOM 2810 C C . TYR A 1 367 ? -0.591 -36.219 3.959 1 97.69 367 TYR A C 1
ATOM 2812 O O . TYR A 1 367 ? 0.013 -37.281 3.881 1 97.69 367 TYR A O 1
ATOM 2820 N N . ASP A 1 368 ? -1.442 -35.844 3.08 1 97.75 368 ASP A N 1
ATOM 2821 C CA . ASP A 1 368 ? -1.792 -36.594 1.874 1 97.75 368 ASP A CA 1
ATOM 2822 C C . ASP A 1 368 ? -2.312 -35.656 0.785 1 97.75 368 ASP A C 1
ATOM 2824 O O . ASP A 1 368 ? -2.783 -34.562 1.079 1 97.75 368 ASP A O 1
ATOM 2828 N N . THR A 1 369 ? -2.104 -36.062 -0.445 1 98.62 369 THR A N 1
ATOM 2829 C CA . THR A 1 369 ? -2.674 -35.375 -1.587 1 98.62 369 THR A CA 1
ATOM 2830 C C . THR A 1 369 ? -3.428 -36.344 -2.498 1 98.62 369 THR A C 1
ATOM 2832 O O . THR A 1 369 ? -2.926 -37.406 -2.82 1 98.62 369 THR A O 1
ATOM 2835 N N . VAL A 1 370 ? -4.609 -35.969 -2.803 1 98.19 370 VAL A N 1
ATOM 2836 C CA . VAL A 1 370 ? -5.457 -36.75 -3.693 1 98.19 370 VAL A CA 1
ATOM 2837 C C . VAL A 1 370 ? -5.621 -36.031 -5.027 1 98.19 370 VAL A C 1
ATOM 2839 O O . VAL A 1 370 ? -5.938 -34.812 -5.055 1 98.19 370 VAL A O 1
ATOM 2842 N N . ARG A 1 371 ? -5.32 -36.656 -6.117 1 98 371 ARG A N 1
ATOM 2843 C CA . ARG A 1 371 ? -5.559 -36.156 -7.461 1 98 371 ARG A CA 1
ATOM 2844 C C . ARG A 1 371 ? -6.438 -37.094 -8.266 1 98 371 ARG A C 1
ATOM 2846 O O . ARG A 1 371 ? -6.074 -38.25 -8.477 1 98 371 ARG A O 1
ATOM 2853 N N . LEU A 1 372 ? -7.539 -36.594 -8.695 1 97.12 372 LEU A N 1
ATOM 2854 C CA . LEU A 1 372 ? -8.492 -37.375 -9.453 1 97.12 372 LEU A CA 1
ATOM 2855 C C . LEU A 1 372 ? -8.836 -38.656 -8.703 1 97.12 372 LEU A C 1
ATOM 2857 O O . LEU A 1 372 ? -8.883 -39.75 -9.297 1 97.12 372 LEU A O 1
ATOM 2861 N N . GLY A 1 373 ? -8.93 -38.5 -7.465 1 97 373 GLY A N 1
ATOM 2862 C CA . GLY A 1 373 ? -9.391 -39.594 -6.613 1 97 373 GLY A CA 1
ATOM 2863 C C . GLY A 1 373 ? -8.281 -40.562 -6.223 1 97 373 GLY A C 1
ATOM 2864 O O . GLY A 1 373 ? -8.516 -41.5 -5.484 1 97 373 GLY A O 1
ATOM 2865 N N . ILE A 1 374 ? -7.102 -40.312 -6.66 1 96.38 374 ILE A N 1
ATOM 2866 C CA . ILE A 1 374 ? -5.984 -41.188 -6.375 1 96.38 374 ILE A CA 1
ATOM 2867 C C . ILE A 1 374 ? -5.074 -40.562 -5.32 1 96.38 374 ILE A C 1
ATOM 2869 O O . ILE A 1 374 ? -4.586 -39.469 -5.5 1 96.38 374 ILE A O 1
ATOM 2873 N N . HIS A 1 375 ? -4.828 -41.25 -4.184 1 96.25 375 HIS A N 1
ATOM 2874 C CA . HIS A 1 375 ? -3.961 -40.812 -3.107 1 96.25 375 HIS A CA 1
ATOM 2875 C C . HIS A 1 375 ? -2.492 -40.875 -3.516 1 96.25 375 HIS A C 1
ATOM 2877 O O . HIS A 1 375 ? -2.064 -41.812 -4.16 1 96.25 375 HIS A O 1
ATOM 2883 N N . MET A 1 376 ? -1.71 -39.875 -3.107 1 93.38 376 MET A N 1
ATOM 2884 C CA . MET A 1 376 ? -0.315 -39.781 -3.531 1 93.38 376 MET A CA 1
ATOM 2885 C C . MET A 1 376 ? 0.474 -41.031 -3.088 1 93.38 376 MET A C 1
ATOM 2887 O O . MET A 1 376 ? 1.455 -41.406 -3.73 1 93.38 376 MET A O 1
ATOM 2891 N N . LYS A 1 377 ? 0.099 -41.656 -1.895 1 84.88 377 LYS A N 1
ATOM 2892 C CA . LYS A 1 377 ? 0.809 -42.812 -1.394 1 84.88 377 LYS A CA 1
ATOM 2893 C C . LYS A 1 377 ? 0.465 -44.062 -2.213 1 84.88 377 LYS A C 1
ATOM 2895 O O . LYS A 1 377 ? 1.217 -45.031 -2.213 1 84.88 377 LYS A O 1
ATOM 2900 N N . GLU A 1 378 ? -0.713 -44.062 -2.662 1 70.44 378 GLU A N 1
ATOM 2901 C CA . GLU A 1 378 ? -1.155 -45.219 -3.43 1 70.44 378 GLU A CA 1
ATOM 2902 C C . GLU A 1 378 ? -0.659 -45.156 -4.871 1 70.44 378 GLU A C 1
ATOM 2904 O O . GLU A 1 378 ? -0.548 -46.188 -5.547 1 70.44 378 GLU A O 1
ATOM 2909 N N . GLY A 1 379 ? -0.424 -44 -5.301 1 52.78 379 GLY A N 1
ATOM 2910 C CA . GLY A 1 379 ? 0.087 -43.906 -6.656 1 52.78 379 GLY A CA 1
ATOM 2911 C C . GLY A 1 379 ? 1.539 -44.312 -6.785 1 52.78 379 GLY A C 1
ATOM 2912 O O . GLY A 1 379 ? 2.125 -44.25 -7.867 1 52.78 379 GLY A O 1
ATOM 2913 N N . LYS A 1 380 ? 2.314 -44.719 -5.648 1 45.34 380 LYS A N 1
ATOM 2914 C CA . LYS A 1 380 ? 3.678 -45.25 -5.699 1 45.34 380 LYS A CA 1
ATOM 2915 C C . LYS A 1 380 ? 3.688 -46.719 -6.051 1 45.34 380 LYS A C 1
ATOM 2917 O O . LYS A 1 380 ? 2.785 -47.469 -5.656 1 45.34 380 LYS A O 1
ATOM 2922 N N . MET B 1 1 ? -20.406 39.062 22.344 1 66.06 1 MET B N 1
ATOM 2923 C CA . MET B 1 1 ? -20.312 39.062 20.875 1 66.06 1 MET B CA 1
ATOM 2924 C C . MET B 1 1 ? -21.672 38.812 20.25 1 66.06 1 MET B C 1
ATOM 2926 O O . MET B 1 1 ? -22.531 38.156 20.859 1 66.06 1 MET B O 1
ATOM 2930 N N . LYS B 1 2 ? -21.984 39.469 19.188 1 86.5 2 LYS B N 1
ATOM 2931 C CA . LYS B 1 2 ? -23.219 39.344 18.438 1 86.5 2 LYS B CA 1
ATOM 2932 C C . LYS B 1 2 ? -23.438 37.938 17.938 1 86.5 2 LYS B C 1
ATOM 2934 O O . LYS B 1 2 ? -22.469 37.281 17.531 1 86.5 2 LYS B O 1
ATOM 2939 N N . THR B 1 3 ? -24.562 37.344 18.188 1 93.94 3 THR B N 1
ATOM 2940 C CA . THR B 1 3 ? -24.922 36 17.688 1 93.94 3 THR B CA 1
ATOM 2941 C C . THR B 1 3 ? -25.094 36.031 16.172 1 93.94 3 THR B C 1
ATOM 2943 O O . THR B 1 3 ? -25.672 36.969 15.617 1 93.94 3 THR B O 1
ATOM 2946 N N . GLN B 1 4 ? -24.469 35.062 15.547 1 97.44 4 GLN B N 1
ATOM 2947 C CA . GLN B 1 4 ? -24.516 34.906 14.102 1 97.44 4 GLN B CA 1
ATOM 2948 C C . GLN B 1 4 ? -25.062 33.531 13.719 1 97.44 4 GLN B C 1
ATOM 2950 O O . GLN B 1 4 ? -25.062 32.625 14.531 1 97.44 4 GLN B O 1
ATOM 2955 N N . VAL B 1 5 ? -25.609 33.469 12.508 1 98.06 5 VAL B N 1
ATOM 2956 C CA . VAL B 1 5 ? -26.094 32.156 12.062 1 98.06 5 VAL B CA 1
ATOM 2957 C C . VAL B 1 5 ? -25.844 32 10.562 1 98.06 5 VAL B C 1
ATOM 2959 O O . VAL B 1 5 ? -26.031 32.938 9.789 1 98.06 5 VAL B O 1
ATOM 2962 N N . VAL B 1 6 ? -25.25 30.906 10.164 1 98.19 6 VAL B N 1
ATOM 2963 C CA . VAL B 1 6 ? -25.219 30.438 8.781 1 98.19 6 VAL B CA 1
ATOM 2964 C C . VAL B 1 6 ? -26.391 29.5 8.508 1 98.19 6 VAL B C 1
ATOM 2966 O O . VAL B 1 6 ? -26.609 28.547 9.258 1 98.19 6 VAL B O 1
ATOM 2969 N N . ILE B 1 7 ? -27.125 29.781 7.449 1 98.38 7 ILE B N 1
ATOM 2970 C CA . ILE B 1 7 ? -28.312 28.969 7.191 1 98.38 7 ILE B CA 1
ATOM 2971 C C . ILE B 1 7 ? -28.219 28.344 5.801 1 98.38 7 ILE B C 1
ATOM 2973 O O . ILE B 1 7 ? -27.453 28.812 4.953 1 98.38 7 ILE B O 1
ATOM 2977 N N . ASN B 1 8 ? -28.938 27.25 5.559 1 98.31 8 ASN B N 1
ATOM 2978 C CA . ASN B 1 8 ? -29.156 26.578 4.285 1 98.31 8 ASN B CA 1
ATOM 2979 C C . ASN B 1 8 ? -27.875 25.953 3.748 1 98.31 8 ASN B C 1
ATOM 2981 O O . ASN B 1 8 ? -27.672 25.891 2.533 1 98.31 8 ASN B O 1
ATOM 2985 N N . ALA B 1 9 ? -26.969 25.578 4.652 1 98.12 9 ALA B N 1
ATOM 2986 C CA . ALA B 1 9 ? -25.688 25.016 4.227 1 98.12 9 ALA B CA 1
ATOM 2987 C C . ALA B 1 9 ? -25.703 23.5 4.305 1 98.12 9 ALA B C 1
ATOM 2989 O O . ALA B 1 9 ? -26.438 22.922 5.105 1 98.12 9 ALA B O 1
ATOM 2990 N N . LYS B 1 10 ? -25.016 22.812 3.41 1 98.44 10 LYS B N 1
ATOM 2991 C CA . LYS B 1 10 ? -24.594 21.438 3.674 1 98.44 10 LYS B CA 1
ATOM 2992 C C . LYS B 1 10 ? -23.406 21.391 4.625 1 98.44 10 LYS B C 1
ATOM 2994 O O . LYS B 1 10 ? -22.328 21.875 4.285 1 98.44 10 LYS B O 1
ATOM 2999 N N . ILE B 1 11 ? -23.562 20.781 5.797 1 98.88 11 ILE B N 1
ATOM 3000 C CA . ILE B 1 11 ? -22.578 20.922 6.863 1 98.88 11 ILE B CA 1
ATOM 3001 C C . ILE B 1 11 ? -21.922 19.578 7.141 1 98.88 11 ILE B C 1
ATOM 3003 O O . ILE B 1 11 ? -22.594 18.609 7.5 1 98.88 11 ILE B O 1
ATOM 3007 N N . TYR B 1 12 ? -20.641 19.531 6.934 1 98.88 12 TYR B N 1
ATOM 3008 C CA . TYR B 1 12 ? -19.812 18.406 7.379 1 98.88 12 TYR B CA 1
ATOM 3009 C C . TYR B 1 12 ? -19.219 18.688 8.75 1 98.88 12 TYR B C 1
ATOM 3011 O O . TYR B 1 12 ? -18.266 19.453 8.875 1 98.88 12 TYR B O 1
ATOM 3019 N N . THR B 1 13 ? -19.688 18.016 9.789 1 98.81 13 THR B N 1
ATOM 3020 C CA . THR B 1 13 ? -19.344 18.375 11.156 1 98.81 13 THR B CA 1
ATOM 3021 C C . THR B 1 13 ? -18.047 17.703 11.578 1 98.81 13 THR B C 1
ATOM 3023 O O . THR B 1 13 ? -17.438 18.078 12.586 1 98.81 13 THR B O 1
ATOM 3026 N N . GLY B 1 14 ? -17.562 16.766 10.883 1 98.56 14 GLY B N 1
ATOM 3027 C CA . GLY B 1 14 ? -16.484 15.883 11.312 1 98.56 14 GLY B CA 1
ATOM 3028 C C . GLY B 1 14 ? -16.984 14.562 11.875 1 98.56 14 GLY B C 1
ATOM 3029 O O . GLY B 1 14 ? -16.234 13.586 11.945 1 98.56 14 GLY B O 1
ATOM 3030 N N . GLN B 1 15 ? -18.25 14.547 12.203 1 97.62 15 GLN B N 1
ATOM 3031 C CA . GLN B 1 15 ? -18.875 13.344 12.734 1 97.62 15 GLN B CA 1
ATOM 3032 C C . GLN B 1 15 ? -20.016 12.875 11.844 1 97.62 15 GLN B C 1
ATOM 3034 O O . GLN B 1 15 ? -20.203 11.672 11.641 1 97.62 15 GLN B O 1
ATOM 3039 N N . GLU B 1 16 ? -20.719 13.797 11.32 1 98 16 GLU B N 1
ATOM 3040 C CA . GLU B 1 16 ? -21.859 13.516 10.445 1 98 16 GLU B CA 1
ATOM 3041 C C . GLU B 1 16 ? -22.047 14.617 9.406 1 98 16 GLU B C 1
ATOM 3043 O O . GLU B 1 16 ? -21.328 15.625 9.43 1 98 16 GLU B O 1
ATOM 3048 N N . VAL B 1 17 ? -22.969 14.336 8.477 1 98.5 17 VAL B N 1
ATOM 3049 C CA . VAL B 1 17 ? -23.312 15.312 7.445 1 98.5 17 VAL B CA 1
ATOM 3050 C C . VAL B 1 17 ? -24.734 15.812 7.672 1 98.5 17 VAL B C 1
ATOM 3052 O O . VAL B 1 17 ? -25.672 15.016 7.801 1 98.5 17 VAL B O 1
ATOM 3055 N N . VAL B 1 18 ? -24.906 17.141 7.852 1 98.44 18 VAL B N 1
ATOM 3056 C CA . VAL B 1 18 ? -26.219 17.781 7.895 1 98.44 18 VAL B CA 1
ATOM 3057 C C . VAL B 1 18 ? -26.547 18.375 6.527 1 98.44 18 VAL B C 1
ATOM 3059 O O . VAL B 1 18 ? -26.016 19.438 6.156 1 98.44 18 VAL B O 1
ATOM 3062 N N . GLU B 1 19 ? -27.406 17.797 5.75 1 97.75 19 GLU B N 1
ATOM 3063 C CA . GLU B 1 19 ? -27.641 18.094 4.34 1 97.75 19 GLU B CA 1
ATOM 3064 C C . GLU B 1 19 ? -28.156 19.516 4.152 1 97.75 19 GLU B C 1
ATOM 3066 O O . GLU B 1 19 ? -27.75 20.203 3.207 1 97.75 19 GLU B O 1
ATOM 3071 N N . ASN B 1 20 ? -29.047 19.984 4.879 1 98.19 20 ASN B N 1
ATOM 3072 C CA . ASN B 1 20 ? -29.609 21.328 4.914 1 98.19 20 ASN B CA 1
ATOM 3073 C C . ASN B 1 20 ? -29.719 21.859 6.34 1 98.19 20 ASN B C 1
ATOM 3075 O O . ASN B 1 20 ? -30.766 21.719 6.984 1 98.19 20 ASN B O 1
ATOM 3079 N N . GLY B 1 21 ? -28.562 22.531 6.691 1 98.56 21 GLY B N 1
ATOM 3080 C CA . GLY B 1 21 ? -28.469 22.828 8.109 1 98.56 21 GLY B CA 1
ATOM 3081 C C . GLY B 1 21 ? -28.141 24.281 8.391 1 98.56 21 GLY B C 1
ATOM 3082 O O . GLY B 1 21 ? -28.062 25.094 7.465 1 98.56 21 GLY B O 1
ATOM 3083 N N . PHE B 1 22 ? -28.141 24.594 9.664 1 98.62 22 PHE B N 1
ATOM 3084 C CA . PHE B 1 22 ? -27.719 25.906 10.148 1 98.62 22 PHE B CA 1
ATOM 3085 C C . PHE B 1 22 ? -26.719 25.766 11.297 1 98.62 22 PHE B C 1
ATOM 3087 O O . PHE B 1 22 ? -26.672 24.719 11.953 1 98.62 22 PHE B O 1
ATOM 3094 N N . ILE B 1 23 ? -25.859 26.703 11.43 1 98.62 23 ILE B N 1
ATOM 3095 C CA . ILE B 1 23 ? -24.938 26.844 12.562 1 98.62 23 ILE B CA 1
ATOM 3096 C C . ILE B 1 23 ? -25.125 28.219 13.211 1 98.62 23 ILE B C 1
ATOM 3098 O O . ILE B 1 23 ? -24.938 29.25 12.562 1 98.62 23 ILE B O 1
ATOM 3102 N N . ARG B 1 24 ? -25.562 28.219 14.469 1 98.56 24 ARG B N 1
ATOM 3103 C CA . ARG B 1 24 ? -25.625 29.438 15.281 1 98.56 24 ARG B CA 1
ATOM 3104 C C . ARG B 1 24 ? -24.406 29.547 16.188 1 98.56 24 ARG B C 1
ATOM 3106 O O . ARG B 1 24 ? -24.016 28.578 16.844 1 98.56 24 ARG B O 1
ATOM 3113 N N . TYR B 1 25 ? -23.812 30.766 16.094 1 98.19 25 TYR B N 1
ATOM 3114 C CA . TYR B 1 25 ? -22.531 30.844 16.781 1 98.19 25 TYR B CA 1
ATOM 3115 C C . TYR B 1 25 ? -22.234 32.281 17.203 1 98.19 25 TYR B C 1
ATOM 3117 O O . TYR B 1 25 ? -22.875 33.219 16.734 1 98.19 25 TYR B O 1
ATOM 3125 N N . ALA B 1 26 ? -21.375 32.438 18.172 1 97.31 26 ALA B N 1
ATOM 3126 C CA . ALA B 1 26 ? -20.547 33.594 18.516 1 97.31 26 ALA B CA 1
ATOM 3127 C C . ALA B 1 26 ? -19.062 33.219 18.531 1 97.31 26 ALA B C 1
ATOM 3129 O O . ALA B 1 26 ? -18.531 32.719 17.547 1 97.31 26 ALA B O 1
ATOM 3130 N N . GLU B 1 27 ? -18.469 33.25 19.672 1 97.5 27 GLU B N 1
ATOM 3131 C CA . GLU B 1 27 ? -17.094 32.781 19.734 1 97.5 27 GLU B CA 1
ATOM 3132 C C . GLU B 1 27 ? -17.016 31.266 19.625 1 97.5 27 GLU B C 1
ATOM 3134 O O . GLU B 1 27 ? -16.078 30.703 19.062 1 97.5 27 GLU B O 1
ATOM 3139 N N . THR B 1 28 ? -18.078 30.625 20.156 1 98.44 28 THR B N 1
ATOM 3140 C CA . THR B 1 28 ? -18.25 29.172 20.109 1 98.44 28 THR B CA 1
ATOM 3141 C C . THR B 1 28 ? -19.547 28.812 19.391 1 98.44 28 THR B C 1
ATOM 3143 O O . THR B 1 28 ? -20.422 29.672 19.203 1 98.44 28 THR B O 1
ATOM 3146 N N . ILE B 1 29 ? -19.641 27.625 18.969 1 98.62 29 ILE B N 1
ATOM 3147 C CA . ILE B 1 29 ? -20.859 27.141 18.344 1 98.62 29 ILE B CA 1
ATOM 3148 C C . ILE B 1 29 ? -21.938 26.969 19.406 1 98.62 29 ILE B C 1
ATOM 3150 O O . ILE B 1 29 ? -21.719 26.328 20.438 1 98.62 29 ILE B O 1
ATOM 3154 N N . LYS B 1 30 ? -23.047 27.547 19.141 1 98.19 30 LYS B N 1
ATOM 3155 C CA . LYS B 1 30 ? -24.156 27.516 20.109 1 98.19 30 LYS B CA 1
ATOM 3156 C C . LYS B 1 30 ? -25.203 26.484 19.719 1 98.19 30 LYS B C 1
ATOM 3158 O O . LYS B 1 30 ? -25.844 25.891 20.594 1 98.19 30 LYS B O 1
ATOM 3163 N N . GLU B 1 31 ? -25.375 26.359 18.422 1 98.25 31 GLU B N 1
ATOM 3164 C CA . GLU B 1 31 ? -26.391 25.453 17.906 1 98.25 31 GLU B CA 1
ATOM 3165 C C . GLU B 1 31 ? -26.047 25 16.484 1 98.25 31 GLU B C 1
ATOM 3167 O O . GLU B 1 31 ? -25.547 25.797 15.68 1 98.25 31 GLU B O 1
ATOM 3172 N N . ILE B 1 32 ? -26.266 23.812 16.234 1 98.44 32 ILE B N 1
ATOM 3173 C CA . ILE B 1 32 ? -26.156 23.219 14.898 1 98.44 32 ILE B CA 1
ATOM 3174 C C . ILE B 1 32 ? -27.312 22.25 14.664 1 98.44 32 ILE B C 1
ATOM 3176 O O . ILE B 1 32 ? -27.656 21.453 15.547 1 98.44 32 ILE B O 1
ATOM 3180 N N . GLY B 1 33 ? -27.938 22.344 13.586 1 98.06 33 GLY B N 1
ATOM 3181 C CA . GLY B 1 33 ? -29.062 21.453 13.32 1 98.06 33 GLY B CA 1
ATOM 3182 C C . GLY B 1 33 ? -29.641 21.609 11.93 1 98.06 33 GLY B C 1
ATOM 3183 O O . GLY B 1 33 ? -29.062 22.328 11.094 1 98.06 33 GLY B O 1
ATOM 3184 N N . LEU B 1 34 ? -30.734 20.875 11.688 1 98.31 34 LEU B N 1
ATOM 3185 C CA . LEU B 1 34 ? -31.453 20.953 10.422 1 98.31 34 LEU B CA 1
ATOM 3186 C C . LEU B 1 34 ? -32.219 22.266 10.32 1 98.31 34 LEU B C 1
ATOM 3188 O O . LEU B 1 34 ? -32.688 22.797 11.328 1 98.31 34 LEU B O 1
ATOM 3192 N N . MET B 1 35 ? -32.312 22.719 9.062 1 98.12 35 MET B N 1
ATOM 3193 C CA . MET B 1 35 ? -33.094 23.938 8.836 1 98.12 35 MET B CA 1
ATOM 3194 C C . MET B 1 35 ? -34.5 23.797 9.359 1 98.12 35 MET B C 1
ATOM 3196 O O . MET B 1 35 ? -35.094 24.766 9.812 1 98.12 35 MET B O 1
ATOM 3200 N N . ALA B 1 36 ? -35 22.578 9.289 1 97.31 36 ALA B N 1
ATOM 3201 C CA . ALA B 1 36 ? -36.344 22.312 9.781 1 97.31 36 ALA B CA 1
ATOM 3202 C C . ALA B 1 36 ? -36.469 22.688 11.25 1 97.31 36 ALA B C 1
ATOM 3204 O O . ALA B 1 36 ? -37.594 22.984 11.727 1 97.31 36 ALA B O 1
ATOM 3205 N N . GLN B 1 37 ? -35.406 22.719 11.945 1 97.31 37 GLN B N 1
ATOM 3206 C CA . GLN B 1 37 ? -35.375 23.016 13.375 1 97.31 37 GLN B CA 1
ATOM 3207 C C . GLN B 1 37 ? -35 24.469 13.641 1 97.31 37 GLN B C 1
ATOM 3209 O O . GLN B 1 37 ? -35 24.922 14.781 1 97.31 37 GLN B O 1
ATOM 3214 N N . TYR B 1 38 ? -34.656 25.156 12.664 1 97.62 38 TYR B N 1
ATOM 3215 C CA . TYR B 1 38 ? -34.156 26.516 12.789 1 97.62 38 TYR B CA 1
ATOM 3216 C C . TYR B 1 38 ? -35.25 27.484 13.188 1 97.62 38 TYR B C 1
ATOM 3218 O O . TYR B 1 38 ? -36.312 27.516 12.57 1 97.62 38 TYR B O 1
ATOM 3226 N N . VAL B 1 39 ? -35.062 28.234 14.258 1 97.12 39 VAL B N 1
ATOM 3227 C CA . VAL B 1 39 ? -35.906 29.328 14.68 1 97.12 39 VAL B CA 1
ATOM 3228 C C . VAL B 1 39 ? -35.125 30.641 14.688 1 97.12 39 VAL B C 1
ATOM 3230 O O . VAL B 1 39 ? -34.156 30.781 15.438 1 97.12 39 VAL B O 1
ATOM 3233 N N . SER B 1 40 ? -35.625 31.547 13.867 1 95.81 40 SER B N 1
ATOM 3234 C CA . SER B 1 40 ? -34.938 32.844 13.797 1 95.81 40 SER B CA 1
ATOM 3235 C C . SER B 1 40 ? -34.969 33.562 15.141 1 95.81 40 SER B C 1
ATOM 3237 O O . SER B 1 40 ? -35.969 33.5 15.859 1 95.81 40 SER B O 1
ATOM 3239 N N . GLN B 1 41 ? -33.875 34.156 15.453 1 94.62 41 GLN B N 1
ATOM 3240 C CA . GLN B 1 41 ? -33.781 34.938 16.688 1 94.62 41 GLN B CA 1
ATOM 3241 C C . GLN B 1 41 ? -33.625 36.438 16.391 1 94.62 41 GLN B C 1
ATOM 3243 O O . GLN B 1 41 ? -33.094 36.812 15.352 1 94.62 41 GLN B O 1
ATOM 3248 N N . GLU B 1 42 ? -34 37.25 17.406 1 90.75 42 GLU B N 1
ATOM 3249 C CA . GLU B 1 42 ? -33.875 38.719 17.25 1 90.75 42 GLU B CA 1
ATOM 3250 C C . GLU B 1 42 ? -32.406 39.156 17.266 1 90.75 42 GLU B C 1
ATOM 3252 O O . GLU B 1 42 ? -31.609 38.625 18.047 1 90.75 42 GLU B O 1
ATOM 3257 N N . ASN B 1 43 ? -32 40.031 16.391 1 89.94 43 ASN B N 1
ATOM 3258 C CA . ASN B 1 43 ? -30.719 40.688 16.359 1 89.94 43 ASN B CA 1
ATOM 3259 C C . ASN B 1 43 ? -29.609 39.75 15.938 1 89.94 43 ASN B C 1
ATOM 3261 O O . ASN B 1 43 ? -28.438 40 16.234 1 89.94 43 ASN B O 1
ATOM 3265 N N . GLU B 1 44 ? -29.938 38.562 15.438 1 93.69 44 GLU B N 1
ATOM 3266 C CA . GLU B 1 44 ? -28.859 37.719 14.922 1 93.69 44 GLU B CA 1
ATOM 3267 C C . GLU B 1 44 ? -28.5 38.094 13.492 1 93.69 44 GLU B C 1
ATOM 3269 O O . GLU B 1 44 ? -29.359 38.5 12.711 1 93.69 44 GLU B O 1
ATOM 3274 N N . THR B 1 45 ? -27.219 38.094 13.164 1 95 45 THR B N 1
ATOM 3275 C CA . THR B 1 45 ? -26.734 38.312 11.805 1 95 45 THR B CA 1
ATOM 3276 C C . THR B 1 45 ? -26.797 37.031 11 1 95 45 THR B C 1
ATOM 3278 O O . THR B 1 45 ? -26.234 36 11.406 1 95 45 THR B O 1
ATOM 3281 N N . VAL B 1 46 ? -27.453 37.031 9.844 1 96.38 46 VAL B N 1
ATOM 3282 C CA . VAL B 1 46 ? -27.734 35.812 9.094 1 96.38 46 VAL B CA 1
ATOM 3283 C C . VAL B 1 46 ? -26.891 35.781 7.824 1 96.38 46 VAL B C 1
ATOM 3285 O O . VAL B 1 46 ? -26.812 36.781 7.09 1 96.38 46 VAL B O 1
ATOM 3288 N N . LEU B 1 47 ? -26.188 34.781 7.594 1 95.69 47 LEU B N 1
ATOM 3289 C CA . LEU B 1 47 ? -25.531 34.469 6.32 1 95.69 47 LEU B CA 1
ATOM 3290 C C . LEU B 1 47 ? -26.25 33.312 5.625 1 95.69 47 LEU B C 1
ATOM 3292 O O . LEU B 1 47 ? -26.266 32.188 6.137 1 95.69 47 LEU B O 1
ATOM 3296 N N . ASP B 1 48 ? -26.797 33.531 4.48 1 97.44 48 ASP B N 1
ATOM 3297 C CA . ASP B 1 48 ? -27.406 32.5 3.676 1 97.44 48 ASP B CA 1
ATOM 3298 C C . ASP B 1 48 ? -26.375 31.75 2.838 1 97.44 48 ASP B C 1
ATOM 3300 O O . ASP B 1 48 ? -25.812 32.312 1.898 1 97.44 48 ASP B O 1
ATOM 3304 N N . ALA B 1 49 ? -26.172 30.5 3.135 1 97.38 49 ALA B N 1
ATOM 3305 C CA . ALA B 1 49 ? -25.141 29.688 2.48 1 97.38 49 ALA B CA 1
ATOM 3306 C C . ALA B 1 49 ? -25.781 28.656 1.56 1 97.38 49 ALA B C 1
ATOM 3308 O O . ALA B 1 49 ? -25.281 27.531 1.447 1 97.38 49 ALA B O 1
ATOM 3309 N N . ALA B 1 50 ? -26.875 29.016 0.942 1 96.81 50 ALA B N 1
ATOM 3310 C CA . ALA B 1 50 ? -27.5 28.109 -0.025 1 96.81 50 ALA B CA 1
ATOM 3311 C C . ALA B 1 50 ? -26.531 27.719 -1.126 1 96.81 50 ALA B C 1
ATOM 3313 O O . ALA B 1 50 ? -25.875 28.578 -1.727 1 96.81 50 ALA B O 1
ATOM 3314 N N . GLY B 1 51 ? -26.375 26.453 -1.392 1 96.56 51 GLY B N 1
ATOM 3315 C CA . GLY B 1 51 ? -25.5 25.969 -2.436 1 96.56 51 GLY B CA 1
ATOM 3316 C C . GLY B 1 51 ? -24.047 25.844 -1.987 1 96.56 51 GLY B C 1
ATOM 3317 O O . GLY B 1 51 ? -23.172 25.484 -2.779 1 96.56 51 GLY B O 1
ATOM 3318 N N . LYS B 1 52 ? -23.766 26.141 -0.725 1 98.19 52 LYS B N 1
ATOM 3319 C CA . LYS B 1 52 ? -22.391 26.094 -0.212 1 98.19 52 LYS B CA 1
ATOM 3320 C C . LYS B 1 52 ? -22.219 24.969 0.797 1 98.19 52 LYS B C 1
ATOM 3322 O O . LYS B 1 52 ? -23.203 24.375 1.252 1 98.19 52 LYS B O 1
ATOM 3327 N N . ILE B 1 53 ? -21 24.719 1.058 1 98.12 53 ILE B N 1
ATOM 3328 C CA . ILE B 1 53 ? -20.578 23.672 1.989 1 98.12 53 ILE B CA 1
ATOM 3329 C C . ILE B 1 53 ? -19.859 24.297 3.176 1 98.12 53 ILE B C 1
ATOM 3331 O O . ILE B 1 53 ? -19.109 25.266 3.014 1 98.12 53 ILE B O 1
ATOM 3335 N N . VAL B 1 54 ? -20.172 23.703 4.387 1 98.88 54 VAL B N 1
ATOM 3336 C CA . VAL B 1 54 ? -19.453 24.141 5.574 1 98.88 54 VAL B CA 1
ATOM 3337 C C . VAL B 1 54 ? -18.641 22.984 6.152 1 98.88 54 VAL B C 1
ATOM 3339 O O . VAL B 1 54 ? -19.172 21.891 6.336 1 98.88 54 VAL B O 1
ATOM 3342 N N . ILE B 1 55 ? -17.391 23.172 6.387 1 98.94 55 ILE B N 1
ATOM 3343 C CA . ILE B 1 55 ? -16.531 22.172 7.016 1 98.94 55 ILE B CA 1
ATOM 3344 C C . ILE B 1 55 ? -15.797 22.812 8.195 1 98.94 55 ILE B C 1
ATOM 3346 O O . ILE B 1 55 ? -15.742 24.031 8.32 1 98.94 55 ILE B O 1
ATOM 3350 N N . PRO B 1 56 ? -15.305 21.969 9.133 1 98.94 56 PRO B N 1
ATOM 3351 C CA . PRO B 1 56 ? -14.484 22.531 10.211 1 98.94 56 PRO B CA 1
ATOM 3352 C C . PRO B 1 56 ? -13.273 23.312 9.68 1 98.94 56 PRO B C 1
ATOM 3354 O O . PRO B 1 56 ? -12.766 23 8.602 1 98.94 56 PRO B O 1
ATOM 3357 N N . GLY B 1 57 ? -12.883 24.391 10.445 1 98.88 57 GLY B N 1
ATOM 3358 C CA . GLY B 1 57 ? -11.617 25.031 10.102 1 98.88 57 GLY B CA 1
ATOM 3359 C C . GLY B 1 57 ? -10.469 24.047 9.961 1 98.88 57 GLY B C 1
ATOM 3360 O O . GLY B 1 57 ? -10.297 23.156 10.812 1 98.88 57 GLY B O 1
ATOM 3361 N N . MET B 1 58 ? -9.719 24.109 8.906 1 98.94 58 MET B N 1
ATOM 3362 C CA . MET B 1 58 ? -8.648 23.141 8.664 1 98.94 58 MET B CA 1
ATOM 3363 C C . MET B 1 58 ? -7.434 23.453 9.531 1 98.94 58 MET B C 1
ATOM 3365 O O . MET B 1 58 ? -7.23 24.609 9.93 1 98.94 58 MET B O 1
ATOM 3369 N N . ILE B 1 59 ? -6.715 22.406 9.914 1 98.94 59 ILE B N 1
ATOM 3370 C CA . ILE B 1 59 ? -5.566 22.484 10.812 1 98.94 59 ILE B CA 1
ATOM 3371 C C . ILE B 1 59 ? -4.312 21.984 10.102 1 98.94 59 ILE B C 1
ATOM 3373 O O . ILE B 1 59 ? -4.227 20.812 9.727 1 98.94 59 ILE B O 1
ATOM 3377 N N . ASP B 1 60 ? -3.357 22.844 9.852 1 98.88 60 ASP B N 1
ATOM 3378 C CA . ASP B 1 60 ? -2.098 22.5 9.203 1 98.88 60 ASP B CA 1
ATOM 3379 C C . ASP B 1 60 ? -0.979 22.328 10.227 1 98.88 60 ASP B C 1
ATOM 3381 O O . ASP B 1 60 ? -0.382 23.312 10.672 1 98.88 60 ASP B O 1
ATOM 3385 N N . VAL B 1 61 ? -0.592 21.078 10.523 1 98.88 61 VAL B N 1
ATOM 3386 C CA . VAL B 1 61 ? 0.308 20.828 11.641 1 98.88 61 VAL B CA 1
ATOM 3387 C C . VAL B 1 61 ? 1.756 20.859 11.156 1 98.88 61 VAL B C 1
ATOM 3389 O O . VAL B 1 61 ? 2.684 20.641 11.945 1 98.88 61 VAL B O 1
ATOM 3392 N N . HIS B 1 62 ? 1.999 21.062 9.836 1 98.94 62 HIS B N 1
ATOM 3393 C CA . HIS B 1 62 ? 3.338 21.109 9.266 1 98.94 62 HIS B CA 1
ATOM 3394 C C . HIS B 1 62 ? 3.428 22.188 8.18 1 98.94 62 HIS B C 1
ATOM 3396 O O . HIS B 1 62 ? 3.172 21.906 7.004 1 98.94 62 HIS B O 1
ATOM 3402 N N . ILE B 1 63 ? 3.912 23.344 8.562 1 98.75 63 ILE B N 1
ATOM 3403 C CA . ILE B 1 63 ? 4.031 24.5 7.668 1 98.75 63 ILE B CA 1
ATOM 3404 C C . ILE B 1 63 ? 5.18 25.391 8.125 1 98.75 63 ILE B C 1
ATOM 3406 O O . ILE B 1 63 ? 5.234 25.797 9.281 1 98.75 63 ILE B O 1
ATOM 3410 N N . HIS B 1 64 ? 6.043 25.719 7.23 1 98.5 64 HIS B N 1
ATOM 3411 C CA . HIS B 1 64 ? 7.18 26.578 7.555 1 98.5 64 HIS B CA 1
ATOM 3412 C C . HIS B 1 64 ? 6.828 28.047 7.406 1 98.5 64 HIS B C 1
ATOM 3414 O O . HIS B 1 64 ? 7.391 28.891 8.102 1 98.5 64 HIS B O 1
ATOM 3420 N N . GLY B 1 65 ? 5.969 28.297 6.457 1 98.06 65 GLY B N 1
ATOM 3421 C CA . GLY B 1 65 ? 5.617 29.688 6.234 1 98.06 65 GLY B CA 1
ATOM 3422 C C . GLY B 1 65 ? 4.652 29.891 5.082 1 98.06 65 GLY B C 1
ATOM 3423 O O . GLY B 1 65 ? 4.008 28.938 4.637 1 98.06 65 GLY B O 1
ATOM 3424 N N . GLY B 1 66 ? 4.457 31.109 4.66 1 98.25 66 GLY B N 1
ATOM 3425 C CA . GLY B 1 66 ? 3.602 31.609 3.6 1 98.25 66 GLY B CA 1
ATOM 3426 C C . GLY B 1 66 ? 3.494 33.125 3.586 1 98.25 66 GLY B C 1
ATOM 3427 O O . GLY B 1 66 ? 3.729 33.781 4.605 1 98.25 66 GLY B O 1
ATOM 3428 N N . TYR B 1 67 ? 3.232 33.656 2.35 1 98.19 67 TYR B N 1
ATOM 3429 C CA . TYR B 1 67 ? 2.967 35.094 2.217 1 98.19 67 TYR B CA 1
ATOM 3430 C C . TYR B 1 67 ? 4.152 35.906 2.707 1 98.19 67 TYR B C 1
ATOM 3432 O O . TYR B 1 67 ? 3.977 36.875 3.439 1 98.19 67 TYR B O 1
ATOM 3440 N N . ASP B 1 68 ? 5.316 35.406 2.48 1 97.75 68 ASP B N 1
ATOM 3441 C CA . ASP B 1 68 ? 6.629 36 2.688 1 97.75 68 ASP B CA 1
ATOM 3442 C C . ASP B 1 68 ? 7.027 35.938 4.16 1 97.75 68 ASP B C 1
ATOM 3444 O O . ASP B 1 68 ? 7.887 36.719 4.605 1 97.75 68 ASP B O 1
ATOM 3448 N N . ILE B 1 69 ? 6.355 35.188 4.91 1 98 69 ILE B N 1
ATOM 3449 C CA . ILE B 1 69 ? 6.656 34.969 6.324 1 98 69 ILE B CA 1
ATOM 3450 C C . ILE B 1 69 ? 7.156 33.562 6.551 1 98 69 ILE B C 1
ATOM 3452 O O . ILE B 1 69 ? 6.66 32.625 5.926 1 98 69 ILE B O 1
ATOM 3456 N N . ASP B 1 70 ? 8.109 33.438 7.398 1 97.69 70 ASP B N 1
ATOM 3457 C CA . ASP B 1 70 ? 8.648 32.156 7.793 1 97.69 70 ASP B CA 1
ATOM 3458 C C . ASP B 1 70 ? 8.773 32.031 9.312 1 97.69 70 ASP B C 1
ATOM 3460 O O . ASP B 1 70 ? 9.102 33 9.984 1 97.69 70 ASP B O 1
ATOM 3464 N N . ALA B 1 71 ? 8.508 30.844 9.797 1 97.88 71 ALA B N 1
ATOM 3465 C CA . ALA B 1 71 ? 8.617 30.609 11.234 1 97.88 71 ALA B CA 1
ATOM 3466 C C . ALA B 1 71 ? 10.016 30.953 11.742 1 97.88 71 ALA B C 1
ATOM 3468 O O . ALA B 1 71 ? 10.172 31.406 12.883 1 97.88 71 ALA B O 1
ATOM 3469 N N . MET B 1 72 ? 11.039 30.812 10.906 1 97.75 72 MET B N 1
ATOM 3470 C CA . MET B 1 72 ? 12.43 31.016 11.328 1 97.75 72 MET B CA 1
ATOM 3471 C C . MET B 1 72 ? 12.805 32.5 11.258 1 97.75 72 MET B C 1
ATOM 3473 O O . MET B 1 72 ? 13.914 32.875 11.648 1 97.75 72 MET B O 1
ATOM 3477 N N . ASP B 1 73 ? 11.867 33.344 10.82 1 97.25 73 ASP B N 1
ATOM 3478 C CA . ASP B 1 73 ? 12.156 34.75 10.75 1 97.25 73 ASP B CA 1
ATOM 3479 C C . ASP B 1 73 ? 12.328 35.344 12.148 1 97.25 73 ASP B C 1
ATOM 3481 O O . ASP B 1 73 ? 12.828 36.469 12.297 1 97.25 73 ASP B O 1
ATOM 3485 N N . ALA B 1 74 ? 11.914 34.625 13.109 1 97.31 74 ALA B N 1
ATOM 3486 C CA . ALA B 1 74 ? 11.914 35.094 14.484 1 97.31 74 ALA B CA 1
ATOM 3487 C C . ALA B 1 74 ? 11.164 36.438 14.594 1 97.31 74 ALA B C 1
ATOM 3489 O O . ALA B 1 74 ? 11.68 37.406 15.164 1 97.31 74 ALA B O 1
ATOM 3490 N N . ASN B 1 75 ? 10.016 36.469 13.992 1 98 75 ASN B N 1
ATOM 3491 C CA . ASN B 1 75 ? 9.156 37.656 13.953 1 98 75 ASN B CA 1
ATOM 3492 C C . ASN B 1 75 ? 7.742 37.312 14.43 1 98 75 ASN B C 1
ATOM 3494 O O . ASN B 1 75 ? 6.949 36.75 13.688 1 98 75 ASN B O 1
ATOM 3498 N N . SER B 1 76 ? 7.434 37.75 15.648 1 98.56 76 SER B N 1
ATOM 3499 C CA . SER B 1 76 ? 6.156 37.438 16.266 1 98.56 76 SER B CA 1
ATOM 3500 C C . SER B 1 76 ? 4.988 38.031 15.484 1 98.56 76 SER B C 1
ATOM 3502 O O . SER B 1 76 ? 3.986 37.344 15.25 1 98.56 76 SER B O 1
ATOM 3504 N N . ASP B 1 77 ? 5.121 39.281 15.055 1 98.56 77 ASP B N 1
ATOM 3505 C CA . ASP B 1 77 ? 4.051 39.906 14.281 1 98.56 77 ASP B CA 1
ATOM 3506 C C . ASP B 1 77 ? 3.832 39.188 12.953 1 98.56 77 ASP B C 1
ATOM 3508 O O . ASP B 1 77 ? 2.703 39.094 12.469 1 98.56 77 ASP B O 1
ATOM 3512 N N . GLY B 1 78 ? 4.926 38.75 12.367 1 98.44 78 GLY B N 1
ATOM 3513 C CA . GLY B 1 78 ? 4.832 37.969 11.156 1 98.44 78 GLY B CA 1
ATOM 3514 C C . GLY B 1 78 ? 3.982 36.719 11.312 1 98.44 78 GLY B C 1
ATOM 3515 O O . GLY B 1 78 ? 3.15 36.406 10.453 1 98.44 78 GLY B O 1
ATOM 3516 N N . LEU B 1 79 ? 4.156 36.031 12.406 1 98.56 79 LEU B N 1
ATOM 3517 C CA . LEU B 1 79 ? 3.412 34.781 12.648 1 98.56 79 LEU B CA 1
ATOM 3518 C C . LEU B 1 79 ? 1.931 35.094 12.852 1 98.56 79 LEU B C 1
ATOM 3520 O O . LEU B 1 79 ? 1.075 34.281 12.469 1 98.56 79 LEU B O 1
ATOM 3524 N N . VAL B 1 80 ? 1.614 36.219 13.508 1 98.31 80 VAL B N 1
ATOM 3525 C CA . VAL B 1 80 ? 0.225 36.625 13.641 1 98.31 80 VAL B CA 1
ATOM 3526 C C . VAL B 1 80 ? -0.375 36.875 12.258 1 98.31 80 VAL B C 1
ATOM 3528 O O . VAL B 1 80 ? -1.474 36.406 11.961 1 98.31 80 VAL B O 1
ATOM 3531 N N . THR B 1 81 ? 0.411 37.594 11.445 1 98.06 81 THR B N 1
ATOM 3532 C CA . THR B 1 81 ? -0.031 37.906 10.094 1 98.06 81 THR B CA 1
ATOM 3533 C C . THR B 1 81 ? -0.211 36.656 9.266 1 98.06 81 THR B C 1
ATOM 3535 O O . THR B 1 81 ? -1.164 36.531 8.492 1 98.06 81 THR B O 1
ATOM 3538 N N . LEU B 1 82 ? 0.715 35.688 9.414 1 98.31 82 LEU B N 1
ATOM 3539 C CA . LEU B 1 82 ? 0.623 34.438 8.688 1 98.31 82 LEU B CA 1
ATOM 3540 C C . LEU B 1 82 ? -0.706 33.719 8.977 1 98.31 82 LEU B C 1
ATOM 3542 O O . LEU B 1 82 ? -1.385 33.281 8.047 1 98.31 82 LEU B O 1
ATOM 3546 N N . GLY B 1 83 ? -1.06 33.625 10.234 1 97.75 83 GLY B N 1
ATOM 3547 C CA . GLY B 1 83 ? -2.336 33.031 10.602 1 97.75 83 GLY B CA 1
ATOM 3548 C C . GLY B 1 83 ? -3.52 33.719 9.938 1 97.75 83 GLY B C 1
ATOM 3549 O O . GLY B 1 83 ? -4.434 33.031 9.461 1 97.75 83 GLY B O 1
ATOM 3550 N N . LYS B 1 84 ? -3.459 35.031 9.883 1 97.25 84 LYS B N 1
ATOM 3551 C CA . LYS B 1 84 ? -4.543 35.781 9.266 1 97.25 84 LYS B CA 1
ATOM 3552 C C . LYS B 1 84 ? -4.613 35.531 7.766 1 97.25 84 LYS B C 1
ATOM 3554 O O . LYS B 1 84 ? -5.695 35.312 7.215 1 97.25 84 LYS B O 1
ATOM 3559 N N . GLU B 1 85 ? -3.459 35.531 7.156 1 97.75 85 GLU B N 1
ATOM 3560 C CA . GLU B 1 85 ? -3.404 35.281 5.719 1 97.75 85 GLU B CA 1
ATOM 3561 C C . GLU B 1 85 ? -3.918 33.906 5.367 1 97.75 85 GLU B C 1
ATOM 3563 O O . GLU B 1 85 ? -4.57 33.719 4.34 1 97.75 85 GLU B O 1
ATOM 3568 N N . MET B 1 86 ? -3.693 32.906 6.191 1 98.12 86 MET B N 1
ATOM 3569 C CA . MET B 1 86 ? -4.031 31.531 5.906 1 98.12 86 MET B CA 1
ATOM 3570 C C . MET B 1 86 ? -5.535 31.297 6.02 1 98.12 86 MET B C 1
ATOM 3572 O O . MET B 1 86 ? -6.051 30.281 5.555 1 98.12 86 MET B O 1
ATOM 3576 N N . LEU B 1 87 ? -6.262 32.219 6.633 1 98.38 87 LEU B N 1
ATOM 3577 C CA . LEU B 1 87 ? -7.719 32.156 6.617 1 98.38 87 LEU B CA 1
ATOM 3578 C C . LEU B 1 87 ? -8.242 32.125 5.184 1 98.38 87 LEU B C 1
ATOM 3580 O O . LEU B 1 87 ? -9.258 31.469 4.906 1 98.38 87 LEU B O 1
ATOM 3584 N N . LYS B 1 88 ? -7.496 32.688 4.289 1 97.88 88 LYS B N 1
ATOM 3585 C CA . LYS B 1 88 ? -7.891 32.75 2.883 1 97.88 88 LYS B CA 1
ATOM 3586 C C . LYS B 1 88 ? -7.906 31.359 2.266 1 97.88 88 LYS B C 1
ATOM 3588 O O . LYS B 1 88 ? -8.508 31.141 1.212 1 97.88 88 LYS B O 1
ATOM 3593 N N . GLU B 1 89 ? -7.211 30.484 2.906 1 98.38 89 GLU B N 1
ATOM 3594 C CA . GLU B 1 89 ? -7.16 29.125 2.395 1 98.38 89 GLU B CA 1
ATOM 3595 C C . GLU B 1 89 ? -7.898 28.156 3.318 1 98.38 89 GLU B C 1
ATOM 3597 O O . GLU B 1 89 ? -7.781 26.938 3.172 1 98.38 89 GLU B O 1
ATOM 3602 N N . GLY B 1 90 ? -8.586 28.656 4.305 1 98.69 90 GLY B N 1
ATOM 3603 C CA . GLY B 1 90 ? -9.461 27.859 5.137 1 98.69 90 GLY B CA 1
ATOM 3604 C C . GLY B 1 90 ? -8.773 27.312 6.379 1 98.69 90 GLY B C 1
ATOM 3605 O O . GLY B 1 90 ? -9.336 26.484 7.094 1 98.69 90 GLY B O 1
ATOM 3606 N N . VAL B 1 91 ? -7.555 27.75 6.672 1 98.88 91 VAL B N 1
ATOM 3607 C CA . VAL B 1 91 ? -6.82 27.281 7.844 1 98.88 91 VAL B CA 1
ATOM 3608 C C . VAL B 1 91 ? -7.125 28.172 9.039 1 98.88 91 VAL B C 1
ATOM 3610 O O . VAL B 1 91 ? -6.898 29.391 8.992 1 98.88 91 VAL B O 1
ATOM 3613 N N . THR B 1 92 ? -7.672 27.594 10.078 1 98.69 92 THR B N 1
ATOM 3614 C CA . THR B 1 92 ? -7.988 28.359 11.273 1 98.69 92 THR B CA 1
ATOM 3615 C C . THR B 1 92 ? -6.965 28.094 12.367 1 98.69 92 THR B C 1
ATOM 3617 O O . THR B 1 92 ? -6.895 28.844 13.352 1 98.69 92 THR B O 1
ATOM 3620 N N . THR B 1 93 ? -6.199 27.016 12.227 1 98.62 93 THR B N 1
ATOM 3621 C CA . THR B 1 93 ? -5.156 26.656 13.172 1 98.62 93 THR B CA 1
ATOM 3622 C C . THR B 1 93 ? -3.949 26.062 12.453 1 98.62 93 THR B C 1
ATOM 3624 O O . THR B 1 93 ? -4.105 25.312 11.477 1 98.62 93 THR B O 1
ATOM 3627 N N . TYR B 1 94 ? -2.764 26.422 12.836 1 98.69 94 TYR B N 1
ATOM 3628 C CA . TYR B 1 94 ? -1.568 25.844 12.242 1 98.69 94 TYR B CA 1
ATOM 3629 C C . TYR B 1 94 ? -0.483 25.641 13.297 1 98.69 94 TYR B C 1
ATOM 3631 O O . TYR B 1 94 ? -0.641 26.031 14.445 1 98.69 94 TYR B O 1
ATOM 3639 N N . PHE B 1 95 ? 0.516 24.828 13.023 1 98.88 95 PHE B N 1
ATOM 3640 C CA . PHE B 1 95 ? 1.729 24.672 13.82 1 98.88 95 PHE B CA 1
ATOM 3641 C C . PHE B 1 95 ? 2.924 25.297 13.109 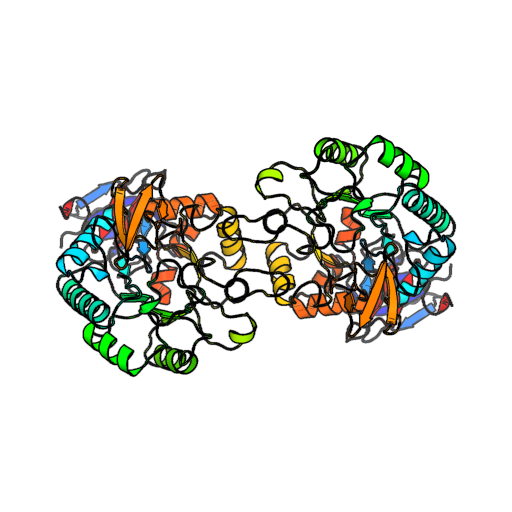1 98.88 95 PHE B C 1
ATOM 3643 O O . PHE B 1 95 ? 3.471 24.703 12.172 1 98.88 95 PHE B O 1
ATOM 3650 N N . PRO B 1 96 ? 3.309 26.578 13.57 1 98.75 96 PRO B N 1
ATOM 3651 C CA . PRO B 1 96 ? 4.559 27.047 12.953 1 98.75 96 PRO B CA 1
ATOM 3652 C C . PRO B 1 96 ? 5.691 26.031 13.094 1 98.75 96 PRO B C 1
ATOM 3654 O O . PRO B 1 96 ? 5.895 25.469 14.18 1 98.75 96 PRO B O 1
ATOM 3657 N N . THR B 1 97 ? 6.363 25.75 12.023 1 98.75 97 THR B N 1
ATOM 3658 C CA . THR B 1 97 ? 7.344 24.672 11.992 1 98.75 97 THR B CA 1
ATOM 3659 C C . THR B 1 97 ? 8.75 25.219 11.797 1 98.75 97 THR B C 1
ATOM 3661 O O . THR B 1 97 ? 9.016 25.953 10.844 1 98.75 97 THR B O 1
ATOM 3664 N N . THR B 1 98 ? 9.602 24.938 12.711 1 98.19 98 THR B N 1
ATOM 3665 C CA . THR B 1 98 ? 11 25.328 12.586 1 98.19 98 THR B CA 1
ATOM 3666 C C . THR B 1 98 ? 11.727 24.422 11.594 1 98.19 98 THR B C 1
ATOM 3668 O O . THR B 1 98 ? 11.125 23.484 11.047 1 98.19 98 THR B O 1
ATOM 3671 N N . MET B 1 99 ? 12.883 24.766 11.344 1 96.44 99 MET B N 1
ATOM 3672 C CA . MET B 1 99 ? 13.734 23.938 10.5 1 96.44 99 MET B CA 1
ATOM 3673 C C . MET B 1 99 ? 15.133 23.797 11.109 1 96.44 99 MET B C 1
ATOM 3675 O O . MET B 1 99 ? 15.5 24.562 12.008 1 96.44 99 MET B O 1
ATOM 3679 N N . THR B 1 100 ? 15.852 22.812 10.609 1 97.44 100 THR B N 1
ATOM 3680 C CA . THR B 1 100 ? 17.234 22.641 11.039 1 97.44 100 THR B CA 1
ATOM 3681 C C . THR B 1 100 ? 18.047 23.922 10.781 1 97.44 100 THR B C 1
ATOM 3683 O O . THR B 1 100 ? 18.109 24.406 9.648 1 97.44 100 THR B O 1
ATOM 3686 N N . GLN B 1 101 ? 18.594 24.422 11.812 1 97.25 101 GLN B N 1
ATOM 3687 C CA . GLN B 1 101 ? 19.422 25.641 11.82 1 97.25 101 GLN B CA 1
ATOM 3688 C C . GLN B 1 101 ? 20.328 25.672 13.047 1 97.25 101 GLN B C 1
ATOM 3690 O O . GLN B 1 101 ? 20.281 24.781 13.891 1 97.25 101 GLN B O 1
ATOM 3695 N N . ALA B 1 102 ? 21.156 26.766 13.109 1 96.5 102 ALA B N 1
ATOM 3696 C CA . ALA B 1 102 ? 21.922 27 14.328 1 96.5 102 ALA B CA 1
ATOM 3697 C C . ALA B 1 102 ? 21.016 27.094 15.547 1 96.5 102 ALA B C 1
ATOM 3699 O O . ALA B 1 102 ? 19.906 27.641 15.469 1 96.5 102 ALA B O 1
ATOM 3700 N N . PRO B 1 103 ? 21.516 26.562 16.703 1 97.62 103 PRO B N 1
ATOM 3701 C CA . PRO B 1 103 ? 20.672 26.516 17.891 1 97.62 103 PRO B CA 1
ATOM 3702 C C . PRO B 1 103 ? 20.125 27.906 18.281 1 97.62 103 PRO B C 1
ATOM 3704 O O . PRO B 1 103 ? 18.984 28.016 18.719 1 97.62 103 PRO B O 1
ATOM 3707 N N . GLU B 1 104 ? 20.938 28.922 18.109 1 97.56 104 GLU B N 1
ATOM 3708 C CA . GLU B 1 104 ? 20.516 30.266 18.469 1 97.56 104 GLU B CA 1
ATOM 3709 C C . GLU B 1 104 ? 19.375 30.75 17.578 1 97.56 104 GLU B C 1
ATOM 3711 O O . GLU B 1 104 ? 18.484 31.484 18.031 1 97.56 104 GLU B O 1
ATOM 3716 N N . ALA B 1 105 ? 19.422 30.391 16.359 1 97.81 105 ALA B N 1
ATOM 3717 C CA . ALA B 1 105 ? 18.359 30.766 15.414 1 97.81 105 ALA B CA 1
ATOM 3718 C C . ALA B 1 105 ? 17.047 30.078 15.758 1 97.81 105 ALA B C 1
ATOM 3720 O O . ALA B 1 105 ? 15.977 30.703 15.711 1 97.81 105 ALA B O 1
ATOM 3721 N N . ILE B 1 106 ? 17.125 28.797 16.109 1 98.5 106 ILE B N 1
ATOM 3722 C CA . ILE B 1 106 ? 15.938 28.047 16.5 1 98.5 106 ILE B CA 1
ATOM 3723 C C . ILE B 1 106 ? 15.352 28.656 17.781 1 98.5 106 ILE B C 1
ATOM 3725 O O . ILE B 1 106 ? 14.141 28.875 17.875 1 98.5 106 ILE B O 1
ATOM 3729 N N . GLU B 1 107 ? 16.234 28.938 18.672 1 98.56 107 GLU B N 1
ATOM 3730 C CA . GLU B 1 107 ? 15.773 29.516 19.938 1 98.56 107 GLU B CA 1
ATOM 3731 C C . GLU B 1 107 ? 15.078 30.859 19.719 1 98.56 107 GLU B C 1
ATOM 3733 O O . GLU B 1 107 ? 14.047 31.141 20.328 1 98.56 107 GLU B O 1
ATOM 3738 N N . ALA B 1 108 ? 15.625 31.672 18.859 1 98.56 108 ALA B N 1
ATOM 3739 C CA . ALA B 1 108 ? 15.023 32.969 18.531 1 98.56 108 ALA B CA 1
ATOM 3740 C C . ALA B 1 108 ? 13.633 32.781 17.922 1 98.56 108 ALA B C 1
ATOM 3742 O O . ALA B 1 108 ? 12.703 33.531 18.25 1 98.56 108 ALA B O 1
ATOM 3743 N N . ALA B 1 109 ? 13.523 31.875 17.031 1 98.62 109 ALA B N 1
ATOM 3744 C CA . ALA B 1 109 ? 12.234 31.578 16.406 1 98.62 109 ALA B CA 1
ATOM 3745 C C . ALA B 1 109 ? 11.203 31.141 17.453 1 98.62 109 ALA B C 1
ATOM 3747 O O . ALA B 1 109 ? 10.039 31.547 17.391 1 98.62 109 ALA B O 1
ATOM 3748 N N . LEU B 1 110 ? 11.617 30.328 18.406 1 98.88 110 LEU B N 1
ATOM 3749 C CA . LEU B 1 110 ? 10.727 29.828 19.438 1 98.88 110 LEU B CA 1
ATOM 3750 C C . LEU B 1 110 ? 10.266 30.953 20.359 1 98.88 110 LEU B C 1
ATOM 3752 O O . LEU B 1 110 ? 9.094 31.016 20.734 1 98.88 110 LEU B O 1
ATOM 3756 N N . HIS B 1 111 ? 11.164 31.859 20.688 1 98.75 111 HIS B N 1
ATOM 3757 C CA . HIS B 1 111 ? 10.781 33.031 21.469 1 98.75 111 HIS B CA 1
ATOM 3758 C C . HIS B 1 111 ? 9.734 33.875 20.734 1 98.75 111 HIS B C 1
ATOM 3760 O O . HIS B 1 111 ? 8.758 34.312 21.328 1 98.75 111 HIS B O 1
ATOM 3766 N N . ALA B 1 112 ? 9.961 34.031 19.484 1 98.69 112 ALA B N 1
ATOM 3767 C CA . ALA B 1 112 ? 9.031 34.812 18.672 1 98.69 112 ALA B CA 1
ATOM 3768 C C . ALA B 1 112 ? 7.664 34.156 18.609 1 98.69 112 ALA B C 1
ATOM 3770 O O . ALA B 1 112 ? 6.629 34.812 18.625 1 98.69 112 ALA B O 1
ATOM 3771 N N . ALA B 1 113 ? 7.672 32.844 18.5 1 98.75 113 ALA B N 1
ATOM 3772 C CA . ALA B 1 113 ? 6.41 32.125 18.453 1 98.75 113 ALA B CA 1
ATOM 3773 C C . ALA B 1 113 ? 5.645 32.281 19.766 1 98.75 113 ALA B C 1
ATOM 3775 O O . ALA B 1 113 ? 4.43 32.469 19.766 1 98.75 113 ALA B O 1
ATOM 3776 N N . LYS B 1 114 ? 6.375 32.156 20.859 1 98.69 114 LYS B N 1
ATOM 3777 C CA . LYS B 1 114 ? 5.758 32.375 22.172 1 98.69 114 LYS B CA 1
ATOM 3778 C C . LYS B 1 114 ? 5.098 33.75 22.234 1 98.69 114 LYS B C 1
ATOM 3780 O O . LYS B 1 114 ? 3.947 33.875 22.656 1 98.69 114 LYS B O 1
ATOM 3785 N N . GLU B 1 115 ? 5.797 34.719 21.781 1 98.69 115 GLU B N 1
ATOM 3786 C CA . GLU B 1 115 ? 5.277 36.094 21.781 1 98.69 115 GLU B CA 1
ATOM 3787 C C . GLU B 1 115 ? 4.074 36.219 20.844 1 98.69 115 GLU B C 1
ATOM 3789 O O . GLU B 1 115 ? 3.102 36.875 21.172 1 98.69 115 GLU B O 1
ATOM 3794 N N . ALA B 1 116 ? 4.18 35.625 19.719 1 98.69 116 ALA B N 1
ATOM 3795 C CA . ALA B 1 116 ? 3.074 35.656 18.75 1 98.69 116 ALA B CA 1
ATOM 3796 C C . ALA B 1 116 ? 1.799 35.094 19.375 1 98.69 116 ALA B C 1
ATOM 3798 O O . ALA B 1 116 ? 0.706 35.594 19.141 1 98.69 116 ALA B O 1
ATOM 3799 N N . LYS B 1 117 ? 1.958 34 20.094 1 97.62 117 LYS B N 1
ATOM 3800 C CA . LYS B 1 117 ? 0.809 33.406 20.766 1 97.62 117 LYS B CA 1
ATOM 3801 C C . LYS B 1 117 ? 0.151 34.375 21.734 1 97.62 117 LYS B C 1
ATOM 3803 O O . LYS B 1 117 ? -1.077 34.5 21.781 1 97.62 117 LYS B O 1
ATOM 3808 N N . GLU B 1 118 ? 0.939 35.062 22.406 1 96.75 118 GLU B N 1
ATOM 3809 C CA . GLU B 1 118 ? 0.453 36.062 23.344 1 96.75 118 GLU B CA 1
ATOM 3810 C C . GLU B 1 118 ? -0.267 37.188 22.609 1 96.75 118 GLU B C 1
ATOM 3812 O O . GLU B 1 118 ? -1.19 37.812 23.156 1 96.75 118 GLU B O 1
ATOM 3817 N N . LYS B 1 119 ? 0.13 37.375 21.375 1 97.12 119 LYS B N 1
ATOM 3818 C CA . LYS B 1 119 ? -0.453 38.438 20.562 1 97.12 119 LYS B CA 1
ATOM 3819 C C . LYS B 1 119 ? -1.707 37.938 19.844 1 97.12 119 LYS B C 1
ATOM 3821 O O . LYS B 1 119 ? -2.375 38.719 19.156 1 97.12 119 LYS B O 1
ATOM 3826 N N . GLY B 1 120 ? -1.965 36.656 19.938 1 95 120 GLY B N 1
ATOM 3827 C CA . GLY B 1 120 ? -3.209 36.156 19.391 1 95 120 GLY B CA 1
ATOM 3828 C C . GLY B 1 120 ? -3.016 35.375 18.094 1 95 120 GLY B C 1
ATOM 3829 O O . GLY B 1 120 ? -3.953 35.25 17.297 1 95 120 GLY B O 1
ATOM 3830 N N . ALA B 1 121 ? -1.806 34.969 17.859 1 95.25 121 ALA B N 1
ATOM 3831 C CA . ALA B 1 121 ? -1.57 34.188 16.672 1 95.25 121 ALA B CA 1
ATOM 3832 C C . ALA B 1 121 ? -2.484 32.969 16.625 1 95.25 121 ALA B C 1
ATOM 3834 O O . ALA B 1 121 ? -2.863 32.438 17.672 1 95.25 121 ALA B O 1
ATOM 3835 N N . HIS B 1 122 ? -2.82 32.469 15.398 1 94.62 122 HIS B N 1
ATOM 3836 C CA . HIS B 1 122 ? -3.84 31.438 15.148 1 94.62 122 HIS B CA 1
ATOM 3837 C C . HIS B 1 122 ? -3.268 30.031 15.297 1 94.62 122 HIS B C 1
ATOM 3839 O O . HIS B 1 122 ? -3.59 29.141 14.508 1 94.62 122 HIS B O 1
ATOM 3845 N N . PHE B 1 123 ? -2.229 29.812 16.094 1 96.31 123 PHE B N 1
ATOM 3846 C CA . PHE B 1 123 ? -1.723 28.453 16.281 1 96.31 123 PHE B CA 1
ATOM 3847 C C . PHE B 1 123 ? -1.8 28.047 17.75 1 96.31 123 PHE B C 1
ATOM 3849 O O . PHE B 1 123 ? -1.952 28.906 18.625 1 96.31 123 PHE B O 1
ATOM 3856 N N . GLU B 1 124 ? -1.816 26.688 17.938 1 95.62 124 GLU B N 1
ATOM 3857 C CA . GLU B 1 124 ? -1.899 26.188 19.312 1 95.62 124 GLU B CA 1
ATOM 3858 C C . GLU B 1 124 ? -0.548 25.656 19.797 1 95.62 124 GLU B C 1
ATOM 3860 O O . GLU B 1 124 ? -0.205 25.797 20.969 1 95.62 124 GLU B O 1
ATOM 3865 N N . TYR B 1 125 ? 0.146 25.031 18.859 1 98.69 125 TYR B N 1
ATOM 3866 C CA . TYR B 1 125 ? 1.415 24.391 19.219 1 98.69 125 TYR B CA 1
ATOM 3867 C C . TYR B 1 125 ? 2.459 24.641 18.125 1 98.69 125 TYR B C 1
ATOM 3869 O O . TYR B 1 125 ? 2.182 25.297 17.125 1 98.69 125 TYR B O 1
ATOM 3877 N N . ILE B 1 126 ? 3.674 24.297 18.484 1 98.88 126 ILE B N 1
ATOM 3878 C CA . ILE B 1 126 ? 4.805 24.453 17.562 1 98.88 126 ILE B CA 1
ATOM 3879 C C . ILE B 1 126 ? 5.293 23.078 17.125 1 98.88 126 ILE B C 1
ATOM 3881 O O . ILE B 1 126 ? 5.309 22.125 17.922 1 98.88 126 ILE B O 1
ATOM 3885 N N . HIS B 1 127 ? 5.609 22.906 15.797 1 98.94 127 HIS B N 1
ATOM 3886 C CA . HIS B 1 127 ? 6.289 21.75 15.234 1 98.94 127 HIS B CA 1
ATOM 3887 C C . HIS B 1 127 ? 7.789 22 15.102 1 98.94 127 HIS B C 1
ATOM 3889 O O . HIS B 1 127 ? 8.211 22.859 14.328 1 98.94 127 HIS B O 1
ATOM 3895 N N . LEU B 1 128 ? 8.57 21.328 15.938 1 98.88 128 LEU B N 1
ATOM 3896 C CA . LEU B 1 128 ? 10.023 21.391 15.82 1 98.88 128 LEU B CA 1
ATOM 3897 C C . LEU B 1 128 ? 10.531 20.344 14.828 1 98.88 128 LEU B C 1
ATOM 3899 O O . LEU B 1 128 ? 10.594 19.156 15.148 1 98.88 128 LEU B O 1
ATOM 3903 N N . GLU B 1 129 ? 10.867 20.75 13.648 1 98.5 129 GLU B N 1
ATOM 3904 C CA . GLU B 1 129 ? 11.445 19.844 12.656 1 98.5 129 GLU B CA 1
ATOM 3905 C C . GLU B 1 129 ? 12.961 20 12.586 1 98.5 129 GLU B C 1
ATOM 3907 O O . GLU B 1 129 ? 13.469 21.016 12.094 1 98.5 129 GLU B O 1
ATOM 3912 N N . GLY B 1 130 ? 13.617 19 12.914 1 94.31 130 GLY B N 1
ATOM 3913 C CA . GLY B 1 130 ? 15.055 19.156 13.109 1 94.31 130 GLY B CA 1
ATOM 3914 C C . GLY B 1 130 ? 15.406 19.906 14.375 1 94.31 130 GLY B C 1
ATOM 3915 O O . GLY B 1 130 ? 14.516 20.328 15.117 1 94.31 130 GLY B O 1
ATOM 3916 N N . PRO B 1 131 ? 16.672 19.812 14.773 1 97.94 131 PRO B N 1
ATOM 3917 C CA . PRO B 1 131 ? 17.828 19.453 13.953 1 97.94 131 PRO B CA 1
ATOM 3918 C C . PRO B 1 131 ? 18.266 18 14.156 1 97.94 131 PRO B C 1
ATOM 3920 O O . PRO B 1 131 ? 19.344 17.609 13.719 1 97.94 131 PRO B O 1
ATOM 3923 N N . TYR B 1 132 ? 17.406 17.203 14.742 1 98.62 132 TYR B N 1
ATOM 3924 C CA . TYR B 1 132 ? 17.75 15.859 15.188 1 98.62 132 TYR B CA 1
ATOM 3925 C C . TYR B 1 132 ? 17.422 14.828 14.117 1 98.62 132 TYR B C 1
ATOM 3927 O O . TYR B 1 132 ? 16.828 13.781 14.406 1 98.62 132 TYR B O 1
ATOM 3935 N N . VAL B 1 133 ? 17.75 15.109 12.883 1 98.56 133 VAL B N 1
ATOM 3936 C CA . VAL B 1 133 ? 17.391 14.266 11.758 1 98.56 133 VAL B CA 1
ATOM 3937 C C . VAL B 1 133 ? 18.641 13.586 11.195 1 98.56 133 VAL B C 1
ATOM 3939 O O . VAL B 1 133 ? 19.719 13.719 11.75 1 98.56 133 VAL B O 1
ATOM 3942 N N . SER B 1 134 ? 18.516 12.742 10.203 1 98.75 134 SER B N 1
ATOM 3943 C CA . SER B 1 134 ? 19.609 12 9.609 1 98.75 134 SER B CA 1
ATOM 3944 C C . SER B 1 134 ? 20.312 12.812 8.523 1 98.75 134 SER B C 1
ATOM 3946 O O . SER B 1 134 ? 19.656 13.375 7.641 1 98.75 134 SER B O 1
ATOM 3948 N N . LYS B 1 135 ? 21.625 12.867 8.539 1 98.31 135 LYS B N 1
ATOM 3949 C CA . LYS B 1 135 ? 22.391 13.531 7.496 1 98.31 135 LYS B CA 1
ATOM 3950 C C . LYS B 1 135 ? 22.172 12.875 6.141 1 98.31 135 LYS B C 1
ATOM 3952 O O . LYS B 1 135 ? 22.297 13.523 5.098 1 98.31 135 LYS B O 1
ATOM 3957 N N . LYS B 1 136 ? 21.812 11.586 6.152 1 98.25 136 LYS B N 1
ATOM 3958 C CA . LYS B 1 136 ? 21.578 10.828 4.922 1 98.25 136 LYS B CA 1
ATOM 3959 C C . LYS B 1 136 ? 20.281 11.25 4.242 1 98.25 136 LYS B C 1
ATOM 3961 O O . LYS B 1 136 ? 20.062 10.945 3.066 1 98.25 136 LYS B O 1
ATOM 3966 N N . ARG B 1 137 ? 19.438 11.953 4.984 1 98.38 137 ARG B N 1
ATOM 3967 C CA . ARG B 1 137 ? 18.125 12.359 4.512 1 98.38 137 ARG B CA 1
ATOM 3968 C C . ARG B 1 137 ? 17.859 13.828 4.82 1 98.38 137 ARG B C 1
ATOM 3970 O O . ARG B 1 137 ? 16.766 14.188 5.281 1 98.38 137 ARG B O 1
ATOM 3977 N N . ALA B 1 138 ? 18.828 14.633 4.594 1 96.81 138 ALA B N 1
ATOM 3978 C CA . ALA B 1 138 ? 18.734 16.047 4.977 1 96.81 138 ALA B CA 1
ATOM 3979 C C . ALA B 1 138 ? 17.719 16.781 4.121 1 96.81 138 ALA B C 1
ATOM 3981 O O . ALA B 1 138 ? 16.984 17.641 4.617 1 96.81 138 ALA B O 1
ATOM 3982 N N . GLY B 1 139 ? 17.656 16.391 2.799 1 95 139 GLY B N 1
ATOM 3983 C CA . GLY B 1 139 ? 16.875 17.203 1.883 1 95 139 GLY B CA 1
ATOM 3984 C C . GLY B 1 139 ? 17.312 18.656 1.834 1 95 139 GLY B C 1
ATOM 3985 O O . GLY B 1 139 ? 18.5 18.938 1.635 1 95 139 GLY B O 1
ATOM 3986 N N . ALA B 1 140 ? 16.391 19.531 2.098 1 93.81 140 ALA B N 1
ATOM 3987 C CA . ALA B 1 140 ? 16.672 20.969 2.035 1 93.81 140 ALA B CA 1
ATOM 3988 C C . ALA B 1 140 ? 17.188 21.484 3.371 1 93.81 140 ALA B C 1
ATOM 3990 O O . ALA B 1 140 ? 17.484 22.672 3.514 1 93.81 140 ALA B O 1
ATOM 3991 N N . GLN B 1 141 ? 17.312 20.594 4.367 1 95.12 141 GLN B N 1
ATOM 3992 C CA . GLN B 1 141 ? 17.828 21 5.672 1 95.12 141 GLN B CA 1
ATOM 3993 C C . GLN B 1 141 ? 19.344 21.188 5.633 1 95.12 141 GLN B C 1
ATOM 3995 O O . GLN B 1 141 ? 20.062 20.391 5.023 1 95.12 141 GLN B O 1
ATOM 4000 N N . PRO B 1 142 ? 19.859 22.25 6.242 1 94.81 142 PRO B N 1
ATOM 4001 C CA . PRO B 1 142 ? 21.297 22.484 6.254 1 94.81 142 PRO B CA 1
ATOM 4002 C C . PRO B 1 142 ? 22.062 21.391 7 1 94.81 142 PRO B C 1
ATOM 4004 O O . PRO B 1 142 ? 21.938 21.266 8.219 1 94.81 142 PRO B O 1
ATOM 4007 N N . LEU B 1 143 ? 22.938 20.781 6.332 1 95.38 143 LEU B N 1
ATOM 4008 C CA . LEU B 1 143 ? 23.656 19.609 6.828 1 95.38 143 LEU B CA 1
ATOM 4009 C C . LEU B 1 143 ? 24.484 19.969 8.055 1 95.38 143 LEU B C 1
ATOM 4011 O O . LEU B 1 143 ? 24.594 19.172 8.984 1 95.38 143 LEU B O 1
ATOM 4015 N N . GLU B 1 144 ? 25.078 21.141 8.062 1 95.81 144 GLU B N 1
ATOM 4016 C CA . GLU B 1 144 ? 26.062 21.547 9.062 1 95.81 144 GLU B CA 1
ATOM 4017 C C . GLU B 1 144 ? 25.406 21.734 10.43 1 95.81 144 GLU B C 1
ATOM 4019 O O . GLU B 1 144 ? 26.094 21.797 11.445 1 95.81 144 GLU B O 1
ATOM 4024 N N . HIS B 1 145 ? 24.078 21.797 10.445 1 97.5 145 HIS B N 1
ATOM 4025 C CA . HIS B 1 145 ? 23.406 22.094 11.703 1 97.5 145 HIS B CA 1
ATOM 4026 C C . HIS B 1 145 ? 22.688 20.844 12.242 1 97.5 145 HIS B C 1
ATOM 4028 O O . HIS B 1 145 ? 22.047 20.906 13.289 1 97.5 145 HIS B O 1
ATOM 4034 N N . ILE B 1 146 ? 22.766 19.688 11.539 1 98.12 146 ILE B N 1
ATOM 4035 C CA . ILE B 1 146 ? 22.172 18.438 12 1 98.12 146 ILE B CA 1
ATOM 4036 C C . ILE B 1 146 ? 22.984 17.859 13.156 1 98.12 146 ILE B C 1
ATOM 4038 O O . ILE B 1 146 ? 24.219 17.75 13.055 1 98.12 146 ILE B O 1
ATOM 4042 N N . VAL B 1 147 ? 22.359 17.609 14.195 1 98.06 147 VAL B N 1
ATOM 4043 C CA . VAL B 1 147 ? 23.031 17.125 15.398 1 98.06 147 VAL B CA 1
ATOM 4044 C C . VAL B 1 147 ? 22.203 15.992 16.016 1 98.06 147 VAL B C 1
ATOM 4046 O O . VAL B 1 147 ? 21.031 15.828 15.703 1 98.06 147 VAL B O 1
ATOM 4049 N N . PRO B 1 148 ? 22.781 15.172 16.891 1 98.06 148 PRO B N 1
ATOM 4050 C CA . PRO B 1 148 ? 22 14.156 17.609 1 98.06 148 PRO B CA 1
ATOM 4051 C C . PRO B 1 148 ? 20.984 14.773 18.562 1 98.06 148 PRO B C 1
ATOM 4053 O O . PRO B 1 148 ? 21.125 15.922 18.984 1 98.06 148 PRO B O 1
ATOM 4056 N N . ALA B 1 149 ? 20 14.016 18.891 1 98.12 149 ALA B N 1
ATOM 4057 C CA . ALA B 1 149 ? 18.984 14.461 19.844 1 98.12 149 ALA B CA 1
ATOM 4058 C C . ALA B 1 149 ? 19.625 14.797 21.188 1 98.12 149 ALA B C 1
ATOM 4060 O O . ALA B 1 149 ? 20.547 14.109 21.641 1 98.12 149 ALA B O 1
ATOM 4061 N N . ASN B 1 150 ? 19.172 15.844 21.766 1 97.88 150 ASN B N 1
ATOM 4062 C CA . ASN B 1 150 ? 19.672 16.359 23.031 1 97.88 150 ASN B CA 1
ATOM 4063 C C . ASN B 1 150 ? 18.547 16.812 23.938 1 97.88 150 ASN B C 1
ATOM 4065 O O . ASN B 1 150 ? 17.953 17.875 23.703 1 97.88 150 ASN B O 1
ATOM 4069 N N . ILE B 1 151 ? 18.312 16.047 25.016 1 98.62 151 ILE B N 1
ATOM 4070 C CA . ILE B 1 151 ? 17.172 16.281 25.906 1 98.62 151 ILE B CA 1
ATOM 4071 C C . ILE B 1 151 ? 17.344 17.625 26.625 1 98.62 151 ILE B C 1
ATOM 4073 O O . ILE B 1 151 ? 16.375 18.375 26.75 1 98.62 151 ILE B O 1
ATOM 4077 N N . GLU B 1 152 ? 18.547 17.938 27.031 1 98.5 152 GLU B N 1
ATOM 4078 C CA . GLU B 1 152 ? 18.797 19.188 27.734 1 98.5 152 GLU B CA 1
ATOM 4079 C C . GLU B 1 152 ? 18.531 20.391 26.828 1 98.5 152 GLU B C 1
ATOM 4081 O O . GLU B 1 152 ? 17.938 21.391 27.266 1 98.5 152 GLU B O 1
ATOM 4086 N N . GLN B 1 153 ? 19.016 20.312 25.656 1 98.38 153 GLN B N 1
ATOM 4087 C CA . GLN B 1 153 ? 18.734 21.359 24.703 1 98.38 153 GLN B CA 1
ATOM 4088 C C . GLN B 1 153 ? 17.234 21.5 24.453 1 98.38 153 GLN B C 1
ATOM 4090 O O . GLN B 1 153 ? 16.703 22.609 24.359 1 98.38 153 GLN B O 1
ATOM 4095 N N . PHE B 1 154 ? 16.531 20.391 24.344 1 98.56 154 PHE B N 1
ATOM 4096 C CA . PHE B 1 154 ? 15.102 20.406 24.125 1 98.56 154 PHE B CA 1
ATOM 4097 C C . PHE B 1 154 ? 14.375 21.062 25.281 1 98.56 154 PHE B C 1
ATOM 4099 O O . PHE B 1 154 ? 13.414 21.812 25.094 1 98.56 154 PHE B O 1
ATOM 4106 N N . LYS B 1 155 ? 14.836 20.812 26.484 1 98.62 155 LYS B N 1
ATOM 4107 C CA . LYS B 1 155 ? 14.25 21.438 27.656 1 98.62 155 LYS B CA 1
ATOM 4108 C C . LYS B 1 155 ? 14.375 22.969 27.578 1 98.62 155 LYS B C 1
ATOM 4110 O O . LYS B 1 155 ? 13.422 23.688 27.891 1 98.62 155 LYS B O 1
ATOM 4115 N N . GLN B 1 156 ? 15.516 23.406 27.156 1 98.62 156 GLN B N 1
ATOM 4116 C CA . GLN B 1 156 ? 15.727 24.828 26.984 1 98.62 156 GLN B CA 1
ATOM 4117 C C . GLN B 1 156 ? 14.797 25.406 25.922 1 98.62 156 GLN B C 1
ATOM 4119 O O . GLN B 1 156 ? 14.25 26.5 26.078 1 98.62 156 GLN B O 1
ATOM 4124 N N . TRP B 1 157 ? 14.617 24.688 24.875 1 98.75 157 TRP B N 1
ATOM 4125 C CA . TRP B 1 157 ? 13.75 25.141 23.781 1 98.75 157 TRP B CA 1
ATOM 4126 C C . TRP B 1 157 ? 12.289 25.125 24.203 1 98.75 157 TRP B C 1
ATOM 4128 O O . TRP B 1 157 ? 11.5 25.969 23.781 1 98.75 157 TRP B O 1
ATOM 4138 N N . GLN B 1 158 ? 11.883 24.125 25 1 98.75 158 GLN B N 1
ATOM 4139 C CA . GLN B 1 158 ? 10.531 24.125 25.562 1 98.75 158 GLN B CA 1
ATOM 4140 C C . GLN B 1 158 ? 10.297 25.359 26.422 1 98.75 158 GLN B C 1
ATOM 4142 O O . GLN B 1 158 ? 9.242 26 26.328 1 98.75 158 GLN B O 1
ATOM 4147 N N . GLU B 1 159 ? 11.273 25.688 27.188 1 98.44 159 GLU B N 1
ATOM 4148 C CA . GLU B 1 159 ? 11.172 26.906 27.984 1 98.44 159 GLU B CA 1
ATOM 4149 C C . GLU B 1 159 ? 11.07 28.141 27.094 1 98.44 159 GLU B C 1
ATOM 4151 O O . GLU B 1 159 ? 10.227 29 27.312 1 98.44 159 GLU B O 1
ATOM 4156 N N . ALA B 1 160 ? 11.906 28.219 26.109 1 98.69 160 ALA B N 1
ATOM 4157 C CA . ALA B 1 160 ? 11.945 29.344 25.188 1 98.69 160 ALA B CA 1
ATOM 4158 C C . ALA B 1 160 ? 10.617 29.5 24.453 1 98.69 160 ALA B C 1
ATOM 4160 O O . ALA B 1 160 ? 10.203 30.625 24.141 1 98.69 160 ALA B O 1
ATOM 4161 N N . SER B 1 161 ? 9.891 28.453 24.188 1 98.69 161 SER B N 1
ATOM 4162 C CA . SER B 1 161 ? 8.648 28.453 23.406 1 98.69 161 SER B CA 1
ATOM 4163 C C . SER B 1 161 ? 7.438 28.625 24.328 1 98.69 161 SER B C 1
ATOM 4165 O O . SER B 1 161 ? 6.309 28.734 23.844 1 98.69 161 SER B O 1
ATOM 4167 N N . GLY B 1 162 ? 7.656 28.672 25.688 1 98.19 162 GLY B N 1
ATOM 4168 C CA . GLY B 1 162 ? 6.539 28.656 26.625 1 98.19 162 GLY B CA 1
ATOM 4169 C C . GLY B 1 162 ? 5.828 27.328 26.672 1 98.19 162 GLY B C 1
ATOM 4170 O O . GLY B 1 162 ? 4.602 27.266 26.812 1 98.19 162 GLY B O 1
ATOM 4171 N N . ASN B 1 163 ? 6.621 26.188 26.469 1 98.38 163 ASN B N 1
ATOM 4172 C CA . ASN B 1 163 ? 6.137 24.812 26.5 1 98.38 163 ASN B CA 1
ATOM 4173 C C . ASN B 1 163 ? 5.113 24.562 25.391 1 98.38 163 ASN B C 1
ATOM 4175 O O . ASN B 1 163 ? 4.145 23.828 25.594 1 98.38 163 ASN B O 1
ATOM 4179 N N . LEU B 1 164 ? 5.367 25.172 24.219 1 98.56 164 LEU B N 1
ATOM 4180 C CA . LEU B 1 164 ? 4.402 25.094 23.141 1 98.56 164 LEU B CA 1
ATOM 4181 C C . LEU B 1 164 ? 4.848 24.062 22.094 1 98.56 164 LEU B C 1
ATOM 4183 O O . LEU B 1 164 ? 4.09 23.734 21.172 1 98.56 164 LEU B O 1
ATOM 4187 N N . ILE B 1 165 ? 6.07 23.516 22.156 1 98.88 165 ILE B N 1
ATOM 4188 C CA . ILE B 1 165 ? 6.48 22.484 21.219 1 98.88 165 ILE B CA 1
ATOM 4189 C C . ILE B 1 165 ? 5.688 21.203 21.484 1 98.88 165 ILE B C 1
ATOM 4191 O O . ILE B 1 165 ? 5.777 20.625 22.562 1 98.88 165 ILE B O 1
ATOM 4195 N N . LYS B 1 166 ? 4.941 20.781 20.484 1 98.81 166 LYS B N 1
ATOM 4196 C CA . LYS B 1 166 ? 4.062 19.625 20.688 1 98.81 166 LYS B CA 1
ATOM 4197 C C . LYS B 1 166 ? 4.387 18.516 19.688 1 98.81 166 LYS B C 1
ATOM 4199 O O . LYS B 1 166 ? 3.982 17.375 19.891 1 98.81 166 LYS B O 1
ATOM 4204 N N . LEU B 1 167 ? 5.066 18.75 18.641 1 98.88 167 LEU B N 1
ATOM 4205 C CA . LEU B 1 167 ? 5.469 17.828 17.594 1 98.88 167 LEU B CA 1
ATOM 4206 C C . LEU B 1 167 ? 6.949 17.984 17.266 1 98.88 167 LEU B C 1
ATOM 4208 O O . LEU B 1 167 ? 7.426 19.094 17.062 1 98.88 167 LEU B O 1
ATOM 4212 N N . VAL B 1 168 ? 7.691 16.891 17.312 1 98.88 168 VAL B N 1
ATOM 4213 C CA . VAL B 1 168 ? 9.133 16.953 17.078 1 98.88 168 VAL B CA 1
ATOM 4214 C C . VAL B 1 168 ? 9.539 15.914 16.031 1 98.88 168 VAL B C 1
ATOM 4216 O O . VAL B 1 168 ? 9.344 14.719 16.234 1 98.88 168 VAL B O 1
ATOM 4219 N N . THR B 1 169 ? 10.07 16.344 14.945 1 98.81 169 THR B N 1
ATOM 4220 C CA . THR B 1 169 ? 10.594 15.461 13.914 1 98.81 169 THR B CA 1
ATOM 4221 C C . THR B 1 169 ? 12.039 15.086 14.203 1 98.81 169 THR B C 1
ATOM 4223 O O . THR B 1 169 ? 12.883 15.961 14.406 1 98.81 169 THR B O 1
ATOM 4226 N N . TYR B 1 170 ? 12.328 13.883 14.242 1 98.69 170 TYR B N 1
ATOM 4227 C CA . TYR B 1 170 ? 13.68 13.383 14.461 1 98.69 170 TYR B CA 1
ATOM 4228 C C . TYR B 1 170 ? 13.891 12.062 13.727 1 98.69 170 TYR B C 1
ATOM 4230 O O . TYR B 1 170 ? 12.953 11.492 13.164 1 98.69 170 TYR B O 1
ATOM 4238 N N . ALA B 1 171 ? 15.125 11.633 13.609 1 98.75 171 ALA B N 1
ATOM 4239 C CA . ALA B 1 171 ? 15.477 10.336 13.031 1 98.75 171 ALA B CA 1
ATOM 4240 C C . ALA B 1 171 ? 15.68 9.289 14.125 1 98.75 171 ALA B C 1
ATOM 4242 O O . ALA B 1 171 ? 16.656 9.344 14.883 1 98.75 171 ALA B O 1
ATOM 4243 N N . PRO B 1 172 ? 14.836 8.305 14.148 1 98.5 172 PRO B N 1
ATOM 4244 C CA . PRO B 1 172 ? 14.859 7.359 15.266 1 98.5 172 PRO B CA 1
ATOM 4245 C C . PRO B 1 172 ? 16.141 6.531 15.32 1 98.5 172 PRO B C 1
ATOM 4247 O O . PRO B 1 172 ? 16.516 6.023 16.375 1 98.5 172 PRO B O 1
ATOM 4250 N N . GLU B 1 173 ? 16.797 6.324 14.156 1 98.44 173 GLU B N 1
ATOM 4251 C CA . GLU B 1 173 ? 17.953 5.441 14.117 1 98.44 173 GLU B CA 1
ATOM 4252 C C . GLU B 1 173 ? 19.203 6.148 14.625 1 98.44 173 GLU B C 1
ATOM 4254 O O . GLU B 1 173 ? 20.234 5.508 14.891 1 98.44 173 GLU B O 1
ATOM 4259 N N . GLU B 1 174 ? 19.156 7.477 14.844 1 98.12 174 GLU B N 1
ATOM 4260 C CA . GLU B 1 174 ? 20.344 8.266 15.18 1 98.12 174 GLU B CA 1
ATOM 4261 C C . GLU B 1 174 ? 20.656 8.18 16.672 1 98.12 174 GLU B C 1
ATOM 4263 O O . GLU B 1 174 ? 19.797 7.773 17.469 1 98.12 174 GLU B O 1
ATOM 4268 N N . GLU B 1 175 ? 21.828 8.57 17 1 97.19 175 GLU B N 1
ATOM 4269 C CA . GLU B 1 175 ? 22.297 8.555 18.391 1 97.19 175 GLU B CA 1
ATOM 4270 C C . GLU B 1 175 ? 21.406 9.406 19.281 1 97.19 175 GLU B C 1
ATOM 4272 O O . GLU B 1 175 ? 21.016 10.516 18.922 1 97.19 175 GLU B O 1
ATOM 4277 N N . GLY B 1 176 ? 21.031 8.828 20.453 1 97.25 176 GLY B N 1
ATOM 4278 C CA . GLY B 1 176 ? 20.281 9.555 21.469 1 97.25 176 GLY B CA 1
ATOM 4279 C C . GLY B 1 176 ? 18.781 9.547 21.203 1 97.25 176 GLY B C 1
ATOM 4280 O O . GLY B 1 176 ? 18 9.977 22.062 1 97.25 176 GLY B O 1
ATOM 4281 N N . ALA B 1 177 ? 18.359 9.023 20.094 1 97.62 177 ALA B N 1
ATOM 4282 C CA . ALA B 1 177 ? 16.969 9.117 19.672 1 97.62 177 ALA B CA 1
ATOM 4283 C C . ALA B 1 177 ? 16.062 8.305 20.594 1 97.62 177 ALA B C 1
ATOM 4285 O O . ALA B 1 177 ? 14.938 8.727 20.906 1 97.62 177 ALA B O 1
ATOM 4286 N N . LEU B 1 178 ? 16.531 7.156 21 1 97.12 178 LEU B N 1
ATOM 4287 C CA . LEU B 1 178 ? 15.688 6.289 21.812 1 97.12 178 LEU B CA 1
ATOM 4288 C C . LEU B 1 178 ? 15.328 6.969 23.141 1 97.12 178 LEU B C 1
ATOM 4290 O O . LEU B 1 178 ? 14.164 7 23.531 1 97.12 178 LEU B O 1
ATOM 4294 N N . GLU B 1 179 ? 16.344 7.484 23.844 1 97.75 179 GLU B N 1
ATOM 4295 C CA . GLU B 1 179 ? 16.109 8.195 25.094 1 97.75 179 GLU B CA 1
ATOM 4296 C C . GLU B 1 179 ? 15.266 9.445 24.875 1 97.75 179 GLU B C 1
ATOM 4298 O O . GLU B 1 179 ? 14.406 9.773 25.703 1 97.75 179 GLU B O 1
ATOM 4303 N N . PHE B 1 180 ? 15.562 10.125 23.844 1 98.25 180 PHE B N 1
ATOM 4304 C CA . PHE B 1 180 ? 14.82 11.328 23.5 1 98.25 180 PHE B CA 1
ATOM 4305 C C . PHE B 1 180 ? 13.344 11.008 23.281 1 98.25 180 PHE B C 1
ATOM 4307 O O . PHE B 1 180 ? 12.469 11.719 23.781 1 98.25 180 PHE B O 1
ATOM 4314 N N . GLU B 1 181 ? 13.109 9.953 22.531 1 97.81 181 GLU B N 1
ATOM 4315 C CA . GLU B 1 181 ? 11.758 9.469 22.266 1 97.81 181 GLU B CA 1
ATOM 4316 C C . GLU B 1 181 ? 10.992 9.195 23.547 1 97.81 181 GLU B C 1
ATOM 4318 O O . GLU B 1 181 ? 9.828 9.594 23.688 1 97.81 181 GLU B O 1
ATOM 4323 N N . GLN B 1 182 ? 11.578 8.57 24.453 1 97.44 182 GLN B N 1
ATOM 4324 C CA . GLN B 1 182 ? 10.977 8.266 25.734 1 97.44 182 GLN B CA 1
ATOM 4325 C C . GLN B 1 182 ? 10.648 9.547 26.5 1 97.44 182 GLN B C 1
ATOM 4327 O O . GLN B 1 182 ? 9.57 9.664 27.094 1 97.44 182 GLN B O 1
ATOM 4332 N N . TYR B 1 183 ? 11.562 10.445 26.484 1 98.25 183 TYR B N 1
ATOM 4333 C CA . TYR B 1 183 ? 11.352 11.719 27.156 1 98.25 183 TYR B CA 1
ATOM 4334 C C . TYR B 1 183 ? 10.148 12.453 26.562 1 98.25 183 TYR B C 1
ATOM 4336 O O . TYR B 1 183 ? 9.32 13 27.297 1 98.25 183 TYR B O 1
ATOM 4344 N N . LEU B 1 184 ? 10.078 12.5 25.203 1 98.25 184 LEU B N 1
ATOM 4345 C CA . LEU B 1 184 ? 8.945 13.133 24.547 1 98.25 184 LEU B CA 1
ATOM 4346 C C . LEU B 1 184 ? 7.629 12.516 25 1 98.25 184 LEU B C 1
ATOM 4348 O O . LEU B 1 184 ? 6.691 13.234 25.359 1 98.25 184 LEU B O 1
ATOM 4352 N N . ALA B 1 185 ? 7.59 11.219 25.016 1 96.62 185 ALA B N 1
ATOM 4353 C CA . ALA B 1 185 ? 6.383 10.5 25.422 1 96.62 185 ALA B CA 1
ATOM 4354 C C . ALA B 1 185 ? 5.996 10.844 26.859 1 96.62 185 ALA B C 1
ATOM 4356 O O . ALA B 1 185 ? 4.82 11.07 27.156 1 96.62 185 ALA B O 1
ATOM 4357 N N . GLU B 1 186 ? 6.945 10.945 27.703 1 97.06 186 GLU B N 1
ATOM 4358 C CA . GLU B 1 186 ? 6.719 11.219 29.125 1 97.06 186 GLU B CA 1
ATOM 4359 C C . GLU B 1 186 ? 6.191 12.641 29.328 1 97.06 186 GLU B C 1
ATOM 4361 O O . GLU B 1 186 ? 5.496 12.906 30.312 1 97.06 186 GLU B O 1
ATOM 4366 N N . THR B 1 187 ? 6.52 13.516 28.453 1 97.56 187 THR B N 1
ATOM 4367 C CA . THR B 1 187 ? 6.172 14.922 28.656 1 97.56 187 THR 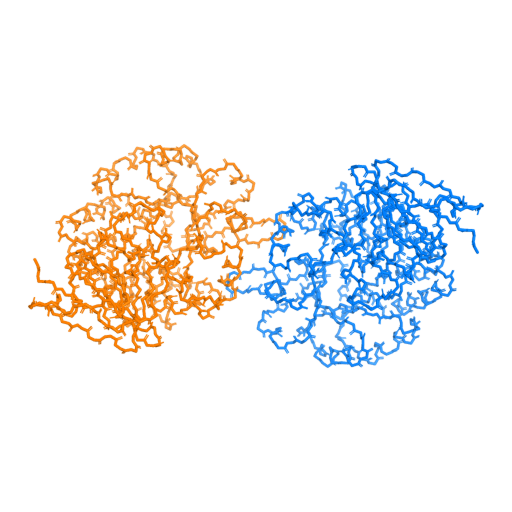B CA 1
ATOM 4368 C C . THR B 1 187 ? 4.988 15.312 27.766 1 97.56 187 THR B C 1
ATOM 4370 O O . THR B 1 187 ? 4.645 16.484 27.672 1 97.56 187 THR B O 1
ATOM 4373 N N . GLY B 1 188 ? 4.398 14.344 27.078 1 96.81 188 GLY B N 1
ATOM 4374 C CA . GLY B 1 188 ? 3.188 14.594 26.312 1 96.81 188 GLY B CA 1
ATOM 4375 C C . GLY B 1 188 ? 3.457 15.234 24.969 1 96.81 188 GLY B C 1
ATOM 4376 O O . GLY B 1 188 ? 2.553 15.797 24.344 1 96.81 188 GLY B O 1
ATOM 4377 N N . VAL B 1 189 ? 4.734 15.258 24.531 1 98.38 189 VAL B N 1
ATOM 4378 C CA . VAL B 1 189 ? 5.121 15.727 23.219 1 98.38 189 VAL B CA 1
ATOM 4379 C C . VAL B 1 189 ? 5.09 14.57 22.219 1 98.38 189 VAL B C 1
ATOM 4381 O O . VAL B 1 189 ? 5.523 13.461 22.547 1 98.38 189 VAL B O 1
ATOM 4384 N N . VAL B 1 190 ? 4.547 14.797 21.047 1 98.5 190 VAL B N 1
ATOM 4385 C CA . VAL B 1 190 ? 4.457 13.758 20.031 1 98.5 190 VAL B CA 1
ATOM 4386 C C . VAL B 1 190 ? 5.746 13.727 19.203 1 98.5 190 VAL B C 1
ATOM 4388 O O . VAL B 1 190 ? 6.109 14.711 18.562 1 98.5 190 VAL B O 1
ATOM 4391 N N . GLY B 1 191 ? 6.484 12.641 19.344 1 98.38 191 GLY B N 1
ATOM 4392 C CA . GLY B 1 191 ? 7.59 12.406 18.438 1 98.38 191 GLY B CA 1
ATOM 4393 C C . GLY B 1 191 ? 7.145 11.883 17.078 1 98.38 191 GLY B C 1
ATOM 4394 O O . GLY B 1 191 ? 6.234 11.055 16.984 1 98.38 191 GLY B O 1
ATOM 4395 N N . THR B 1 192 ? 7.73 12.398 16.016 1 98.69 192 THR B N 1
ATOM 4396 C CA . THR B 1 192 ? 7.395 11.977 14.656 1 98.69 192 THR B CA 1
ATOM 4397 C C . THR B 1 192 ? 8.648 11.578 13.883 1 98.69 192 THR B C 1
ATOM 4399 O O . THR B 1 192 ? 9.664 12.273 13.953 1 98.69 192 THR B O 1
ATOM 4402 N N . MET B 1 193 ? 8.625 10.391 13.25 1 98.31 193 MET B N 1
ATOM 4403 C CA . MET B 1 193 ? 9.766 9.977 12.453 1 98.31 193 MET B CA 1
ATOM 4404 C C . MET B 1 193 ? 9.805 10.727 11.117 1 98.31 193 MET B C 1
ATOM 4406 O O . MET B 1 193 ? 8.82 10.711 10.375 1 98.31 193 MET B O 1
ATOM 4410 N N . GLY B 1 194 ? 10.828 11.383 10.828 1 98.5 194 GLY B N 1
ATOM 4411 C CA . GLY B 1 194 ? 11.039 12.125 9.594 1 98.5 194 GLY B CA 1
ATOM 4412 C C . GLY B 1 194 ? 12.508 12.391 9.305 1 98.5 194 GLY B C 1
ATOM 4413 O O . GLY B 1 194 ? 13.336 12.391 10.219 1 98.5 194 GLY B O 1
ATOM 4414 N N . HIS B 1 195 ? 12.797 12.617 8.008 1 98.62 195 HIS B N 1
ATOM 4415 C CA . HIS B 1 195 ? 14.188 12.766 7.613 1 98.62 195 HIS B CA 1
ATOM 4416 C C . HIS B 1 195 ? 15.055 11.656 8.203 1 98.62 195 HIS B C 1
ATOM 4418 O O . HIS B 1 195 ? 16.062 11.93 8.859 1 98.62 195 HIS B O 1
ATOM 4424 N N . THR B 1 196 ? 14.695 10.469 7.953 1 98.75 196 THR B N 1
ATOM 4425 C CA . THR B 1 196 ? 15.266 9.281 8.586 1 98.75 196 THR B CA 1
ATOM 4426 C C . THR B 1 196 ? 15.578 8.211 7.547 1 98.75 196 THR B C 1
ATOM 4428 O O . THR B 1 196 ? 14.812 8.008 6.605 1 98.75 196 THR B O 1
ATOM 4431 N N . ASP B 1 197 ? 16.672 7.551 7.738 1 98.69 197 ASP B N 1
ATOM 4432 C CA . ASP B 1 197 ? 17.109 6.469 6.863 1 98.69 197 ASP B CA 1
ATOM 4433 C C . ASP B 1 197 ? 16.938 5.109 7.539 1 98.69 197 ASP B C 1
ATOM 4435 O O . ASP B 1 197 ? 17.578 4.129 7.145 1 98.69 197 ASP B O 1
ATOM 4439 N N . ALA B 1 198 ? 16.109 5.059 8.547 1 98.56 198 ALA B N 1
ATOM 4440 C CA . ALA B 1 198 ? 15.93 3.84 9.328 1 98.56 198 ALA B CA 1
ATOM 4441 C C . ALA B 1 198 ? 15.406 2.701 8.461 1 98.56 198 ALA B C 1
ATOM 4443 O O . ALA B 1 198 ? 14.578 2.918 7.574 1 98.56 198 ALA B O 1
ATOM 4444 N N . ILE B 1 199 ? 15.93 1.497 8.695 1 98 199 ILE B N 1
ATOM 4445 C CA . ILE B 1 199 ? 15.352 0.287 8.125 1 98 199 ILE B CA 1
ATOM 4446 C C . ILE B 1 199 ? 14.203 -0.205 9 1 98 199 ILE B C 1
ATOM 4448 O O . ILE B 1 199 ? 14.094 0.183 10.164 1 98 199 ILE B O 1
ATOM 4452 N N . ASP B 1 200 ? 13.398 -0.983 8.477 1 97.38 200 ASP B N 1
ATOM 4453 C CA . ASP B 1 200 ? 12.195 -1.476 9.141 1 97.38 200 ASP B CA 1
ATOM 4454 C C . ASP B 1 200 ? 12.523 -2.092 10.492 1 97.38 200 ASP B C 1
ATOM 4456 O O . ASP B 1 200 ? 11.867 -1.792 11.5 1 97.38 200 ASP B O 1
ATOM 4460 N N . ALA B 1 201 ? 13.523 -2.928 10.539 1 96.94 201 ALA B N 1
ATOM 4461 C CA . ALA B 1 201 ? 13.875 -3.693 11.734 1 96.94 201 ALA B CA 1
ATOM 4462 C C . ALA B 1 201 ? 14.195 -2.768 12.898 1 96.94 201 ALA B C 1
ATOM 4464 O O . ALA B 1 201 ? 13.922 -3.105 14.055 1 96.94 201 ALA B O 1
ATOM 4465 N N . GLN B 1 202 ? 14.711 -1.529 12.648 1 97.56 202 GLN B N 1
ATOM 4466 C CA . GLN B 1 202 ? 15.102 -0.579 13.688 1 97.56 202 GLN B CA 1
ATOM 4467 C C . GLN B 1 202 ? 13.883 0.094 14.305 1 97.56 202 GLN B C 1
ATOM 4469 O O . GLN B 1 202 ? 13.992 0.738 15.352 1 97.56 202 GLN B O 1
ATOM 4474 N N . LEU B 1 203 ? 12.789 -0.037 13.656 1 97.94 203 LEU B N 1
ATOM 4475 C CA . LEU B 1 203 ? 11.602 0.687 14.086 1 97.94 203 LEU B CA 1
ATOM 4476 C C . LEU B 1 203 ? 10.625 -0.244 14.797 1 97.94 203 LEU B C 1
ATOM 4478 O O . LEU B 1 203 ? 9.648 0.212 15.391 1 97.94 203 LEU B O 1
ATOM 4482 N N . LYS B 1 204 ? 10.953 -1.575 14.711 1 94 204 LYS B N 1
ATOM 4483 C CA . LYS B 1 204 ? 10.109 -2.551 15.391 1 94 204 LYS B CA 1
ATOM 4484 C C . LYS B 1 204 ? 10.094 -2.307 16.906 1 94 204 LYS B C 1
ATOM 4486 O O . LYS B 1 204 ? 11.133 -2.016 17.5 1 94 204 LYS B O 1
ATOM 4491 N N . ASN B 1 205 ? 8.977 -2.246 17.562 1 91.88 205 ASN B N 1
ATOM 4492 C CA . ASN B 1 205 ? 8.75 -2.096 19 1 91.88 205 ASN B CA 1
ATOM 4493 C C . ASN B 1 205 ? 9.016 -0.664 19.453 1 91.88 205 ASN B C 1
ATOM 4495 O O . ASN B 1 205 ? 9.188 -0.414 20.656 1 91.88 205 ASN B O 1
ATOM 4499 N N . ARG B 1 206 ? 9.281 0.259 18.516 1 95.31 206 ARG B N 1
ATOM 4500 C CA . ARG B 1 206 ? 9.336 1.677 18.859 1 95.31 206 ARG B CA 1
ATOM 4501 C C . ARG B 1 206 ? 7.93 2.268 18.953 1 95.31 206 ARG B C 1
ATOM 4503 O O . ARG B 1 206 ? 7.047 1.916 18.172 1 95.31 206 ARG B O 1
ATOM 4510 N N . ASN B 1 207 ? 7.738 3.033 19.953 1 91.81 207 ASN B N 1
ATOM 4511 C CA . ASN B 1 207 ? 6.422 3.633 20.141 1 91.81 207 ASN B CA 1
ATOM 4512 C C . ASN B 1 207 ? 6.344 5.023 19.516 1 91.81 207 ASN B C 1
ATOM 4514 O O . ASN B 1 207 ? 6.16 6.016 20.219 1 91.81 207 ASN B O 1
ATOM 4518 N N . ILE B 1 208 ? 6.539 5.137 18.25 1 97.81 208 ILE B N 1
ATOM 4519 C CA . ILE B 1 208 ? 6.418 6.359 17.469 1 97.81 208 ILE B CA 1
ATOM 4520 C C . ILE B 1 208 ? 5.105 6.348 16.688 1 97.81 208 ILE B C 1
ATOM 4522 O O . ILE B 1 208 ? 4.879 5.461 15.859 1 97.81 208 ILE B O 1
ATOM 4526 N N . THR B 1 209 ? 4.238 7.285 16.844 1 97.88 209 THR B N 1
ATOM 4527 C CA . THR B 1 209 ? 2.867 7.172 16.375 1 97.88 209 THR B CA 1
ATOM 4528 C C . THR B 1 209 ? 2.588 8.211 15.281 1 97.88 209 THR B C 1
ATOM 4530 O O . THR B 1 209 ? 1.431 8.453 14.938 1 97.88 209 THR B O 1
ATOM 4533 N N . HIS B 1 210 ? 3.594 8.891 14.789 1 98.81 210 HIS B N 1
ATOM 4534 C CA . HIS B 1 210 ? 3.459 9.891 13.734 1 98.81 210 HIS B CA 1
ATOM 4535 C C . HIS B 1 210 ? 4.641 9.836 12.766 1 98.81 210 HIS B C 1
ATOM 4537 O O . HIS B 1 210 ? 5.738 9.422 13.148 1 98.81 210 HIS B O 1
ATOM 4543 N N . ALA B 1 211 ? 4.422 10.148 11.5 1 98.88 211 ALA B N 1
ATOM 4544 C CA . ALA B 1 211 ? 5.477 10.188 10.484 1 98.88 211 ALA B CA 1
ATOM 4545 C C . ALA B 1 211 ? 5.406 11.484 9.68 1 98.88 211 ALA B C 1
ATOM 4547 O O . ALA B 1 211 ? 4.355 11.82 9.125 1 98.88 211 ALA B O 1
ATOM 4548 N N . THR B 1 212 ? 6.5 12.195 9.633 1 98.75 212 THR B N 1
ATOM 4549 C CA . THR B 1 212 ? 6.605 13.492 8.984 1 98.75 212 THR B CA 1
ATOM 4550 C C . THR B 1 212 ? 6.633 13.344 7.465 1 98.75 212 THR B C 1
ATOM 4552 O O . THR B 1 212 ? 7.383 12.523 6.93 1 98.75 212 THR B O 1
ATOM 4555 N N . HIS B 1 213 ? 5.746 14.102 6.746 1 98.75 213 HIS B N 1
ATOM 4556 C CA . HIS B 1 213 ? 5.613 14.195 5.297 1 98.75 213 HIS B CA 1
ATOM 4557 C C . HIS B 1 213 ? 6.008 12.891 4.617 1 98.75 213 HIS B C 1
ATOM 4559 O O . HIS B 1 213 ? 6.992 12.836 3.879 1 98.75 213 HIS B O 1
ATOM 4565 N N . LEU B 1 214 ? 5.215 11.938 4.715 1 98.81 214 LEU B N 1
ATOM 4566 C CA . LEU B 1 214 ? 5.367 10.57 4.234 1 98.81 214 LEU B CA 1
ATOM 4567 C C . LEU B 1 214 ? 6.066 10.539 2.881 1 98.81 214 LEU B C 1
ATOM 4569 O O . LEU B 1 214 ? 5.781 11.367 2.012 1 98.81 214 LEU B O 1
ATOM 4573 N N . TYR B 1 215 ? 7.012 9.508 2.645 1 98.56 215 TYR B N 1
ATOM 4574 C CA . TYR B 1 215 ? 7.785 9.234 1.438 1 98.56 215 TYR B CA 1
ATOM 4575 C C . TYR B 1 215 ? 8.992 10.164 1.344 1 98.56 215 TYR B C 1
ATOM 4577 O O . TYR B 1 215 ? 10.086 9.734 0.963 1 98.56 215 TYR B O 1
ATOM 4585 N N . ASN B 1 216 ? 8.805 11.453 1.724 1 98.5 216 ASN B N 1
ATOM 4586 C CA . ASN B 1 216 ? 9.82 12.477 1.459 1 98.5 216 ASN B CA 1
ATOM 4587 C C . ASN B 1 216 ? 10.938 12.438 2.492 1 98.5 216 ASN B C 1
ATOM 4589 O O . ASN B 1 216 ? 10.688 12.57 3.691 1 98.5 216 ASN B O 1
ATOM 4593 N N . GLN B 1 217 ? 12.188 12.25 1.942 1 97.94 217 GLN B N 1
ATOM 4594 C CA . GLN B 1 217 ? 13.398 12.195 2.764 1 97.94 217 GLN B CA 1
ATOM 4595 C C . GLN B 1 217 ? 13.281 11.109 3.832 1 97.94 217 GLN B C 1
ATOM 4597 O O . GLN B 1 217 ? 13.625 11.336 4.992 1 97.94 217 GLN B O 1
ATOM 4602 N N . MET B 1 218 ? 12.758 9.961 3.459 1 98.12 218 MET B N 1
ATOM 4603 C CA . MET B 1 218 ? 12.633 8.711 4.203 1 98.12 218 MET B CA 1
ATOM 4604 C C . MET B 1 218 ? 13.148 7.535 3.387 1 98.12 218 MET B C 1
ATOM 4606 O O . MET B 1 218 ? 13.07 7.543 2.158 1 98.12 218 MET B O 1
ATOM 4610 N N . ARG B 1 219 ? 13.75 6.562 4.086 1 97.88 219 ARG B N 1
ATOM 4611 C CA . ARG B 1 219 ? 14.039 5.324 3.369 1 97.88 219 ARG B CA 1
ATOM 4612 C C . ARG B 1 219 ? 12.773 4.75 2.742 1 97.88 219 ARG B C 1
ATOM 4614 O O . ARG B 1 219 ? 11.789 4.484 3.441 1 97.88 219 ARG B O 1
ATOM 4621 N N . GLY B 1 220 ? 12.797 4.551 1.43 1 96.94 220 GLY B N 1
ATOM 4622 C CA . GLY B 1 220 ? 11.609 4.223 0.656 1 96.94 220 GLY B CA 1
ATOM 4623 C C . GLY B 1 220 ? 11.273 2.744 0.677 1 96.94 220 GLY B C 1
ATOM 4624 O O . GLY B 1 220 ? 11.906 1.967 1.393 1 96.94 220 GLY B O 1
ATOM 4625 N N . LEU B 1 221 ? 10.297 2.326 -0.147 1 97.06 221 LEU B N 1
ATOM 4626 C CA . LEU B 1 221 ? 9.805 0.958 -0.259 1 97.06 221 LEU B CA 1
ATOM 4627 C C . LEU B 1 221 ? 10.695 0.13 -1.175 1 97.06 221 LEU B C 1
ATOM 4629 O O . LEU B 1 221 ? 11.008 0.551 -2.291 1 97.06 221 LEU B O 1
ATOM 4633 N N . HIS B 1 222 ? 11.07 -0.927 -0.691 1 96.31 222 HIS B N 1
ATOM 4634 C CA . HIS B 1 222 ? 11.688 -1.999 -1.464 1 96.31 222 HIS B CA 1
ATOM 4635 C C . HIS B 1 222 ? 11.172 -3.363 -1.028 1 96.31 222 HIS B C 1
ATOM 4637 O O . HIS B 1 222 ? 10.953 -3.6 0.163 1 96.31 222 HIS B O 1
ATOM 4643 N N . HIS B 1 223 ? 10.992 -4.254 -1.956 1 96.31 223 HIS B N 1
ATOM 4644 C CA . HIS B 1 223 ? 10.312 -5.512 -1.664 1 96.31 223 HIS B CA 1
ATOM 4645 C C . HIS B 1 223 ? 11.133 -6.379 -0.718 1 96.31 223 HIS B C 1
ATOM 4647 O O . HIS B 1 223 ? 10.609 -7.312 -0.111 1 96.31 223 HIS B O 1
ATOM 4653 N N . ARG B 1 224 ? 12.406 -6.094 -0.58 1 97.12 224 ARG B N 1
ATOM 4654 C CA . ARG B 1 224 ? 13.242 -6.859 0.343 1 97.12 224 ARG B CA 1
ATOM 4655 C C . ARG B 1 224 ? 13.617 -6.023 1.562 1 97.12 224 ARG B C 1
ATOM 4657 O O . ARG B 1 224 ? 14.305 -6.508 2.463 1 97.12 224 ARG B O 1
ATOM 4664 N N . GLU B 1 225 ? 13.273 -4.742 1.571 1 97.56 225 GLU B N 1
ATOM 4665 C CA . GLU B 1 225 ? 13.43 -3.795 2.67 1 97.56 225 GLU B CA 1
ATOM 4666 C C . GLU B 1 225 ? 12.305 -2.766 2.672 1 97.56 225 GLU B C 1
ATOM 4668 O O . GLU B 1 225 ? 12.367 -1.763 1.959 1 97.56 225 GLU B O 1
ATOM 4673 N N . PRO B 1 226 ? 11.328 -2.969 3.547 1 98 226 PRO B N 1
ATOM 4674 C CA . PRO B 1 226 ? 10.172 -2.07 3.561 1 98 226 PRO B CA 1
ATOM 4675 C C . PRO B 1 226 ? 10.555 -0.621 3.852 1 98 226 PRO B C 1
ATOM 4677 O O . PRO B 1 226 ? 9.914 0.303 3.348 1 98 226 PRO B O 1
ATOM 4680 N N . GLY B 1 227 ? 11.672 -0.445 4.711 1 97.88 227 GLY B N 1
ATOM 4681 C CA . GLY B 1 227 ? 12.078 0.888 5.129 1 97.88 227 GLY B CA 1
ATOM 4682 C C . GLY B 1 227 ? 11.102 1.526 6.102 1 97.88 227 GLY B C 1
ATOM 4683 O O . GLY B 1 227 ? 10.242 0.845 6.668 1 97.88 227 GLY B O 1
ATOM 4684 N N . VAL B 1 228 ? 11.328 2.836 6.305 1 98.38 228 VAL B N 1
ATOM 4685 C CA . VAL B 1 228 ? 10.445 3.598 7.184 1 98.38 228 VAL B CA 1
ATOM 4686 C C . VAL B 1 228 ? 9.055 3.697 6.559 1 98.38 228 VAL B C 1
ATOM 4688 O O . VAL B 1 228 ? 8.047 3.592 7.258 1 98.38 228 VAL B O 1
ATOM 4691 N N . VAL B 1 229 ? 9.062 3.85 5.258 1 98.69 229 VAL B N 1
ATOM 4692 C CA . VAL B 1 229 ? 7.793 4.055 4.57 1 98.69 229 VAL B CA 1
ATOM 4693 C C . VAL B 1 229 ? 6.918 2.814 4.723 1 98.69 229 VAL B C 1
ATOM 4695 O O . VAL B 1 229 ? 5.738 2.92 5.066 1 98.69 229 VAL B O 1
ATOM 4698 N N . GLY B 1 230 ? 7.492 1.629 4.461 1 98.56 230 GLY B N 1
ATOM 4699 C CA . GLY B 1 230 ? 6.727 0.408 4.668 1 98.56 230 GLY B CA 1
ATOM 4700 C C . GLY B 1 230 ? 6.285 0.214 6.105 1 98.56 230 GLY B C 1
ATOM 4701 O O . GLY B 1 230 ? 5.148 -0.186 6.363 1 98.56 230 GLY B O 1
ATOM 4702 N N . HIS B 1 231 ? 7.176 0.536 7.035 1 98.38 231 HIS B N 1
ATOM 4703 C CA . HIS B 1 231 ? 6.879 0.423 8.461 1 98.38 231 HIS B CA 1
ATOM 4704 C C . HIS B 1 231 ? 5.652 1.249 8.836 1 98.38 231 HIS B C 1
ATOM 4706 O O . HIS B 1 231 ? 4.73 0.742 9.477 1 98.38 231 HIS B O 1
ATOM 4712 N N . VAL B 1 232 ? 5.633 2.465 8.406 1 98.38 232 VAL B N 1
ATOM 4713 C CA . VAL B 1 232 ? 4.574 3.354 8.875 1 98.38 232 VAL B CA 1
ATOM 4714 C C . VAL B 1 232 ? 3.271 3.041 8.141 1 98.38 232 VAL B C 1
ATOM 4716 O O . VAL B 1 232 ? 2.189 3.137 8.727 1 98.38 232 VAL B O 1
ATOM 4719 N N . LEU B 1 233 ? 3.34 2.68 6.859 1 98.69 233 LEU B N 1
ATOM 4720 C CA . LEU B 1 233 ? 2.137 2.377 6.09 1 98.69 233 LEU B CA 1
ATOM 4721 C C . LEU B 1 233 ? 1.442 1.133 6.633 1 98.69 233 LEU B C 1
ATOM 4723 O O . LEU B 1 233 ? 0.214 1.033 6.59 1 98.69 233 LEU B O 1
ATOM 4727 N N . LEU B 1 234 ? 2.195 0.199 7.168 1 98.19 234 LEU B N 1
ATOM 4728 C CA . LEU B 1 234 ? 1.633 -1.065 7.625 1 98.19 234 LEU B CA 1
ATOM 4729 C C . LEU B 1 234 ? 1.262 -0.99 9.102 1 98.19 234 LEU B C 1
ATOM 4731 O O . LEU B 1 234 ? 0.584 -1.879 9.625 1 98.19 234 LEU B O 1
ATOM 4735 N N . ASN B 1 235 ? 1.703 0.031 9.828 1 98 235 ASN B N 1
ATOM 4736 C CA . ASN B 1 235 ? 1.411 0.202 11.25 1 98 235 ASN B CA 1
ATOM 4737 C C . ASN B 1 235 ? 0.129 1.001 11.461 1 98 235 ASN B C 1
ATOM 4739 O O . ASN B 1 235 ? 0.09 2.203 11.195 1 98 235 ASN B O 1
ATOM 4743 N N . PRO B 1 236 ? -0.896 0.393 11.984 1 97.25 236 PRO B N 1
ATOM 4744 C CA . PRO B 1 236 ? -2.189 1.07 12.094 1 97.25 236 PRO B CA 1
ATOM 4745 C C . PRO B 1 236 ? -2.182 2.197 13.125 1 97.25 236 PRO B C 1
ATOM 4747 O O . PRO B 1 236 ? -3.098 3.021 13.148 1 97.25 236 PRO B O 1
ATOM 4750 N N . ASP B 1 237 ? -1.17 2.283 13.922 1 96.88 237 ASP B N 1
ATOM 4751 C CA . ASP B 1 237 ? -1.147 3.258 15.008 1 96.88 237 ASP B CA 1
ATOM 4752 C C . ASP B 1 237 ? -0.413 4.527 14.594 1 96.88 237 ASP B C 1
ATOM 4754 O O . ASP B 1 237 ? -0.415 5.52 15.328 1 96.88 237 ASP B O 1
ATOM 4758 N N . VAL B 1 238 ? 0.195 4.496 13.461 1 98.56 238 VAL B N 1
ATOM 4759 C CA . VAL B 1 238 ? 1.02 5.629 13.055 1 98.56 238 VAL B CA 1
ATOM 4760 C C . VAL B 1 238 ? 0.211 6.562 12.156 1 98.56 238 VAL B C 1
ATOM 4762 O O . VAL B 1 238 ? -0.369 6.125 11.156 1 98.56 238 VAL B O 1
ATOM 4765 N N . MET B 1 239 ? 0.045 7.859 12.516 1 98.88 239 MET B N 1
ATOM 4766 C CA . MET B 1 239 ? -0.486 8.914 11.664 1 98.88 239 MET B CA 1
ATOM 4767 C C . MET B 1 239 ? 0.545 9.344 10.625 1 98.88 239 MET B C 1
ATOM 4769 O O . MET B 1 239 ? 1.709 9.578 10.953 1 98.88 239 MET B O 1
ATOM 4773 N N . VAL B 1 240 ? 0.158 9.375 9.359 1 98.94 240 VAL B N 1
ATOM 4774 C CA . VAL B 1 240 ? 1.115 9.789 8.336 1 98.94 240 VAL B CA 1
ATOM 4775 C C . VAL B 1 240 ? 0.723 11.164 7.797 1 98.94 240 VAL B C 1
ATOM 4777 O O . VAL B 1 240 ? -0.456 11.43 7.547 1 98.94 240 VAL B O 1
ATOM 4780 N N . GLU B 1 241 ? 1.701 12.07 7.648 1 98.94 241 GLU B N 1
ATOM 4781 C CA . GLU B 1 241 ? 1.514 13.352 6.969 1 98.94 241 GLU B CA 1
ATOM 4782 C C . GLU B 1 241 ? 1.638 13.188 5.453 1 98.94 241 GLU B C 1
ATOM 4784 O O . GLU B 1 241 ? 2.578 12.562 4.965 1 98.94 241 GLU B O 1
ATOM 4789 N N . VAL B 1 242 ? 0.721 13.805 4.742 1 98.94 242 VAL B N 1
ATOM 4790 C CA . VAL B 1 242 ? 0.771 13.695 3.287 1 98.94 242 VAL B CA 1
ATOM 4791 C C . VAL B 1 242 ? 0.663 15.078 2.658 1 98.94 242 VAL B C 1
ATOM 4793 O O . VAL B 1 242 ? -0.224 15.859 3.014 1 98.94 242 VAL B O 1
ATOM 4796 N N . ILE B 1 243 ? 1.604 15.414 1.801 1 98.94 243 ILE B N 1
ATOM 4797 C CA . ILE B 1 243 ? 1.562 16.625 0.989 1 98.94 243 ILE B CA 1
ATOM 4798 C C . ILE B 1 243 ? 0.866 16.328 -0.339 1 98.94 243 ILE B C 1
ATOM 4800 O O . ILE B 1 243 ? 1.409 15.617 -1.188 1 98.94 243 ILE B O 1
ATOM 4804 N N . THR B 1 244 ? -0.271 16.891 -0.55 1 98.81 244 THR B N 1
ATOM 4805 C CA . THR B 1 244 ? -1.06 16.531 -1.724 1 98.81 244 THR B CA 1
ATOM 4806 C C . THR B 1 244 ? -0.962 17.625 -2.793 1 98.81 244 THR B C 1
ATOM 4808 O O . THR B 1 244 ? -1.981 18.125 -3.266 1 98.81 244 THR B O 1
ATOM 4811 N N . ASP B 1 245 ? 0.257 17.922 -3.262 1 98.69 245 ASP B N 1
ATOM 4812 C CA . ASP B 1 245 ? 0.441 18.938 -4.305 1 98.69 245 ASP B CA 1
ATOM 4813 C C . ASP B 1 245 ? 0.683 18.281 -5.66 1 98.69 245 ASP B C 1
ATOM 4815 O O . ASP B 1 245 ? 0.8 18.969 -6.676 1 98.69 245 ASP B O 1
ATOM 4819 N N . GLY B 1 246 ? 0.782 16.922 -5.707 1 98.31 246 GLY B N 1
ATOM 4820 C CA . GLY B 1 246 ? 1.036 16.203 -6.949 1 98.31 246 GLY B CA 1
ATOM 4821 C C . GLY B 1 246 ? 2.482 16.281 -7.398 1 98.31 246 GLY B C 1
ATOM 4822 O O . GLY B 1 246 ? 2.848 15.719 -8.438 1 98.31 246 GLY B O 1
ATOM 4823 N N . ILE B 1 247 ? 3.32 16.938 -6.664 1 98.19 247 ILE B N 1
ATOM 4824 C CA . ILE B 1 247 ? 4.734 17.141 -6.969 1 98.19 247 ILE B CA 1
ATOM 4825 C C . ILE B 1 247 ? 5.594 16.359 -5.977 1 98.19 247 ILE B C 1
ATOM 4827 O O . ILE B 1 247 ? 6.426 15.539 -6.375 1 98.19 247 ILE B O 1
ATOM 4831 N N . HIS B 1 248 ? 5.316 16.562 -4.688 1 98.56 248 HIS B N 1
ATOM 4832 C CA . HIS B 1 248 ? 6.031 15.812 -3.656 1 98.56 248 HIS B CA 1
ATOM 4833 C C . HIS B 1 248 ? 5.68 14.328 -3.701 1 98.56 248 HIS B C 1
ATOM 4835 O O . HIS B 1 248 ? 6.539 13.477 -3.477 1 98.56 248 HIS B O 1
ATOM 4841 N N . ILE B 1 249 ? 4.461 14.086 -3.975 1 98.69 249 ILE B N 1
ATOM 4842 C CA . ILE B 1 249 ? 3.928 12.734 -4.051 1 98.69 249 ILE B CA 1
ATOM 4843 C C . ILE B 1 249 ? 3.025 12.602 -5.273 1 98.69 249 ILE B C 1
ATOM 4845 O O . ILE B 1 249 ? 2.098 13.391 -5.457 1 98.69 249 ILE B O 1
ATOM 4849 N N . HIS B 1 250 ? 3.357 11.648 -6.082 1 98.69 250 HIS B N 1
ATOM 4850 C CA . HIS B 1 250 ? 2.479 11.328 -7.203 1 98.69 250 HIS B CA 1
ATOM 4851 C C . HIS B 1 250 ? 1.068 11.008 -6.719 1 98.69 250 HIS B C 1
ATOM 4853 O O . HIS B 1 250 ? 0.894 10.312 -5.711 1 98.69 250 HIS B O 1
ATOM 4859 N N . PRO B 1 251 ? -0.019 11.453 -7.457 1 98.69 251 PRO B N 1
ATOM 4860 C CA . PRO B 1 251 ? -1.402 11.211 -7.039 1 98.69 251 PRO B CA 1
ATOM 4861 C C . PRO B 1 251 ? -1.674 9.75 -6.699 1 98.69 251 PRO B C 1
ATOM 4863 O O . PRO B 1 251 ? -2.291 9.453 -5.672 1 98.69 251 PRO B O 1
ATOM 4866 N N . ASP B 1 252 ? -1.172 8.797 -7.461 1 98.44 252 ASP B N 1
ATOM 4867 C CA . ASP B 1 252 ? -1.399 7.375 -7.234 1 98.44 252 ASP B CA 1
ATOM 4868 C C . ASP B 1 252 ? -0.751 6.918 -5.93 1 98.44 252 ASP B C 1
ATOM 4870 O O . ASP B 1 252 ? -1.258 6.012 -5.262 1 98.44 252 ASP B O 1
ATOM 4874 N N . MET B 1 253 ? 0.357 7.562 -5.598 1 98.81 253 MET B N 1
ATOM 4875 C CA . MET B 1 253 ? 1.029 7.176 -4.359 1 98.81 253 MET B CA 1
ATOM 4876 C C . MET B 1 253 ? 0.33 7.781 -3.148 1 98.81 253 MET B C 1
ATOM 4878 O O . MET B 1 253 ? 0.398 7.23 -2.047 1 98.81 253 MET B O 1
ATOM 4882 N N . VAL B 1 254 ? -0.325 8.906 -3.322 1 98.94 254 VAL B N 1
ATOM 4883 C CA . VAL B 1 254 ? -1.231 9.398 -2.291 1 98.94 254 VAL B CA 1
ATOM 4884 C C . VAL B 1 254 ? -2.371 8.398 -2.086 1 98.94 254 VAL B C 1
ATOM 4886 O O . VAL B 1 254 ? -2.713 8.062 -0.95 1 98.94 254 VAL B O 1
ATOM 4889 N N . LYS B 1 255 ? -2.91 7.945 -3.199 1 98.88 255 LYS B N 1
ATOM 4890 C CA . LYS B 1 255 ? -3.988 6.961 -3.166 1 98.88 255 LYS B CA 1
ATOM 4891 C C . LYS B 1 255 ? -3.549 5.688 -2.451 1 98.88 255 LYS B C 1
ATOM 4893 O O . LYS B 1 255 ? -4.297 5.133 -1.646 1 98.88 255 LYS B O 1
ATOM 4898 N N . LEU B 1 256 ? -2.35 5.227 -2.75 1 98.88 256 LEU B N 1
ATOM 4899 C CA . LEU B 1 256 ? -1.808 4.031 -2.109 1 98.88 256 LEU B CA 1
ATOM 4900 C C . LEU B 1 256 ? -1.772 4.195 -0.594 1 98.88 256 LEU B C 1
ATOM 4902 O O . LEU B 1 256 ? -2.213 3.309 0.141 1 98.88 256 LEU B O 1
ATOM 4906 N N . ALA B 1 257 ? -1.271 5.316 -0.104 1 98.88 257 ALA B N 1
ATOM 4907 C CA . ALA B 1 257 ? -1.219 5.59 1.329 1 98.88 257 ALA B CA 1
ATOM 4908 C C . ALA B 1 257 ? -2.619 5.621 1.936 1 98.88 257 ALA B C 1
ATOM 4910 O O . ALA B 1 257 ? -2.854 5.047 3.002 1 98.88 257 ALA B O 1
ATOM 4911 N N . TYR B 1 258 ? -3.539 6.25 1.211 1 98.94 258 TYR B N 1
ATOM 4912 C CA . TYR B 1 258 ? -4.922 6.371 1.664 1 98.94 258 TYR B CA 1
ATOM 4913 C C . TYR B 1 258 ? -5.57 5 1.806 1 98.94 258 TYR B C 1
ATOM 4915 O O . TYR B 1 258 ? -6.266 4.73 2.787 1 98.94 258 TYR B O 1
ATOM 4923 N N . LYS B 1 259 ? -5.316 4.18 0.873 1 98.81 259 LYS B N 1
ATOM 4924 C CA . LYS B 1 259 ? -5.906 2.846 0.888 1 98.81 259 LYS B CA 1
ATOM 4925 C C . LYS B 1 259 ? -5.355 2.014 2.043 1 98.81 259 LYS B C 1
ATOM 4927 O O . LYS B 1 259 ? -6.082 1.222 2.646 1 98.81 259 LYS B O 1
ATOM 4932 N N . LEU B 1 260 ? -4.133 2.154 2.357 1 98.81 260 LEU B N 1
ATOM 4933 C CA . LEU B 1 260 ? -3.494 1.354 3.396 1 98.81 260 LEU B CA 1
ATOM 4934 C C . LEU B 1 260 ? -3.824 1.897 4.781 1 98.81 260 LEU B C 1
ATOM 4936 O O . LEU B 1 260 ? -4.047 1.127 5.719 1 98.81 260 LEU B O 1
ATOM 4940 N N . LYS B 1 261 ? -3.908 3.203 4.902 1 98.75 261 LYS B N 1
ATOM 4941 C CA . LYS B 1 261 ? -3.99 3.832 6.215 1 98.75 261 LYS B CA 1
ATOM 4942 C C . LYS B 1 261 ? -5.438 4.117 6.598 1 98.75 261 LYS B C 1
ATOM 4944 O O . LYS B 1 261 ? -5.785 4.117 7.781 1 98.75 261 LYS B O 1
ATOM 4949 N N . GLY B 1 262 ? -6.309 4.422 5.551 1 98.38 262 GLY B N 1
ATOM 4950 C CA . GLY B 1 262 ? -7.645 4.938 5.809 1 98.38 262 GLY B CA 1
ATOM 4951 C C . GLY B 1 262 ? -7.652 6.414 6.164 1 98.38 262 GLY B C 1
ATOM 4952 O O . GLY B 1 262 ? -6.605 6.992 6.457 1 98.38 262 GLY B O 1
ATOM 4953 N N . PRO B 1 263 ? -8.805 6.977 6.164 1 98.62 263 PRO B N 1
ATOM 4954 C CA . PRO B 1 263 ? -8.906 8.422 6.344 1 98.62 263 PRO B CA 1
ATOM 4955 C C . PRO B 1 263 ? -8.578 8.867 7.77 1 98.62 263 PRO B C 1
ATOM 4957 O O . PRO B 1 263 ? -8.227 10.023 7.992 1 98.62 263 PRO B O 1
ATOM 4960 N N . LYS B 1 264 ? -8.625 8.023 8.797 1 98.75 264 LYS B N 1
ATOM 4961 C CA . LYS B 1 264 ? -8.438 8.406 10.195 1 98.75 264 LYS B CA 1
ATOM 4962 C C . LYS B 1 264 ? -6.957 8.438 10.562 1 98.75 264 LYS B C 1
ATOM 4964 O O . LYS B 1 264 ? -6.594 8.906 11.641 1 98.75 264 LYS B O 1
ATOM 4969 N N . LYS B 1 265 ? -6.086 7.941 9.633 1 98.88 265 LYS B N 1
ATOM 4970 C CA . LYS B 1 265 ? -4.66 7.898 9.938 1 98.88 265 LYS B CA 1
ATOM 4971 C C . LYS B 1 265 ? -3.844 8.633 8.883 1 98.88 265 LYS B C 1
ATOM 4973 O O . LYS B 1 265 ? -2.67 8.328 8.672 1 98.88 265 LYS B O 1
ATOM 4978 N N . VAL B 1 266 ? -4.438 9.555 8.211 1 98.94 266 VAL B N 1
ATOM 4979 C CA . VAL B 1 266 ? -3.77 10.461 7.285 1 98.94 266 VAL B CA 1
ATOM 4980 C C . VAL B 1 266 ? -3.988 11.906 7.727 1 98.94 266 VAL B C 1
ATOM 4982 O O . VAL B 1 266 ? -5.105 12.289 8.086 1 98.94 266 VAL B O 1
ATOM 4985 N N . SER B 1 267 ? -2.963 12.617 7.777 1 98.94 267 SER B N 1
ATOM 4986 C CA . SER B 1 267 ? -2.979 14.055 8.047 1 98.94 267 SER B CA 1
ATOM 4987 C C . SER B 1 267 ? -2.457 14.844 6.848 1 98.94 267 SER B C 1
ATOM 4989 O O . SER B 1 267 ? -1.271 14.773 6.52 1 98.94 267 SER B O 1
ATOM 4991 N N . VAL B 1 268 ? -3.348 15.562 6.207 1 98.94 268 VAL B N 1
ATOM 4992 C CA . VAL B 1 268 ? -2.93 16.391 5.086 1 98.94 268 VAL B CA 1
ATOM 4993 C C . VAL B 1 268 ? -2.225 17.641 5.605 1 98.94 268 VAL B C 1
ATOM 4995 O O . VAL B 1 268 ? -2.721 18.312 6.516 1 98.94 268 VAL B O 1
ATOM 4998 N N . ILE B 1 269 ? -1.021 17.891 5.098 1 98.94 269 ILE B N 1
ATOM 4999 C CA . ILE B 1 269 ? -0.223 19.062 5.461 1 98.94 269 ILE B CA 1
ATOM 5000 C C . ILE B 1 269 ? 0.238 19.781 4.195 1 98.94 269 ILE B C 1
ATOM 5002 O O . ILE B 1 269 ? 0.163 19.234 3.096 1 98.94 269 ILE B O 1
ATOM 5006 N N . THR B 1 270 ? 0.674 21 4.398 1 98.88 270 THR B N 1
ATOM 5007 C CA . THR B 1 270 ? 1.153 21.719 3.223 1 98.88 270 THR B CA 1
ATOM 5008 C C . THR B 1 270 ? 2.674 21.641 3.121 1 98.88 270 THR B C 1
ATOM 5010 O O . THR B 1 270 ? 3.225 21.547 2.021 1 98.88 270 THR B O 1
ATOM 5013 N N . ASP B 1 271 ? 3.346 21.609 4.266 1 98.75 271 ASP B N 1
ATOM 5014 C CA . ASP B 1 271 ? 4.797 21.75 4.293 1 98.75 271 ASP B CA 1
ATOM 5015 C C . ASP B 1 271 ? 5.25 22.969 3.494 1 98.75 271 ASP B C 1
ATOM 5017 O O . ASP B 1 271 ? 6.277 22.922 2.812 1 98.75 271 ASP B O 1
ATOM 5021 N N . ALA B 1 272 ? 4.457 24.031 3.555 1 98.69 272 ALA B N 1
ATOM 5022 C CA . ALA B 1 272 ? 4.68 25.219 2.721 1 98.69 272 ALA B CA 1
ATOM 5023 C C . ALA B 1 272 ? 5.781 26.094 3.303 1 98.69 272 ALA B C 1
ATOM 5025 O O . ALA B 1 272 ? 5.988 26.125 4.52 1 98.69 272 ALA B O 1
ATOM 5026 N N . MET B 1 273 ? 6.445 26.766 2.402 1 98 273 MET B N 1
ATOM 5027 C CA . MET B 1 273 ? 7.445 27.75 2.783 1 98 273 MET B CA 1
ATOM 5028 C C . MET B 1 273 ? 7.004 29.156 2.373 1 98 273 MET B C 1
ATOM 5030 O O . MET B 1 273 ? 5.863 29.359 1.959 1 98 273 MET B O 1
ATOM 5034 N N . ARG B 1 274 ? 7.812 30.141 2.619 1 97.81 274 ARG B N 1
ATOM 5035 C CA . ARG B 1 274 ? 7.438 31.547 2.633 1 97.81 274 ARG B CA 1
ATOM 5036 C C . ARG B 1 274 ? 6.84 31.969 1.295 1 97.81 274 ARG B C 1
ATOM 5038 O O . ARG B 1 274 ? 6.105 32.938 1.22 1 97.81 274 ARG B O 1
ATOM 5045 N N . ALA B 1 275 ? 7.102 31.188 0.224 1 98.19 275 ALA B N 1
ATOM 5046 C CA . ALA B 1 275 ? 6.68 31.594 -1.112 1 98.19 275 ALA B CA 1
ATOM 5047 C C . ALA B 1 275 ? 5.211 31.25 -1.355 1 98.19 275 ALA B C 1
ATOM 5049 O O . ALA B 1 275 ? 4.617 31.688 -2.342 1 98.19 275 ALA B O 1
ATOM 5050 N N . LYS B 1 276 ? 4.602 30.422 -0.519 1 98.31 276 LYS B N 1
ATOM 5051 C CA . LYS B 1 276 ? 3.174 30.141 -0.652 1 98.31 276 LYS B CA 1
ATOM 5052 C C . LYS B 1 276 ? 2.369 31.438 -0.75 1 98.31 276 LYS B C 1
ATOM 5054 O O . LYS B 1 276 ? 2.566 32.375 0.043 1 98.31 276 LYS B O 1
ATOM 5059 N N . GLY B 1 277 ? 1.444 31.5 -1.706 1 97.75 277 GLY B N 1
ATOM 5060 C CA . GLY B 1 277 ? 0.581 32.656 -1.881 1 97.75 277 GLY B CA 1
ATOM 5061 C C . GLY B 1 277 ? 1.249 33.781 -2.637 1 97.75 277 GLY B C 1
ATOM 5062 O O . GLY B 1 277 ? 0.659 34.875 -2.814 1 97.75 277 GLY B O 1
ATOM 5063 N N . LEU B 1 278 ? 2.518 33.594 -3.076 1 98 278 LEU B N 1
ATOM 5064 C CA . LEU B 1 278 ? 3.26 34.625 -3.779 1 98 278 LEU B CA 1
ATOM 5065 C C . LEU B 1 278 ? 3.576 34.219 -5.207 1 98 278 LEU B C 1
ATOM 5067 O O . LEU B 1 278 ? 3.322 33.062 -5.586 1 98 278 LEU B O 1
ATOM 5071 N N . GLU B 1 279 ? 4.078 35.125 -6.004 1 97.38 279 GLU B N 1
ATOM 5072 C CA . GLU B 1 279 ? 4.418 34.844 -7.398 1 97.38 279 GLU B CA 1
ATOM 5073 C C . GLU B 1 279 ? 5.723 34.062 -7.508 1 97.38 279 GLU B C 1
ATOM 5075 O O . GLU B 1 279 ? 6.48 33.969 -6.543 1 97.38 279 GLU B O 1
ATOM 5080 N N . ASP B 1 280 ? 5.93 33.5 -8.711 1 97.69 280 ASP B N 1
ATOM 5081 C CA . ASP B 1 280 ? 7.199 32.844 -8.984 1 97.69 280 ASP B CA 1
ATOM 5082 C C . ASP B 1 280 ? 8.375 33.781 -8.773 1 97.69 280 ASP B C 1
ATOM 5084 O O . ASP B 1 280 ? 8.242 35 -8.984 1 97.69 280 ASP B O 1
ATOM 5088 N N . GLY B 1 281 ? 9.484 33.219 -8.25 1 97.75 281 GLY B N 1
ATOM 5089 C CA . GLY B 1 281 ? 10.656 34.062 -8.016 1 97.75 281 GLY B CA 1
ATOM 5090 C C . GLY B 1 281 ? 11.664 33.406 -7.078 1 97.75 281 GLY B C 1
ATOM 5091 O O . GLY B 1 281 ? 11.695 32.188 -6.938 1 97.75 281 GLY B O 1
ATOM 5092 N N . LEU B 1 282 ? 12.562 34.219 -6.609 1 97.81 282 LEU B N 1
ATOM 5093 C CA . LEU B 1 282 ? 13.602 33.781 -5.691 1 97.81 282 LEU B CA 1
ATOM 5094 C C . LEU B 1 282 ? 13.211 34.062 -4.246 1 97.81 282 LEU B C 1
ATOM 5096 O O . LEU B 1 282 ? 12.797 35.188 -3.922 1 97.81 282 LEU B O 1
ATOM 5100 N N . TYR B 1 283 ? 13.281 33.062 -3.459 1 97.31 283 TYR B N 1
ATOM 5101 C CA . TYR B 1 283 ? 12.961 33.125 -2.037 1 97.31 283 TYR B CA 1
ATOM 5102 C C . TYR B 1 283 ? 14.016 32.406 -1.203 1 97.31 283 TYR B C 1
ATOM 5104 O O . TYR B 1 283 ? 15.156 32.25 -1.65 1 97.31 283 TYR B O 1
ATOM 5112 N N . GLU B 1 284 ? 13.648 32.188 0.042 1 93.62 284 GLU B N 1
ATOM 5113 C CA . GLU B 1 284 ? 14.617 31.531 0.916 1 93.62 284 GLU B CA 1
ATOM 5114 C C . GLU B 1 284 ? 13.93 30.531 1.852 1 93.62 284 GLU B C 1
ATOM 5116 O O . GLU B 1 284 ? 12.773 30.734 2.234 1 93.62 284 GLU B O 1
ATOM 5121 N N . LEU B 1 285 ? 14.594 29.469 2.156 1 90.44 285 LEU B N 1
ATOM 5122 C CA . LEU B 1 285 ? 14.227 28.516 3.197 1 90.44 285 LEU B CA 1
ATOM 5123 C C . LEU B 1 285 ? 15.461 28.062 3.971 1 90.44 285 LEU B C 1
ATOM 5125 O O . LEU B 1 285 ? 16.391 27.5 3.387 1 90.44 285 LEU B O 1
ATOM 5129 N N . GLY B 1 286 ? 15.484 28.234 5.266 1 79.81 286 GLY B N 1
ATOM 5130 C CA . GLY B 1 286 ? 16.609 27.828 6.082 1 79.81 286 GLY B CA 1
ATOM 5131 C C . GLY B 1 286 ? 17.906 28.516 5.699 1 79.81 286 GLY B C 1
ATOM 5132 O O . GLY B 1 286 ? 18.984 27.906 5.734 1 79.81 286 GLY B O 1
ATOM 5133 N N . GLY B 1 287 ? 17.828 29.672 5.18 1 82.44 287 GLY B N 1
ATOM 5134 C CA . GLY B 1 287 ? 19.031 30.406 4.793 1 82.44 287 GLY B CA 1
ATOM 5135 C C . GLY B 1 287 ? 19.5 30.078 3.389 1 82.44 287 GLY B C 1
ATOM 5136 O O . GLY B 1 287 ? 20.469 30.656 2.904 1 82.44 287 GLY B O 1
ATOM 5137 N N . GLN B 1 288 ? 18.797 29.234 2.762 1 90.38 288 GLN B N 1
ATOM 5138 C CA . GLN B 1 288 ? 19.172 28.812 1.418 1 90.38 288 GLN B CA 1
ATOM 5139 C C . GLN B 1 288 ? 18.266 29.438 0.366 1 90.38 288 GLN B C 1
ATOM 5141 O O . GLN B 1 288 ? 17.047 29.547 0.584 1 90.38 288 GLN B O 1
ATOM 5146 N N . PRO B 1 289 ? 18.891 29.797 -0.724 1 95.56 289 PRO B N 1
ATOM 5147 C CA . PRO B 1 289 ? 18.047 30.297 -1.812 1 95.56 289 PRO B CA 1
ATOM 5148 C C . PRO B 1 289 ? 17.172 29.219 -2.42 1 95.56 289 PRO B C 1
ATOM 5150 O O . PRO B 1 289 ? 17.625 28.094 -2.625 1 95.56 289 PRO B O 1
ATOM 5153 N N . VAL B 1 290 ? 15.906 29.562 -2.627 1 97.56 290 VAL B N 1
ATOM 5154 C CA . VAL B 1 290 ? 14.922 28.641 -3.197 1 97.56 290 VAL B CA 1
ATOM 5155 C C . VAL B 1 290 ? 14.289 29.281 -4.434 1 97.56 290 VAL B C 1
ATOM 5157 O O . VAL B 1 290 ? 13.82 30.422 -4.383 1 97.56 290 VAL B O 1
ATOM 5160 N N . HIS B 1 291 ? 14.273 28.562 -5.512 1 97.88 291 HIS B N 1
ATOM 5161 C CA . HIS B 1 291 ? 13.648 29.016 -6.746 1 97.88 291 HIS B CA 1
ATOM 5162 C C . HIS B 1 291 ? 12.227 28.469 -6.871 1 97.88 291 HIS B C 1
ATOM 5164 O O . HIS B 1 291 ? 12.016 27.266 -6.82 1 97.88 291 HIS B O 1
ATOM 5170 N N . VAL B 1 292 ? 11.266 29.344 -6.984 1 97.88 292 VAL B N 1
ATOM 5171 C CA . VAL B 1 292 ? 9.867 28.953 -7.141 1 97.88 292 VAL B CA 1
ATOM 5172 C C . VAL B 1 292 ? 9.43 29.141 -8.586 1 97.88 292 VAL B C 1
ATOM 5174 O O . VAL B 1 292 ? 9.5 30.25 -9.125 1 97.88 292 VAL B O 1
ATOM 5177 N N . LYS B 1 293 ? 9.07 28.094 -9.18 1 96.44 293 LYS B N 1
ATOM 5178 C CA . LYS B 1 293 ? 8.609 28.094 -10.562 1 96.44 293 LYS B CA 1
ATOM 5179 C C . LYS B 1 293 ? 7.629 26.953 -10.82 1 96.44 293 LYS B C 1
ATOM 5181 O O . LYS B 1 293 ? 7.816 25.844 -10.32 1 96.44 293 LYS B O 1
ATOM 5186 N N . ASP B 1 294 ? 6.598 27.219 -11.555 1 93.69 294 ASP B N 1
ATOM 5187 C CA . ASP B 1 294 ? 5.645 26.219 -12.016 1 93.69 294 ASP B CA 1
ATOM 5188 C C . ASP B 1 294 ? 5.082 25.422 -10.844 1 93.69 294 ASP B C 1
ATOM 5190 O O . ASP B 1 294 ? 5.039 24.188 -10.891 1 93.69 294 ASP B O 1
ATOM 5194 N N . GLY B 1 295 ? 4.871 26.078 -9.734 1 93.5 295 GLY B N 1
ATOM 5195 C CA . GLY B 1 295 ? 4.148 25.469 -8.633 1 93.5 295 GLY B CA 1
ATOM 5196 C C . GLY B 1 295 ? 5.051 24.719 -7.668 1 93.5 295 GLY B C 1
ATOM 5197 O O . GLY B 1 295 ? 4.574 24.109 -6.707 1 93.5 295 GLY B O 1
ATOM 5198 N N . SER B 1 296 ? 6.359 24.812 -7.914 1 96.44 296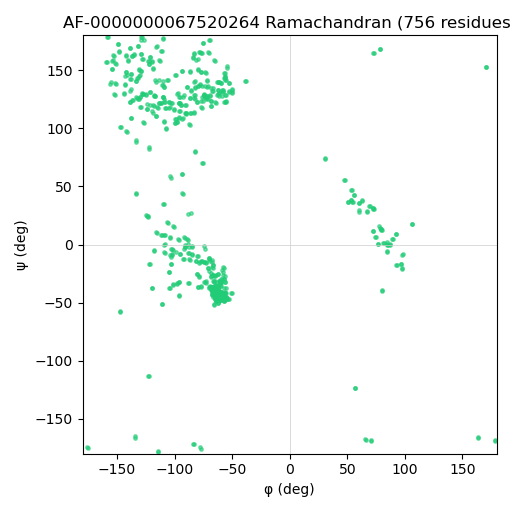 SER B N 1
ATOM 5199 C CA . SER B 1 296 ? 7.27 24.078 -7.039 1 96.44 296 SER B CA 1
ATOM 5200 C C . SER B 1 296 ? 8.375 24.984 -6.516 1 96.44 296 SER B C 1
ATOM 5202 O O . SER B 1 296 ? 8.734 25.984 -7.16 1 96.44 296 SER B O 1
ATOM 5204 N N . ALA B 1 297 ? 8.875 24.734 -5.352 1 97.19 297 ALA B N 1
ATOM 5205 C CA . ALA B 1 297 ? 10.008 25.391 -4.719 1 97.19 297 ALA B CA 1
ATOM 5206 C C . ALA B 1 297 ? 11.227 24.469 -4.668 1 97.19 297 ALA B C 1
ATOM 5208 O O . ALA B 1 297 ? 11.164 23.391 -4.07 1 97.19 297 ALA B O 1
ATOM 5209 N N . ARG B 1 298 ? 12.305 24.906 -5.23 1 97.12 298 ARG B N 1
ATOM 5210 C CA . ARG B 1 298 ? 13.453 24 -5.34 1 97.12 298 ARG B CA 1
ATOM 5211 C C . ARG B 1 298 ? 14.75 24.734 -5.02 1 97.12 298 ARG B C 1
ATOM 5213 O O . ARG B 1 298 ? 14.898 25.922 -5.324 1 97.12 298 ARG B O 1
ATOM 5220 N N . LEU B 1 299 ? 15.648 24.031 -4.449 1 95.75 299 LEU B N 1
ATOM 5221 C CA . LEU B 1 299 ? 17.016 24.5 -4.324 1 95.75 299 LEU B CA 1
ATOM 5222 C C . LEU B 1 299 ? 17.719 24.531 -5.684 1 95.75 299 LEU B C 1
ATOM 5224 O O . LEU B 1 299 ? 17.141 24.094 -6.688 1 95.75 299 LEU B O 1
ATOM 5228 N N . GLU B 1 300 ? 18.891 25.016 -5.648 1 93.19 300 GLU B N 1
ATOM 5229 C CA . GLU B 1 300 ? 19.641 25.156 -6.895 1 93.19 300 GLU B CA 1
ATOM 5230 C C . GLU B 1 300 ? 19.859 23.797 -7.559 1 93.19 300 GLU B C 1
ATOM 5232 O O . GLU B 1 300 ? 19.875 23.688 -8.789 1 93.19 300 GLU B O 1
ATOM 5237 N N . ASP B 1 301 ? 19.969 22.797 -6.766 1 94.25 301 ASP B N 1
ATOM 5238 C CA . ASP B 1 301 ? 20.297 21.484 -7.301 1 94.25 301 ASP B CA 1
ATOM 5239 C C . ASP B 1 301 ? 19.016 20.719 -7.68 1 94.25 301 ASP B C 1
ATOM 5241 O O . ASP B 1 301 ? 19.078 19.547 -8.031 1 94.25 301 ASP B O 1
ATOM 5245 N N . GLY B 1 302 ? 17.906 21.359 -7.562 1 94.25 302 GLY B N 1
ATOM 5246 C CA . GLY B 1 302 ? 16.656 20.734 -7.969 1 94.25 302 GLY B CA 1
ATOM 5247 C C . GLY B 1 302 ? 15.898 20.125 -6.812 1 94.25 302 GLY B C 1
ATOM 5248 O O . GLY B 1 302 ? 14.742 19.719 -6.969 1 94.25 302 GLY B O 1
ATOM 5249 N N . THR B 1 303 ? 16.484 20.062 -5.668 1 94.56 303 THR B N 1
ATOM 5250 C CA . THR B 1 303 ? 15.852 19.484 -4.488 1 94.56 303 THR B CA 1
ATOM 5251 C C . THR B 1 303 ? 14.609 20.281 -4.098 1 94.56 303 THR B C 1
ATOM 5253 O O . THR B 1 303 ? 14.633 21.516 -4.066 1 94.56 3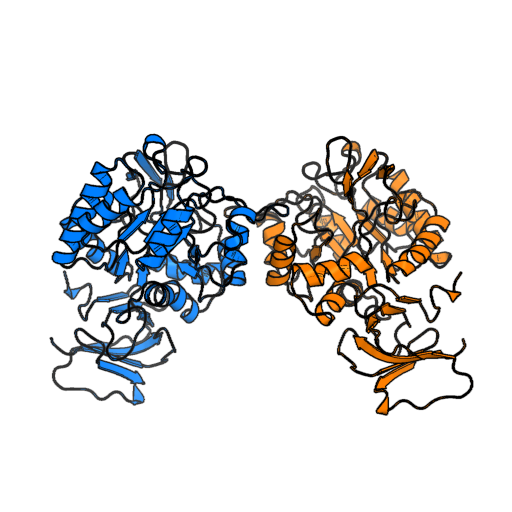03 THR B O 1
ATOM 5256 N N . LEU B 1 304 ? 13.57 19.609 -3.918 1 95.62 304 LEU B N 1
ATOM 5257 C CA . LEU B 1 304 ? 12.375 20.281 -3.43 1 95.62 304 LEU B CA 1
ATOM 5258 C C . LEU B 1 304 ? 12.609 20.875 -2.043 1 95.62 304 LEU B C 1
ATOM 5260 O O . LEU B 1 304 ? 13.227 20.234 -1.188 1 95.62 304 LEU B O 1
ATOM 5264 N N . ALA B 1 305 ? 12.258 22.031 -1.805 1 95.88 305 ALA B N 1
ATOM 5265 C CA . ALA B 1 305 ? 12.414 22.781 -0.557 1 95.88 305 ALA B CA 1
ATOM 5266 C C . ALA B 1 305 ? 11.062 23.25 -0.037 1 95.88 305 ALA B C 1
ATOM 5268 O O . ALA B 1 305 ? 10.695 24.422 -0.22 1 95.88 305 ALA B O 1
ATOM 5269 N N . GLY B 1 306 ? 10.367 22.375 0.679 1 96.94 306 GLY B N 1
ATOM 5270 C CA . GLY B 1 306 ? 8.992 22.688 1.033 1 96.94 306 GLY B CA 1
ATOM 5271 C C . GLY B 1 306 ? 8.07 22.766 -0.17 1 96.94 306 GLY B C 1
ATOM 5272 O O . GLY B 1 306 ? 8.367 22.203 -1.227 1 96.94 306 GLY B O 1
ATOM 5273 N N . SER B 1 307 ? 6.902 23.297 0.093 1 98.31 307 SER B N 1
ATOM 5274 C CA . SER B 1 307 ? 5.938 23.484 -0.987 1 98.31 307 SER B CA 1
ATOM 5275 C C . SER B 1 307 ? 5.406 24.906 -1.023 1 98.31 307 SER B C 1
ATOM 5277 O O . SER B 1 307 ? 5.895 25.781 -0.298 1 98.31 307 SER B O 1
ATOM 5279 N N . ILE B 1 308 ? 4.586 25.156 -1.962 1 98.56 308 ILE B N 1
ATOM 5280 C CA . ILE B 1 308 ? 3.822 26.391 -1.967 1 98.56 308 ILE B CA 1
ATOM 5281 C C . ILE B 1 308 ? 2.328 26.078 -2.021 1 98.56 308 ILE B C 1
ATOM 5283 O O . ILE B 1 308 ? 1.541 26.875 -2.553 1 98.56 308 ILE B O 1
ATOM 5287 N N . LEU B 1 309 ? 1.989 24.891 -1.562 1 98.69 309 LEU B N 1
ATOM 5288 C CA . LEU B 1 309 ? 0.634 24.359 -1.578 1 98.69 309 LEU B CA 1
ATOM 5289 C C . LEU B 1 309 ? -0.263 25.109 -0.6 1 98.69 309 LEU B C 1
ATOM 5291 O O . LEU B 1 309 ? 0.117 25.328 0.552 1 98.69 309 LEU B O 1
ATOM 5295 N N . LYS B 1 310 ? -1.376 25.562 -1.073 1 98.75 310 LYS B N 1
ATOM 5296 C CA . LYS B 1 310 ? -2.412 26.094 -0.192 1 98.75 310 LYS B CA 1
ATOM 5297 C C . LYS B 1 310 ? -3.322 24.984 0.321 1 98.75 310 LYS B C 1
ATOM 5299 O O . LYS B 1 310 ? -3.6 24.031 -0.396 1 98.75 310 LYS B O 1
ATOM 5304 N N . MET B 1 311 ? -3.83 25.156 1.484 1 98.81 311 MET B N 1
ATOM 5305 C CA . MET B 1 311 ? -4.551 24.078 2.152 1 98.81 311 MET B CA 1
ATOM 5306 C C . MET B 1 311 ? -5.859 23.766 1.43 1 98.81 311 MET B C 1
ATOM 5308 O O . MET B 1 311 ? -6.285 22.609 1.366 1 98.81 311 MET B O 1
ATOM 5312 N N . ASP B 1 312 ? -6.559 24.797 0.91 1 98.56 312 ASP B N 1
ATOM 5313 C CA . ASP B 1 312 ? -7.797 24.516 0.187 1 98.56 312 ASP B CA 1
ATOM 5314 C C . ASP B 1 312 ? -7.516 23.703 -1.083 1 98.56 312 ASP B C 1
ATOM 5316 O O . ASP B 1 312 ? -8.297 22.844 -1.461 1 98.56 312 ASP B O 1
ATOM 5320 N N . GLN B 1 313 ? -6.41 24 -1.724 1 98.75 313 GLN B N 1
ATOM 5321 C CA . GLN B 1 313 ? -5.992 23.172 -2.852 1 98.75 313 GLN B CA 1
ATOM 5322 C C . GLN B 1 313 ? -5.656 21.75 -2.402 1 98.75 313 GLN B C 1
ATOM 5324 O O . GLN B 1 313 ? -6 20.781 -3.084 1 98.75 313 GLN B O 1
ATOM 5329 N N . ALA B 1 314 ? -4.953 21.641 -1.297 1 98.94 314 ALA B N 1
ATOM 5330 C CA . ALA B 1 314 ? -4.633 20.328 -0.75 1 98.94 314 ALA B CA 1
ATOM 5331 C C . ALA B 1 314 ? -5.898 19.516 -0.491 1 98.94 314 ALA B C 1
ATOM 5333 O O . ALA B 1 314 ? -5.934 18.312 -0.751 1 98.94 314 ALA B O 1
ATOM 5334 N N . PHE B 1 315 ? -6.918 20.172 0.038 1 98.94 315 PHE B N 1
ATOM 5335 C CA . PHE B 1 315 ? -8.219 19.562 0.314 1 98.94 315 PHE B CA 1
ATOM 5336 C C . PHE B 1 315 ? -8.844 19.016 -0.964 1 98.94 315 PHE B C 1
ATOM 5338 O O . PHE B 1 315 ? -9.273 17.875 -1.01 1 98.94 315 PHE B O 1
ATOM 5345 N N . ARG B 1 316 ? -8.844 19.797 -1.992 1 98.94 316 ARG B N 1
ATOM 5346 C CA . ARG B 1 316 ? -9.391 19.359 -3.273 1 98.94 316 ARG B CA 1
ATOM 5347 C C . ARG B 1 316 ? -8.562 18.234 -3.871 1 98.94 316 ARG B C 1
ATOM 5349 O O . ARG B 1 316 ? -9.109 17.266 -4.402 1 98.94 316 ARG B O 1
ATOM 5356 N N . ASN B 1 317 ? -7.277 18.344 -3.76 1 98.94 317 ASN B N 1
ATOM 5357 C CA . ASN B 1 317 ? -6.375 17.375 -4.359 1 98.94 317 ASN B CA 1
ATOM 5358 C C . ASN B 1 317 ? -6.547 15.992 -3.727 1 98.94 317 ASN B C 1
ATOM 5360 O O . ASN B 1 317 ? -6.52 14.977 -4.426 1 98.94 317 ASN B O 1
ATOM 5364 N N . VAL B 1 318 ? -6.66 15.977 -2.357 1 98.94 318 VAL B N 1
ATOM 5365 C CA . VAL B 1 318 ? -6.742 14.664 -1.723 1 98.94 318 VAL B CA 1
ATOM 5366 C C . VAL B 1 318 ? -8.008 13.945 -2.191 1 98.94 318 VAL B C 1
ATOM 5368 O O . VAL B 1 318 ? -8 12.727 -2.367 1 98.94 318 VAL B O 1
ATOM 5371 N N . ILE B 1 319 ? -9.086 14.688 -2.391 1 98.94 319 ILE B N 1
ATOM 5372 C CA . ILE B 1 319 ? -10.32 14.117 -2.914 1 98.94 319 ILE B CA 1
ATOM 5373 C C . ILE B 1 319 ? -10.094 13.617 -4.34 1 98.94 319 ILE B C 1
ATOM 5375 O O . ILE B 1 319 ? -10.43 12.477 -4.668 1 98.94 319 ILE B O 1
ATOM 5379 N N . GLU B 1 320 ? -9.469 14.438 -5.125 1 98.88 320 GLU B N 1
ATOM 5380 C CA . GLU B 1 320 ? -9.227 14.094 -6.523 1 98.88 320 GLU B CA 1
ATOM 5381 C C . GLU B 1 320 ? -8.312 12.875 -6.641 1 98.88 320 GLU B C 1
ATOM 5383 O O . GLU B 1 320 ? -8.57 11.969 -7.434 1 98.88 320 GLU B O 1
ATOM 5388 N N . PHE B 1 321 ? -7.223 12.859 -5.926 1 98.81 321 PHE B N 1
ATOM 5389 C CA . PHE B 1 321 ? -6.18 11.844 -6.035 1 98.81 321 PHE B CA 1
ATOM 5390 C C . PHE B 1 321 ? -6.684 10.5 -5.531 1 98.81 321 PHE B C 1
ATOM 5392 O O . PHE B 1 321 ? -6.363 9.453 -6.105 1 98.81 321 PHE B O 1
ATOM 5399 N N . THR B 1 322 ? -7.48 10.461 -4.48 1 98.75 322 THR B N 1
ATOM 5400 C CA . THR B 1 322 ? -7.816 9.211 -3.803 1 98.75 322 THR B CA 1
ATOM 5401 C C . THR B 1 322 ? -9.234 8.773 -4.152 1 98.75 322 THR B C 1
ATOM 5403 O O . THR B 1 322 ? -9.594 7.605 -3.965 1 98.75 322 THR B O 1
ATOM 5406 N N . GLY B 1 323 ? -10.094 9.742 -4.562 1 98.69 323 GLY B N 1
ATOM 5407 C CA . GLY B 1 323 ? -11.516 9.477 -4.742 1 98.69 323 GLY B CA 1
ATOM 5408 C C . GLY B 1 323 ? -12.289 9.469 -3.438 1 98.69 323 GLY B C 1
ATOM 5409 O O . GLY B 1 323 ? -13.43 9.008 -3.393 1 98.69 323 GLY B O 1
ATOM 5410 N N . CYS B 1 324 ? -11.727 9.922 -2.404 1 98.75 324 CYS B N 1
ATOM 5411 C CA . CYS B 1 324 ? -12.383 9.875 -1.103 1 98.75 324 CYS B CA 1
ATOM 5412 C C . CYS B 1 324 ? -13.547 10.859 -1.044 1 98.75 324 CYS B C 1
ATOM 5414 O O . CYS B 1 324 ? -13.672 11.727 -1.907 1 98.75 324 CYS B O 1
ATOM 5416 N N . SER B 1 325 ? -14.391 10.703 -0.025 1 98.81 325 SER B N 1
ATOM 5417 C CA . SER B 1 325 ? -15.516 11.609 0.207 1 98.81 325 SER B CA 1
ATOM 5418 C C . SER B 1 325 ? -15.062 12.906 0.862 1 98.81 325 SER B C 1
ATOM 5420 O O . SER B 1 325 ? -13.93 13 1.347 1 98.81 325 SER B O 1
ATOM 5422 N N . ILE B 1 326 ? -15.898 13.859 0.847 1 98.88 326 ILE B N 1
ATOM 5423 C CA . ILE B 1 326 ? -15.625 15.102 1.555 1 98.88 326 ILE B CA 1
ATOM 5424 C C . ILE B 1 326 ? -15.492 14.828 3.053 1 98.88 326 ILE B C 1
ATOM 5426 O O . ILE B 1 326 ? -14.656 15.422 3.729 1 98.88 326 ILE B O 1
ATOM 5430 N N . GLU B 1 327 ? -16.328 13.891 3.598 1 98.81 327 GLU B N 1
ATOM 5431 C CA . GLU B 1 327 ? -16.219 13.5 5 1 98.81 327 GLU B CA 1
ATOM 5432 C C . GLU B 1 327 ? -14.812 13.016 5.332 1 98.81 327 GLU B C 1
ATOM 5434 O O . GLU B 1 327 ? -14.242 13.391 6.359 1 98.81 327 GLU B O 1
ATOM 5439 N N . ASP B 1 328 ? -14.305 12.172 4.422 1 98.88 328 ASP B N 1
ATOM 5440 C CA . ASP B 1 328 ? -12.945 11.664 4.613 1 98.88 328 ASP B CA 1
ATOM 5441 C C . ASP B 1 328 ? -11.922 12.797 4.57 1 98.88 328 ASP B C 1
ATOM 5443 O O . ASP B 1 328 ? -10.984 12.828 5.375 1 98.88 328 ASP B O 1
ATOM 5447 N N . ALA B 1 329 ? -12.062 13.68 3.625 1 98.94 329 ALA B N 1
ATOM 5448 C CA . ALA B 1 329 ? -11.148 14.812 3.506 1 98.94 329 ALA B CA 1
ATOM 5449 C C . ALA B 1 329 ? -11.18 15.68 4.762 1 98.94 329 ALA B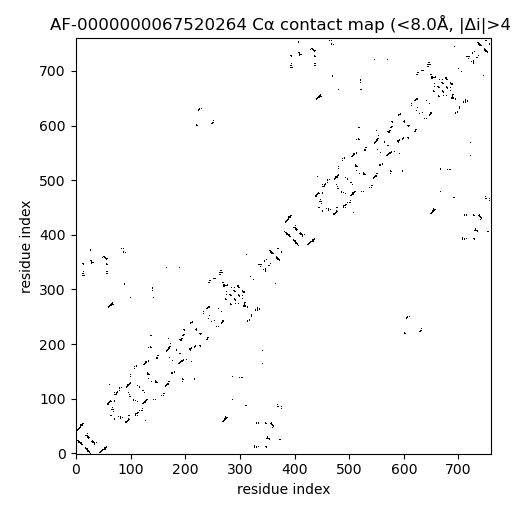 C 1
ATOM 5451 O O . ALA B 1 329 ? -10.148 16.203 5.191 1 98.94 329 ALA B O 1
ATOM 5452 N N . VAL B 1 330 ? -12.352 15.812 5.379 1 98.94 330 VAL B N 1
ATOM 5453 C CA . VAL B 1 330 ? -12.516 16.578 6.613 1 98.94 330 VAL B CA 1
ATOM 5454 C C . VAL B 1 330 ? -11.75 15.891 7.746 1 98.94 330 VAL B C 1
ATOM 5456 O O . VAL B 1 330 ? -11.078 16.547 8.531 1 98.94 330 VAL B O 1
ATOM 5459 N N . LEU B 1 331 ? -11.844 14.594 7.82 1 98.94 331 LEU B N 1
ATOM 5460 C CA . LEU B 1 331 ? -11.031 13.875 8.789 1 98.94 331 LEU B CA 1
ATOM 5461 C C . LEU B 1 331 ? -9.555 14.203 8.609 1 98.94 331 LEU B C 1
ATOM 5463 O O . LEU B 1 331 ? -8.859 14.555 9.57 1 98.94 331 LEU B O 1
ATOM 5467 N N . MET B 1 332 ? -9.094 14.211 7.395 1 98.94 332 MET B N 1
ATOM 5468 C CA . MET B 1 332 ? -7.676 14.273 7.066 1 98.94 332 MET B CA 1
ATOM 5469 C C . MET B 1 332 ? -7.148 15.695 7.199 1 98.94 332 MET B C 1
ATOM 5471 O O . MET B 1 332 ? -5.938 15.914 7.227 1 98.94 332 MET B O 1
ATOM 5475 N N . THR B 1 333 ? -8.047 16.703 7.266 1 98.94 333 THR B N 1
ATOM 5476 C CA . THR B 1 333 ? -7.566 18.078 7.254 1 98.94 333 THR B CA 1
ATOM 5477 C C . THR B 1 333 ? -7.949 18.797 8.547 1 98.94 333 THR B C 1
ATOM 5479 O O . THR B 1 333 ? -7.555 19.938 8.766 1 98.94 333 THR B O 1
ATOM 5482 N N . SER B 1 334 ? -8.734 18.141 9.453 1 98.88 334 SER B N 1
ATOM 5483 C CA . SER B 1 334 ? -9.211 18.859 10.633 1 98.88 334 SER B CA 1
ATOM 5484 C C . SER B 1 334 ? -9.344 17.938 11.836 1 98.88 334 SER B C 1
ATOM 5486 O O . SER B 1 334 ? -8.648 18.109 12.836 1 98.88 334 SER B O 1
ATOM 5488 N N . VAL B 1 335 ? -10.141 16.906 11.68 1 98.94 335 VAL B N 1
ATOM 5489 C CA . VAL B 1 335 ? -10.516 16.062 12.812 1 98.94 335 VAL B CA 1
ATOM 5490 C C . VAL B 1 335 ? -9.289 15.32 13.344 1 98.94 335 VAL B C 1
ATOM 5492 O O . VAL B 1 335 ? -9.008 15.359 14.539 1 98.94 335 VAL B O 1
ATOM 5495 N N . ASN B 1 336 ? -8.562 14.656 12.469 1 98.94 336 ASN B N 1
ATOM 5496 C CA . ASN B 1 336 ? -7.402 13.859 12.859 1 98.94 336 ASN B CA 1
ATOM 5497 C C . ASN B 1 336 ? -6.379 14.703 13.625 1 98.94 336 ASN B C 1
ATOM 5499 O O . ASN B 1 336 ? -5.863 14.273 14.656 1 98.94 336 ASN B O 1
ATOM 5503 N N . GLN B 1 337 ? -6.105 15.898 13.094 1 98.81 337 GLN B N 1
ATOM 5504 C CA . GLN B 1 337 ? -5.137 16.797 13.719 1 98.81 337 GLN B CA 1
ATOM 5505 C C . GLN B 1 337 ? -5.578 17.188 15.125 1 98.81 337 GLN B C 1
ATOM 5507 O O . GLN B 1 337 ? -4.785 17.141 16.062 1 98.81 337 GLN B O 1
ATOM 5512 N N . ALA B 1 338 ? -6.797 17.578 15.227 1 98.88 338 ALA B N 1
ATOM 5513 C CA . ALA B 1 338 ? -7.32 18 16.516 1 98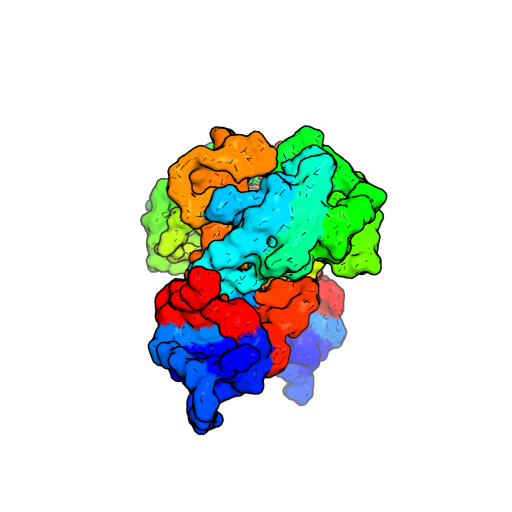.88 338 ALA B CA 1
ATOM 5514 C C . ALA B 1 338 ? -7.262 16.859 17.531 1 98.88 338 ALA B C 1
ATOM 5516 O O . ALA B 1 338 ? -6.828 17.062 18.672 1 98.88 338 ALA B O 1
ATOM 5517 N N . GLU B 1 339 ? -7.684 15.703 17.125 1 98.69 339 GLU B N 1
ATOM 5518 C CA . GLU B 1 339 ? -7.695 14.562 18.031 1 98.69 339 GLU B CA 1
ATOM 5519 C C . GLU B 1 339 ? -6.277 14.164 18.438 1 98.69 339 GLU B C 1
ATOM 5521 O O . GLU B 1 339 ? -6.004 13.945 19.609 1 98.69 339 GLU B O 1
ATOM 5526 N N . GLU B 1 340 ? -5.375 14.117 17.547 1 98.44 340 GLU B N 1
ATOM 5527 C CA . GLU B 1 340 ? -4.016 13.664 17.828 1 98.44 340 GLU B CA 1
ATOM 5528 C C . GLU B 1 340 ? -3.314 14.594 18.812 1 98.44 340 GLU B C 1
ATOM 5530 O O . GLU B 1 340 ? -2.559 14.141 19.672 1 98.44 340 GLU B O 1
ATOM 5535 N N . PHE B 1 341 ? -3.605 15.875 18.734 1 98.56 341 PHE B N 1
ATOM 5536 C CA . PHE B 1 341 ? -2.832 16.828 19.516 1 98.56 341 PHE B CA 1
ATOM 5537 C C . PHE B 1 341 ? -3.67 17.406 20.656 1 98.56 341 PHE B C 1
ATOM 5539 O O . PHE B 1 341 ? -3.287 18.391 21.281 1 98.56 341 PHE B O 1
ATOM 5546 N N . GLY B 1 342 ? -4.836 16.859 20.859 1 98.06 342 GLY B N 1
ATOM 5547 C CA . GLY B 1 342 ? -5.664 17.188 22.016 1 98.06 342 GLY B CA 1
ATOM 5548 C C . GLY B 1 342 ? -6.285 18.578 21.906 1 98.06 342 GLY B C 1
ATOM 5549 O O . GLY B 1 342 ? -6.402 19.281 22.906 1 98.06 342 GLY B O 1
ATOM 5550 N N . LEU B 1 343 ? -6.559 19.016 20.703 1 98.25 343 LEU B N 1
ATOM 5551 C CA . LEU B 1 343 ? -7.27 20.281 20.516 1 98.25 343 LEU B CA 1
ATOM 5552 C C . LEU B 1 343 ? -8.773 20.078 20.672 1 98.25 343 LEU B C 1
ATOM 5554 O O . LEU B 1 343 ? -9.523 20.156 19.703 1 98.25 343 LEU B O 1
ATOM 5558 N N . ASN B 1 344 ? -9.234 20.016 21.859 1 97.75 344 ASN B N 1
ATOM 5559 C CA . ASN B 1 344 ? -10.578 19.562 22.203 1 97.75 344 ASN B CA 1
ATOM 5560 C C . ASN B 1 344 ? -11.641 20.531 21.719 1 97.75 344 ASN B C 1
ATOM 5562 O O . ASN B 1 344 ? -12.805 20.156 21.547 1 97.75 344 ASN B O 1
ATOM 5566 N N . ASN B 1 345 ? -11.305 21.766 21.531 1 98.06 345 ASN B N 1
ATOM 5567 C CA . ASN B 1 345 ? -12.266 22.781 21.125 1 98.06 345 ASN B CA 1
ATOM 5568 C C . ASN B 1 345 ? -12.242 23 19.625 1 98.06 345 ASN B C 1
ATOM 5570 O O . ASN B 1 345 ? -12.914 23.906 19.109 1 98.06 345 ASN B O 1
ATOM 5574 N N . LYS B 1 346 ? -11.469 22.25 18.906 1 98.12 346 LYS B N 1
ATOM 5575 C CA . LYS B 1 346 ? -11.281 22.469 17.469 1 98.12 346 LYS B CA 1
ATOM 5576 C C . LYS B 1 346 ? -11.438 21.172 16.688 1 98.12 346 LYS B C 1
ATOM 5578 O O . LYS B 1 346 ? -11.602 20.094 17.281 1 98.12 346 LYS B O 1
ATOM 5583 N N . GLY B 1 347 ? -11.477 21.219 15.375 1 98.38 347 GLY B N 1
ATOM 5584 C CA . GLY B 1 347 ? -11.336 20.078 14.492 1 98.38 347 GLY B CA 1
ATOM 5585 C C . GLY B 1 347 ? -12.672 19.453 14.109 1 98.38 347 GLY B C 1
ATOM 5586 O O . GLY B 1 347 ? -12.742 18.672 13.164 1 98.38 347 GLY B O 1
ATOM 5587 N N . ALA B 1 348 ? -13.703 19.75 14.852 1 98.69 348 ALA B N 1
ATOM 5588 C CA . ALA B 1 348 ? -15.07 19.328 14.547 1 98.69 348 ALA B CA 1
ATOM 5589 C C . ALA B 1 348 ? -16.062 20.438 14.859 1 98.69 348 ALA B C 1
ATOM 5591 O O . ALA B 1 348 ? -15.734 21.391 15.57 1 98.69 348 ALA B O 1
ATOM 5592 N N . LEU B 1 349 ? -17.219 20.312 14.203 1 98.88 349 LEU B N 1
ATOM 5593 C CA . LEU B 1 349 ? -18.281 21.266 14.492 1 98.88 349 LEU B CA 1
ATOM 5594 C C . LEU B 1 349 ? -19.297 20.672 15.461 1 98.88 349 LEU B C 1
ATOM 5596 O O . LEU B 1 349 ? -20.062 19.781 15.102 1 98.88 349 LEU B O 1
ATOM 5600 N N . ALA B 1 350 ? -19.25 21.172 16.625 1 98.69 350 ALA B N 1
ATOM 5601 C CA . ALA B 1 350 ? -20.156 20.734 17.672 1 98.69 350 ALA B CA 1
ATOM 5602 C C . ALA B 1 350 ? -20.406 21.859 18.688 1 98.69 350 ALA B C 1
ATOM 5604 O O . ALA B 1 350 ? -19.578 22.75 18.844 1 98.69 350 ALA B O 1
ATOM 5605 N N . VAL B 1 351 ? -21.531 21.75 19.344 1 98.56 351 VAL B N 1
ATOM 5606 C CA . VAL B 1 351 ? -21.891 22.75 20.344 1 98.56 351 VAL B CA 1
ATOM 5607 C C . VAL B 1 351 ? -20.812 22.828 21.406 1 98.56 351 VAL B C 1
ATOM 5609 O O . VAL B 1 351 ? -20.344 21.797 21.906 1 98.56 351 VAL B O 1
ATOM 5612 N N . GLY B 1 352 ? -20.422 24.016 21.688 1 98.5 352 GLY B N 1
ATOM 5613 C CA . GLY B 1 352 ? -19.422 24.219 22.719 1 98.5 352 GLY B CA 1
ATOM 5614 C C . GLY B 1 352 ? -18.016 24.375 22.156 1 98.5 352 GLY B C 1
ATOM 5615 O O . GLY B 1 352 ? -17.141 24.953 22.812 1 98.5 352 GLY B O 1
ATOM 5616 N N . LYS B 1 353 ? -17.719 23.953 20.984 1 98.69 353 LYS B N 1
ATOM 5617 C CA . LYS B 1 353 ? -16.422 24.094 20.344 1 98.69 353 LYS B CA 1
ATOM 5618 C C . LYS B 1 353 ? -16.266 25.484 19.734 1 98.69 353 LYS B C 1
ATOM 5620 O O . LYS B 1 353 ? -17.25 26.203 19.531 1 98.69 353 LYS B O 1
ATOM 5625 N N . ASP B 1 354 ? -15.016 25.859 19.531 1 98.62 354 ASP B N 1
ATOM 5626 C CA . ASP B 1 354 ? -14.75 27.125 18.859 1 98.62 354 ASP B CA 1
ATOM 5627 C C . ASP B 1 354 ? -15.508 27.219 17.531 1 98.62 354 ASP B C 1
ATOM 5629 O O . ASP B 1 354 ? -15.609 26.234 16.797 1 98.62 354 ASP B O 1
ATOM 5633 N N . ALA B 1 355 ? -16.031 28.406 17.297 1 98.56 355 ALA B N 1
ATOM 5634 C CA . ALA B 1 355 ? -16.641 28.625 15.992 1 98.56 355 ALA B CA 1
ATOM 5635 C C . ALA B 1 355 ? -15.57 28.812 14.914 1 98.56 355 ALA B C 1
ATOM 5637 O O . ALA B 1 355 ? -15.406 29.922 14.391 1 98.56 355 ALA B O 1
ATOM 5638 N N . ASP B 1 356 ? -14.906 27.812 14.609 1 98.75 356 ASP B N 1
ATOM 5639 C CA . ASP B 1 356 ? -13.906 27.719 13.547 1 98.75 356 ASP B CA 1
ATOM 5640 C C . ASP B 1 356 ? -14.422 26.859 12.391 1 98.75 356 ASP B C 1
ATOM 5642 O O . ASP B 1 356 ? -14.469 25.625 12.492 1 98.75 356 ASP B O 1
ATOM 5646 N N . PHE B 1 357 ? -14.789 27.469 11.281 1 98.69 357 PHE B N 1
ATOM 5647 C CA . PHE B 1 357 ? -15.281 26.688 10.156 1 98.69 357 PHE B CA 1
ATOM 5648 C C . PHE B 1 357 ? -15.031 27.406 8.844 1 98.69 357 PHE B C 1
ATOM 5650 O O . PHE B 1 357 ? -14.664 28.594 8.836 1 98.69 357 PHE B O 1
ATOM 5657 N N . VAL B 1 358 ? -15.102 26.703 7.785 1 98.81 358 VAL B N 1
ATOM 5658 C CA . VAL B 1 358 ? -14.875 27.188 6.434 1 98.81 358 VAL B CA 1
ATOM 5659 C C . VAL B 1 358 ? -16.156 27.047 5.605 1 98.81 358 VAL B C 1
ATOM 5661 O O . VAL B 1 358 ? -16.797 25.984 5.633 1 98.81 358 VAL B O 1
ATOM 5664 N N . VAL B 1 359 ? -16.578 28.094 4.973 1 98.5 359 VAL B N 1
ATOM 5665 C CA . VAL B 1 359 ? -17.641 28.062 3.971 1 98.5 359 VAL B CA 1
ATOM 5666 C C . VAL B 1 359 ? -17.016 27.938 2.576 1 98.5 359 VAL B C 1
ATOM 5668 O O . VAL B 1 359 ? -16.203 28.766 2.176 1 98.5 359 VAL B O 1
ATOM 5671 N N . MET B 1 360 ? -17.359 26.906 1.907 1 98.62 360 MET B N 1
ATOM 5672 C CA . MET B 1 360 ? -16.812 26.656 0.575 1 98.62 360 MET B CA 1
ATOM 5673 C C . MET B 1 360 ? -17.922 26.625 -0.469 1 98.62 360 MET B C 1
ATOM 5675 O O . MET B 1 360 ? -19.062 26.266 -0.159 1 98.62 360 MET B O 1
ATOM 5679 N N . ASN B 1 361 ? -17.578 26.984 -1.706 1 98 361 ASN B N 1
ATOM 5680 C CA . ASN B 1 361 ? -18.547 26.828 -2.799 1 98 361 ASN B CA 1
ATOM 5681 C C . ASN B 1 361 ? -18.641 25.375 -3.26 1 98 361 ASN B C 1
ATOM 5683 O O . ASN B 1 361 ? -18.031 24.484 -2.66 1 98 361 ASN B O 1
ATOM 5687 N N . GLU B 1 362 ? -19.391 25.141 -4.297 1 95.62 362 GLU B N 1
ATOM 5688 C CA . GLU B 1 362 ? -19.672 23.781 -4.77 1 95.62 362 GLU B CA 1
ATOM 5689 C C . GLU B 1 362 ? -18.422 23.125 -5.328 1 95.62 362 GLU B C 1
ATOM 5691 O O . GLU B 1 362 ? -18.281 21.906 -5.289 1 95.62 362 GLU B O 1
ATOM 5696 N N . ASP B 1 363 ? -17.516 23.953 -5.793 1 97.62 363 ASP B N 1
ATOM 5697 C CA . ASP B 1 363 ? -16.266 23.453 -6.352 1 97.62 363 ASP B CA 1
ATOM 5698 C C . ASP B 1 363 ? -15.18 23.344 -5.281 1 97.62 363 ASP B C 1
ATOM 5700 O O . ASP B 1 363 ? -14.008 23.125 -5.594 1 97.62 363 ASP B O 1
ATOM 5704 N N . LEU B 1 364 ? -15.508 23.594 -4.008 1 98.5 364 LEU B N 1
ATOM 5705 C CA . LEU B 1 364 ? -14.688 23.375 -2.826 1 98.5 364 LEU B CA 1
ATOM 5706 C C . LEU B 1 364 ? -13.562 24.406 -2.75 1 98.5 364 LEU B C 1
ATOM 5708 O O . LEU B 1 364 ? -12.453 24.094 -2.311 1 98.5 364 LEU B O 1
ATOM 5712 N N . HIS B 1 365 ? -13.844 25.562 -3.254 1 98.38 365 HIS B N 1
ATOM 5713 C CA . HIS B 1 365 ? -12.992 26.719 -2.994 1 98.38 365 HIS B CA 1
ATOM 5714 C C . HIS B 1 365 ? -13.5 27.516 -1.792 1 98.38 365 HIS B C 1
ATOM 5716 O O . HIS B 1 365 ? -14.711 27.641 -1.586 1 98.38 365 HIS B O 1
ATOM 5722 N N . VAL B 1 366 ? -12.594 28.078 -1.165 1 98.44 366 VAL B N 1
ATOM 5723 C CA . VAL B 1 366 ? -12.953 28.828 0.036 1 98.44 366 VAL B CA 1
ATOM 5724 C C . VAL B 1 366 ? -13.758 30.062 -0.348 1 98.44 366 VAL B C 1
ATOM 5726 O O . VAL B 1 366 ? -13.328 30.844 -1.194 1 98.44 366 VAL B O 1
ATOM 5729 N N . TYR B 1 367 ? -14.875 30.125 0.216 1 97.62 367 TYR B N 1
ATOM 5730 C CA . TYR B 1 367 ? -15.719 31.328 0.095 1 97.62 367 TYR B CA 1
ATOM 5731 C C . TYR B 1 367 ? -15.523 32.25 1.288 1 97.62 367 TYR B C 1
ATOM 5733 O O . TYR B 1 367 ? -15.414 33.469 1.124 1 97.62 367 TYR B O 1
ATOM 5741 N N . ASP B 1 368 ? -15.484 31.719 2.441 1 97.75 368 ASP B N 1
ATOM 5742 C CA . ASP B 1 368 ? -15.289 32.438 3.701 1 97.75 368 ASP B CA 1
ATOM 5743 C C . ASP B 1 368 ? -14.688 31.516 4.766 1 97.75 368 ASP B C 1
ATOM 5745 O O . ASP B 1 368 ? -14.805 30.281 4.672 1 97.75 368 ASP B O 1
ATOM 5749 N N . THR B 1 369 ? -13.953 32.125 5.672 1 98.62 369 THR B N 1
ATOM 5750 C CA . THR B 1 369 ? -13.438 31.391 6.832 1 98.62 369 THR B CA 1
ATOM 5751 C C . THR B 1 369 ? -13.789 32.125 8.125 1 98.62 369 THR B C 1
ATOM 5753 O O . THR B 1 369 ? -13.609 33.344 8.219 1 98.62 369 THR B O 1
ATOM 5756 N N . VAL B 1 370 ? -14.328 31.406 9.023 1 98.19 370 VAL B N 1
ATOM 5757 C CA . VAL B 1 370 ? -14.688 31.953 10.328 1 98.19 370 VAL B CA 1
ATOM 5758 C C . VAL B 1 370 ? -13.758 31.375 11.398 1 98.19 370 VAL B C 1
ATOM 5760 O O . VAL B 1 370 ? -13.555 30.172 11.469 1 98.19 370 VAL B O 1
ATOM 5763 N N . ARG B 1 371 ? -13.125 32.219 12.18 1 98 371 ARG B N 1
ATOM 5764 C CA . ARG B 1 371 ? -12.32 31.797 13.32 1 98 371 ARG B CA 1
ATOM 5765 C C . ARG B 1 371 ? -12.812 32.469 14.602 1 98 371 ARG B C 1
ATOM 5767 O O . ARG B 1 371 ? -12.836 33.688 14.695 1 98 371 ARG B O 1
ATOM 5774 N N . LEU B 1 372 ? -13.18 31.672 15.523 1 97.06 372 LEU B N 1
ATOM 5775 C CA . LEU B 1 372 ? -13.711 32.156 16.797 1 97.06 372 LEU B CA 1
ATOM 5776 C C . LEU B 1 372 ? -14.852 33.125 16.547 1 97.06 372 LEU B C 1
ATOM 5778 O O . LEU B 1 372 ? -14.922 34.188 17.188 1 97.06 372 LEU B O 1
ATOM 5782 N N . GLY B 1 373 ? -15.602 32.812 15.594 1 96.94 373 GLY B N 1
ATOM 5783 C CA . GLY B 1 373 ? -16.828 33.562 15.32 1 96.94 373 GLY B CA 1
ATOM 5784 C C . GLY B 1 373 ? -16.594 34.781 14.469 1 96.94 373 GLY B C 1
ATOM 5785 O O . GLY B 1 373 ? -17.531 35.5 14.125 1 96.94 373 GLY B O 1
ATOM 5786 N N . ILE B 1 374 ? -15.391 35.031 14.094 1 96.38 374 ILE B N 1
ATOM 5787 C CA . ILE B 1 374 ? -15.062 36.219 13.312 1 96.38 374 ILE B CA 1
ATOM 5788 C C . ILE B 1 374 ? -14.812 35.844 11.859 1 96.38 374 ILE B C 1
ATOM 5790 O O . ILE B 1 374 ? -13.961 35 11.57 1 96.38 374 ILE B O 1
ATOM 5794 N N . HIS B 1 375 ? -15.539 36.406 10.891 1 96.25 375 HIS B N 1
ATOM 5795 C CA . HIS B 1 375 ? -15.383 36.156 9.461 1 96.25 375 HIS B CA 1
ATOM 5796 C C . HIS B 1 375 ? -14.102 36.781 8.922 1 96.25 375 HIS B C 1
ATOM 5798 O O . HIS B 1 375 ? -13.75 37.906 9.297 1 96.25 375 HIS B O 1
ATOM 5804 N N . MET B 1 376 ? -13.43 36.125 8.023 1 93.12 376 MET B N 1
ATOM 5805 C CA . MET B 1 376 ? -12.133 36.562 7.523 1 93.12 376 MET B CA 1
ATOM 5806 C C . MET B 1 376 ? -12.25 37.938 6.863 1 93.12 376 MET B C 1
ATOM 5808 O O . MET B 1 376 ? -11.289 38.719 6.848 1 93.12 376 MET B O 1
ATOM 5812 N N . LYS B 1 377 ? -13.438 38.25 6.195 1 84.75 377 LYS B N 1
ATOM 5813 C CA . LYS B 1 377 ? -13.617 39.531 5.535 1 84.75 377 LYS B CA 1
ATOM 5814 C C . LYS B 1 377 ? -13.805 40.656 6.555 1 84.75 377 LYS B C 1
ATOM 5816 O O . LYS B 1 377 ? -13.586 41.812 6.246 1 84.75 377 LYS B O 1
ATOM 5821 N N . GLU B 1 378 ? -14.406 40.281 7.605 1 70.25 378 GLU B N 1
ATOM 5822 C CA . GLU B 1 378 ? -14.672 41.281 8.633 1 70.25 378 GLU B CA 1
ATOM 5823 C C . GLU B 1 378 ? -13.445 41.531 9.5 1 70.25 378 GLU B C 1
ATOM 5825 O O . GLU B 1 378 ? -13.312 42.594 10.117 1 70.25 378 GLU B O 1
ATOM 5830 N N . GLY B 1 379 ? -12.633 40.594 9.57 1 52.56 379 GLY B N 1
ATOM 5831 C CA . GLY B 1 379 ? -11.422 40.812 10.352 1 52.56 379 GLY B CA 1
ATOM 5832 C C . GLY B 1 379 ? -10.422 41.719 9.672 1 52.56 379 GLY B C 1
ATOM 5833 O O . GLY B 1 379 ? -9.344 41.969 10.211 1 52.56 379 GLY B O 1
ATOM 5834 N N . LYS B 1 380 ? -10.641 42.219 8.359 1 45.44 380 LYS B N 1
ATOM 5835 C CA . LYS B 1 380 ? -9.781 43.188 7.68 1 45.44 380 LYS B CA 1
ATOM 5836 C C . LYS B 1 380 ? -10.055 44.625 8.156 1 45.44 380 LYS B C 1
ATOM 5838 O O . LYS B 1 380 ? -11.188 44.938 8.492 1 45.44 380 LYS B O 1
#

Organism: Bacillus anthracis (NCBI:txid1392)

Radius of gyration: 30.85 Å; Cα contacts (8 Å, |Δi|>4): 2016; chains: 2; bounding box: 64×94×65 Å

InterPro domains:
  IPR003764 N-acetylglucosamine-6-phosphate deacetylase [PIRSF038994] (6-374)
  IPR003764 N-acetylglucosamine-6-phosphate deacetylase [TIGR00221] (5-370)
  IPR003764 N-acetylglucosamine-6-phosphate deacetylase [cd00854] (5-373)
  IPR006680 Amidohydrolase-related [PF01979] (53-362)
  IPR011059 Metal-dependent hydrolase, composite domain superfamily [G3DSA:2.30.40.10] (8-371)
  IPR011059 Metal-dependent hydrolase, composite domain superfamily [SSF51338] (5-376)
  IPR032466 Metal-dependent hydrolase [SSF51556] (57-346)

pLDDT: mean 97.26, std 4.61, range [45.34, 98.94]

Solvent-accessible surface area (backbone atoms only — not comparable to full-atom values): 36380 Å² total; per-residue (Å²): 124,73,44,31,32,42,32,51,19,30,33,40,25,65,85,54,75,38,75,47,10,31,40,32,27,27,52,32,24,70,39,70,46,46,47,92,70,62,71,89,62,87,85,49,49,78,42,82,31,67,76,24,35,33,35,34,17,24,36,33,63,36,27,33,32,27,70,75,25,45,38,66,65,40,42,26,68,46,50,31,48,39,34,59,60,35,29,72,35,28,32,50,33,34,11,53,17,45,57,26,43,55,68,68,52,48,45,43,16,29,38,16,49,35,49,12,47,76,72,60,23,41,45,83,39,28,20,36,32,41,34,25,37,29,80,94,18,37,75,62,39,48,67,90,35,50,40,66,48,49,64,70,61,48,52,53,44,29,58,45,20,70,66,27,61,40,36,37,32,24,13,68,75,44,62,50,24,64,65,41,49,52,51,29,57,74,70,72,26,45,49,21,45,20,24,20,70,35,48,38,79,78,50,62,92,54,94,61,46,30,31,45,46,55,64,52,43,36,27,52,55,38,47,71,44,37,9,43,43,39,45,45,52,71,33,88,70,27,33,32,25,39,46,44,72,55,66,79,25,23,43,66,44,51,24,50,50,42,72,63,48,36,48,81,27,33,35,45,28,39,39,10,23,22,57,14,90,54,74,73,44,82,47,60,52,82,89,34,65,25,44,32,52,95,82,39,26,18,32,91,87,62,47,61,45,56,27,42,48,48,55,34,56,31,51,51,34,46,29,67,44,55,65,51,52,70,69,40,46,39,25,19,28,11,28,38,54,18,63,76,68,64,35,83,46,47,23,34,59,47,69,72,14,42,22,32,29,21,36,18,40,82,86,52,42,66,70,44,19,27,46,52,49,42,43,54,77,68,74,104,125,72,44,32,32,41,33,51,19,30,34,40,24,65,83,53,77,38,73,48,10,32,43,32,27,27,52,32,25,69,39,71,47,48,48,92,72,63,72,91,62,88,84,48,48,78,43,81,32,66,76,24,34,33,35,35,16,23,37,33,64,37,27,29,32,27,69,74,25,45,39,68,66,41,41,25,68,47,50,31,48,39,35,58,60,36,28,70,35,27,31,50,33,33,12,53,16,47,59,26,44,56,69,68,51,48,43,44,16,30,38,18,48,34,50,12,46,76,72,61,23,40,46,81,39,28,20,38,33,40,33,24,37,28,81,93,20,38,77,64,40,48,66,91,36,50,40,66,47,50,64,70,61,47,52,52,44,28,58,44,20,71,66,26,60,41,35,36,32,24,13,68,75,43,63,52,24,65,63,42,48,52,51,30,57,75,70,74,26,45,48,19,45,21,24,20,71,36,50,38,80,78,50,62,94,54,94,60,46,29,31,46,46,55,62,53,43,37,27,52,55,38,46,69,45,36,9,42,42,39,45,46,53,71,34,88,71,26,34,32,24,39,44,44,71,56,66,79,25,22,43,66,46,51,25,52,50,42,70,62,48,36,49,79,27,32,34,44,29,39,39,11,23,22,57,14,90,53,74,74,43,82,49,62,51,82,87,34,65,25,44,32,52,94,82,40,24,18,31,90,88,62,47,59,45,58,26,41,48,49,56,34,55,31,51,50,34,47,30,68,44,54,65,52,51,70,69,40,46,40,24,19,29,11,29,38,55,18,63,76,71,65,37,82,46,46,23,34,57,47,70,74,15,42,23,33,28,20,36,20,39,81,87,52,44,66,70,46,19,26,47,52,48,42,44,56,79,68,73,104

Nearest PDB structures (foldseek):
  2vhl-assembly2_B  TM=9.755E-01  e=1.552E-53  Bacillus subtilis
  1o12-assembly1_B  TM=9.194E-01  e=9.530E-42  Thermotoga maritima
  2p50-assembly1_A  TM=9.352E-01  e=1.895E-38  Escherichia coli K-12
  1ymy-assembly1_A  TM=9.043E-01  e=2.755E-37  Escherichia coli K-12
  1yrr-assembly1_A-2  TM=8.976E-01  e=3.538E-36  Escherichia coli

Sequence (760 aa):
MKTQVVINAKIYTGQEVVENGFIRYAETIKEIGLMAQYVSQENETVLDAAGKIVIPGMIDVHIHGGYDIDAMDANSDGLVTLGKEMLKEGVTTYFPTTMTQAPEAIEAALHAAKEAKEKGAHFEYIHLEGPYVSKKRAGAQPLEHIVPANIEQFKQWQEASGNLIKLVTYAPEEEGALEFEQYLAETGVVGTMGHTDAIDAQLKNRNITHATHLYNQMRGLHHREPGVVGHVLLNPDVMVEVITDGIHIHPDMVKLAYKLKGPKKVSVITDAMRAKGLEDGLYELGGQPVHVKDGSARLEDGTLAGSILKMDQAFRNVIEFTGCSIEDAVLMTSVNQAEEFGLNNKGALAVGKDADFVVMNEDLHVYDTVRLGIHMKEGKMKTQVVINAKIYTGQEVVENGFIRYAETIKEIGLMAQYVSQENETVLDAAGKIVIPGMIDVHIHGGYDIDAMDANSDGLVTLGKEMLKEGVTTYFPTTMTQAPEAIEAALHAAKEAKEKGAHFEYIHLEGPYVSKKRAGAQPLEHIVPANIEQFKQWQEASGNLIKLVTYAPEEEGALEFEQYLAETGVVGTMGHTDAIDAQLKNRNITHATHLYNQMRGLHHREPGVVGHVLLNPDVMVEVITDGIHIHPDMVKLAYKLKGPKKVSVITDAMRAKGLEDGLYELGGQPVHVKDGSARLEDGTLAGSILKMDQAFRNVIEFTGCSIEDAVLMTSVNQAEEFGLNNKGALAVGKDADFVVMNEDLHVYDTVRLGIHMKEGK

Secondary structure (DSSP, 8-state):
---EEEEEEEEE-SS-EEEEEEEEESSBEEEEEEGGG----TT-EEEE-TT-EEEEPEEEEEE-EETTEEGGG--HHHHHHHHHHHGGGTEEEEEEB--S--HHHHHHHHHHHHHHHHTT-SBS-EEEE-SSS-GGG-TTS-GGG-----HHHHHHHHHHHTS-EEEEEE-TTSTTHHHHHHHHHHTT-EEEE-SB---HHHHTT----EETTTTTTB---BTTB-HHHHHHHH-TT-EEEEE-SSSSS-HHHHHHHHHHH-GGGEEEE--B-TTTTS-SEEEEETTEEEEEETTEEE-TTS-B-SB---HHHHHHHHHHHH---HHHHHIIIIIHHHHHTT-TTSSS--TTSB--EEEE-TT--EEEEEETTEETTTT-/---EEEEEEEEE-SS-EEEEEEEEESSBEEEEEEGGG----TT-EEEE-TT-EEEEPEEEEEE-EETTEEGGG--HHHHHHHHHHHGGGTEEEEEEB--S--HHHHHHHHHHHHHHHHTT-SBS-EEEE-SSS-GGG-TTS-GGG-----HHHHHHHHHHHTS-EEEEEE-TTSTTHHHHHHHHHHTT-EEEE-SB---HHHHTT----EETTTTTTB---BTTB-HHHHHHHH-TT-EEEEE-SSSSS-HHHHHHHHHHH-GGGEEEE--B-TTTTS-SEEEEETTEEEEEETTEEE-TTS-B-SB---HHHHHHHHHHHH---HHHHHIIIIIHHHHHTT-TTSSS--TTSB--EEEE-TT--EEEEEETTEETTTT-